Protein AF-0000000077257149 (afdb_homodimer)

InterPro domains:
  IPR003689 Zinc/iron permease [PF02535] (19-288)

Foldseek 3Di:
DVVVVVLCCLPVPLVVLVVLLVLLLVLLCVQVVPPPVVVCQACLLLLLLLLLLLLVLCLPPPLLVVLQDPPPPPVDPPPDDPVVVSVVLSVLLQVLLVVLLVVLVCLLPVLLPPPPPPPPPPPDDPPDPDDPPPPPVVVVVVSVQVNLVSNLVSVLVLLLQLLLLQLLQDASNDCALSVVSVSVSSSSVSNSNSSSLVPHNDDPVVSSVSSSSSSNNSSVSNVVNHVQQPQPDDDVNHRCSSSSSSSNSNSSCCCSPPNRLVVSCPRDYDNVSSVVSNNNSNVVSNCSSVPRPPPD/DVVVVVLCCLPPPLVVLVVLLVLLLVLLCVQVVPPPLPVCQACLLLLLLLLLLLLVLCLPPPLLVVLQDPPPPPVDPPPDDPVVVSVVLSVLLQVLLVVLLVVLVCLLPVLLPPPPPPPPPPPDDPPDPDDPPPPPVVCVVVVVQVNLVSNLVSVLVLLLQLLLLQLLQDASRDCALSVVSVSVSSSSVSNSNSSSLVPHNDDPVVSSVSSSSSSNNSSVSNVVNHVQQPQPDDDVNHRCSSSSSSSNSNSSCNCSPPNRLVVSCPRDYDNVSSVVSNNNSNVVSNCSSVPRPPPD

Sequence (592 aa):
MVKTYLNTFLQDYYGFEVGIFCLSFLFCLIPKAIKSVNRLTKIFPILTLSSAGFLLAVLLLDFIPHMFPHEHHNHSHEKHEHHSHGDINTTVGMICAGLSLLCLIAIDQCVIKHDHCEDNQEHDHHEHNHNEENIGCCNTEMLQKTESKTKALIYIASISIHSFFEGLAIKPRDLGSYELGIVLHKILESFAIGMTLFNSAFSFPVCLLMNAFYSILTPIGMVISRNAAGNIYKIFDVPINFIFNGLALGSLIFIVFLEMIPGAFHKKGNKAYKMLGLILGFVLSSILIVMTPHEHMVKTYLNTFLQDYYGFEVGIFCLSFLFCLIPKAIKSVNRLTKIFPILTLSSAGFLLAVLLLDFIPHMFPHEHHNHSHEKHEHHSHGDINTTVGMICAGLSLLCLIAIDQCVIKHDHCEDNQEHDHHEHNHNEENIGCCNTEMLQKTESKTKALIYIASISIHSFFEGLAIKPRDLGSYELGIVLHKILESFAIGMTLFNSAFSFPVCLLMNAFYSILTPIGMVISRNAAGNIYKIFDVPINFIFNGLALGSLIFIVFLEMIPGAFHKKGNKAYKMLGLILGFVLSSILIVMTPHEH

Solvent-accessible surface area (backbone atoms only — not comparable to full-atom values): 30599 Å² total; per-residue (Å²): 107,68,66,54,49,51,47,45,39,33,58,73,58,53,40,52,37,52,48,50,24,50,49,27,43,52,37,24,46,43,50,71,70,48,76,61,54,71,64,50,55,56,46,42,34,26,52,45,20,18,45,32,16,25,48,48,28,43,43,52,69,45,52,53,56,66,58,48,81,68,79,67,78,66,78,70,78,86,78,80,76,60,72,67,53,60,55,50,38,38,47,50,11,35,51,34,11,52,49,36,27,50,50,48,51,49,52,61,58,55,65,63,53,63,67,65,62,60,66,68,62,65,77,66,76,82,71,79,78,70,87,78,75,75,64,64,63,61,53,53,53,50,46,52,39,49,52,39,39,52,50,44,50,47,50,50,52,51,50,26,52,32,31,24,28,43,13,31,48,47,67,70,75,69,84,42,75,66,49,51,51,48,51,53,48,39,43,52,50,20,32,52,51,17,47,48,44,72,69,28,70,60,54,69,70,55,42,52,51,51,42,51,55,39,24,45,26,28,32,51,18,28,54,50,24,65,71,46,58,47,92,77,41,52,58,95,85,28,51,48,57,35,44,28,41,10,29,21,49,13,28,48,51,39,45,40,48,63,42,37,44,53,52,30,69,71,43,76,68,63,64,67,58,29,50,48,24,23,50,49,19,23,50,54,37,42,49,52,57,70,67,46,71,73,81,121,107,66,66,54,49,50,46,43,39,35,58,73,58,53,40,52,39,52,48,51,25,50,48,27,43,52,37,24,46,44,51,70,69,50,75,61,56,70,64,48,56,56,47,42,34,27,51,45,19,18,46,32,16,25,48,47,27,42,43,52,68,44,53,53,53,66,60,49,80,70,78,67,77,65,80,70,77,84,77,81,77,60,73,66,52,60,55,49,38,39,46,50,11,35,50,33,12,53,49,36,28,51,50,49,51,47,53,62,57,55,65,63,52,63,65,64,61,59,63,67,64,66,77,65,77,82,72,77,80,71,86,76,72,75,63,62,66,60,51,52,52,50,46,53,40,49,52,38,40,51,50,45,50,46,50,50,51,52,50,28,51,31,31,24,29,43,13,31,49,46,68,72,74,69,83,41,73,65,49,52,52,49,52,54,49,41,45,50,50,20,32,53,50,18,48,48,44,71,68,29,72,60,56,66,70,57,41,51,51,52,41,50,54,38,25,43,24,26,32,51,18,29,54,49,25,64,72,45,56,49,91,75,42,53,58,96,84,26,50,49,57,37,44,28,39,12,30,21,49,13,27,48,51,39,45,38,49,62,43,37,45,54,52,30,68,70,42,76,68,63,62,66,58,29,50,47,24,23,50,50,18,23,52,52,37,42,50,51,57,68,67,44,70,74,80,120

pLDDT: mean 76.3, std 20.89, range [28.62, 97.81]

Secondary structure (DSSP, 8-state):
-HHHHHHHHHHHS-HHHHHHHHHHHHHHHHHHH---HHHHHHHHHHHHHHHHHHHHHIIIIIIHHHTS-----------SSHHHHHHHHHHHHHHHHHHHHHHHHHHHHHTTHHHHHHHHHS----------STHHHHHHHHHHHHHHHHHHHHHHHHHHHHHHHHHHH---S---HHHHHHHHHHHHHHHHHHHHHHTSSS-HHHHHHHHHHHHHHHHHHHHHHHHHTTTT-EETTEEHHHHHHHHHHHHHHIIIIIIIHHHHHHSSS-HHHHHHHHHHHHHHHHHHHHHS----/-HHHHHHHHHHHS-HHHHHHHHHHHHHHHHHHH---HHHHHHHHHHHHHHHHHHHHHIIIIIIHHHTS-----------SSHHHHHHHHHHHHHHHHHHHHHHHHHHHHHTTHHHHHHHHHH----------STHHHHHHHHHHHHHHHHHHHHHHHHHHHHHHHHHHH---S---HHHHHHHHHHHHHHHHHHHHHHTSS--HHHHHHHHHHHHHHHHHHHHHHHHHTTTT-EETTEEHHHHHHHHHHHHHHIIIIIIIHHHHHHSSS-HHHHHHHHHHHHHHHHHHHHHS----

Radius of gyration: 26.26 Å; Cα contacts (8 Å, |Δi|>4): 713; chains: 2; bounding box: 67×88×66 Å

Nearest PDB structures (foldseek):
  6pgi-assembly1_A  TM=7.270E-01  e=1.264E-04  Bordetella bronchiseptica
  5tsa-assembly1_A  TM=7.301E-01  e=7.436E-04  Bordetella bronchiseptica RB50
  7z6m-assembly1_A-2  TM=6.613E-01  e=5.348E-04  Bordetella bronchiseptica
  5tsb-assembly1_A  TM=7.267E-01  e=2.780E-03  Bordetella bronchiseptica RB50
  6pgi-assembly1_A  TM=7.335E-01  e=8.606E-05  Bordetella bronchiseptica

Structure (mmCIF, N/CA/C/O backbone):
data_AF-0000000077257149-model_v1
#
loop_
_entity.id
_entity.type
_entity.pdbx_description
1 polymer 'ZIP zinc transporter'
#
loop_
_atom_site.group_PDB
_atom_site.id
_atom_site.type_symbol
_atom_site.label_atom_id
_atom_site.label_alt_id
_atom_site.label_comp_id
_atom_site.label_asym_id
_atom_site.label_entity_id
_atom_site.label_seq_id
_atom_site.pdbx_PDB_ins_code
_atom_site.Cartn_x
_atom_site.Cartn_y
_atom_site.Cartn_z
_atom_site.occupancy
_atom_site.B_iso_or_equiv
_atom_site.auth_seq_id
_atom_site.auth_comp_id
_atom_site.auth_asym_id
_atom_site.auth_atom_id
_atom_site.pdbx_PDB_model_num
ATOM 1 N N . MET A 1 1 ? -28.125 30.391 -3.578 1 43.34 1 MET A N 1
ATOM 2 C CA . MET A 1 1 ? -29.344 29.906 -2.924 1 43.34 1 MET A CA 1
ATOM 3 C C . MET A 1 1 ? -29.406 28.375 -2.965 1 43.34 1 MET A C 1
ATOM 5 O O . MET A 1 1 ? -29.688 27.734 -1.951 1 43.34 1 MET A O 1
ATOM 9 N N . VAL A 1 2 ? -29.234 27.844 -4.117 1 44.47 2 VAL A N 1
ATOM 10 C CA . VAL A 1 2 ? -29.266 26.406 -4.293 1 44.47 2 VAL A CA 1
ATOM 11 C C . VAL A 1 2 ? -28.109 25.766 -3.525 1 44.47 2 VAL A C 1
ATOM 13 O O . VAL A 1 2 ? -28.281 24.734 -2.879 1 44.47 2 VAL A O 1
ATOM 16 N N . LYS A 1 3 ? -27 26.375 -3.555 1 50.94 3 LYS A N 1
ATOM 17 C CA . LYS A 1 3 ? -25.859 25.875 -2.793 1 50.94 3 LYS A CA 1
ATOM 18 C C . LYS A 1 3 ? -26.141 25.906 -1.294 1 50.94 3 LYS A C 1
ATOM 20 O O . LYS A 1 3 ? -25.781 24.969 -0.568 1 50.94 3 LYS A O 1
ATOM 25 N N . THR A 1 4 ? -26.828 26.891 -0.934 1 53.38 4 THR A N 1
ATOM 26 C CA . THR A 1 4 ? -27.156 27 0.484 1 53.38 4 THR A CA 1
ATOM 27 C C . THR A 1 4 ? -28.156 25.922 0.891 1 53.38 4 THR A C 1
ATOM 29 O O . THR A 1 4 ? -28.016 25.312 1.947 1 53.38 4 THR A O 1
ATOM 32 N N . TYR A 1 5 ? -29.156 25.688 0.066 1 49.38 5 TYR A N 1
ATOM 33 C CA . TYR A 1 5 ? -30.156 24.688 0.408 1 49.38 5 TYR A CA 1
ATOM 34 C C . TYR A 1 5 ? -29.562 23.281 0.348 1 49.38 5 TYR A C 1
ATOM 36 O O . TYR A 1 5 ? -29.875 22.438 1.185 1 49.38 5 TYR A O 1
ATOM 44 N N . LEU A 1 6 ? -28.844 23.047 -0.575 1 53.34 6 LEU A N 1
ATOM 45 C CA . LEU A 1 6 ? -28.172 21.766 -0.694 1 53.34 6 LEU A CA 1
ATOM 46 C C . LEU A 1 6 ? -27.25 21.516 0.49 1 53.34 6 LEU A C 1
ATOM 48 O O . LEU A 1 6 ? -27.203 20.406 1.027 1 53.34 6 LEU A O 1
ATOM 52 N N . ASN A 1 7 ? -26.641 22.562 0.797 1 58 7 ASN A N 1
ATOM 53 C CA . ASN A 1 7 ? -25.781 22.469 1.97 1 58 7 ASN A CA 1
ATOM 54 C C . ASN A 1 7 ? -26.578 22.219 3.24 1 58 7 ASN A C 1
ATOM 56 O O . ASN A 1 7 ? -26.156 21.453 4.105 1 58 7 ASN A O 1
ATOM 60 N N . THR A 1 8 ? -27.688 22.984 3.32 1 55.53 8 THR A N 1
ATOM 61 C CA . THR A 1 8 ? -28.531 22.781 4.488 1 55.53 8 THR A CA 1
ATOM 62 C C . THR A 1 8 ? -29.109 21.375 4.5 1 55.53 8 THR A C 1
ATOM 64 O O . THR A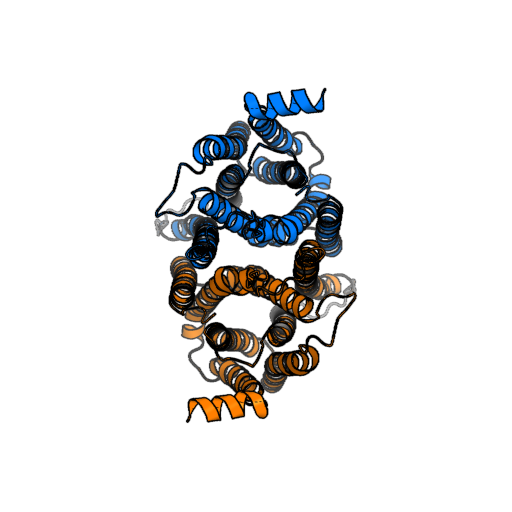 1 8 ? -29.172 20.734 5.547 1 55.53 8 THR A O 1
ATOM 67 N N . PHE A 1 9 ? -29.578 20.938 3.426 1 51.66 9 PHE A N 1
ATOM 68 C CA . PHE A 1 9 ? -30.125 19.594 3.322 1 51.66 9 PHE A CA 1
ATOM 69 C C . PHE A 1 9 ? -29.031 18.547 3.594 1 51.66 9 PHE A C 1
ATOM 71 O O . PHE A 1 9 ? -29.266 17.578 4.316 1 51.66 9 PHE A O 1
ATOM 78 N N . LEU A 1 10 ? -27.906 18.734 3.047 1 55.59 10 LEU A N 1
ATOM 79 C CA . LEU A 1 10 ? -26.797 17.812 3.238 1 55.59 10 LEU A CA 1
ATOM 80 C C . LEU A 1 10 ? -26.344 17.797 4.695 1 55.59 10 LEU A C 1
ATOM 82 O O . LEU A 1 10 ? -25.969 16.75 5.223 1 55.59 10 LEU A O 1
ATOM 86 N N . GLN A 1 11 ? -26.375 18.984 5.277 1 57.81 11 GLN A N 1
ATOM 87 C CA . GLN A 1 11 ? -25.922 19.125 6.656 1 57.81 11 GLN A CA 1
ATOM 88 C C . GLN A 1 11 ? -27.016 18.719 7.645 1 57.81 11 GLN A C 1
ATOM 90 O O . GLN A 1 11 ? -26.734 18.047 8.633 1 57.81 11 GLN A O 1
ATOM 95 N N . ASP A 1 12 ? -28.219 19.234 7.438 1 57.75 12 ASP A N 1
ATOM 96 C CA . ASP A 1 12 ? -29.25 19.109 8.469 1 57.75 12 ASP A CA 1
ATOM 97 C C . ASP A 1 12 ? -30.016 17.797 8.32 1 57.75 12 ASP A C 1
ATOM 99 O O . ASP A 1 12 ? -30.484 17.234 9.305 1 57.75 12 ASP A O 1
ATOM 103 N N . TYR A 1 13 ? -30.062 17.234 7.125 1 56.22 13 TYR A N 1
ATOM 104 C CA . TYR A 1 13 ? -31.047 16.172 6.984 1 56.22 13 TYR A CA 1
ATOM 105 C C . TYR A 1 13 ? -30.391 14.867 6.512 1 56.22 13 TYR A C 1
ATOM 107 O O . TYR A 1 13 ? -31.031 14.07 5.824 1 56.22 13 TYR A O 1
ATOM 115 N N . TYR A 1 14 ? -29.266 14.609 6.898 1 78.75 14 TYR A N 1
ATOM 116 C CA . TYR A 1 14 ? -28.594 13.352 6.559 1 78.75 14 TYR A CA 1
ATOM 117 C C . TYR A 1 14 ? -28.688 13.078 5.062 1 78.75 14 TYR A C 1
ATOM 119 O O . TYR A 1 14 ? -28.766 11.922 4.645 1 78.75 14 TYR A O 1
ATOM 127 N N . GLY A 1 15 ? -28.984 14.102 4.23 1 80.44 15 GLY A N 1
ATOM 128 C CA . GLY A 1 15 ? -29.094 13.969 2.787 1 80.44 15 GLY A CA 1
ATOM 129 C C . GLY A 1 15 ? -27.875 13.32 2.152 1 80.44 15 GLY A C 1
ATOM 130 O O . GLY A 1 15 ? -28.016 12.477 1.259 1 80.44 15 GLY A O 1
ATOM 131 N N . PHE A 1 16 ? -26.797 13.633 2.592 1 83.94 16 PHE A N 1
ATOM 132 C CA . PHE A 1 16 ? -25.578 13.086 2.014 1 83.94 16 PHE A CA 1
ATOM 133 C C . PHE A 1 16 ? -25.453 11.594 2.314 1 83.94 16 PHE A C 1
ATOM 135 O O . PHE A 1 16 ? -25.031 10.812 1.455 1 83.94 16 PHE A O 1
ATOM 142 N N . GLU A 1 17 ? -25.906 11.219 3.512 1 89.12 17 GLU A N 1
ATOM 143 C CA . GLU A 1 17 ? -25.859 9.812 3.9 1 89.12 17 GLU A CA 1
ATOM 144 C C . GLU A 1 17 ? -26.812 8.977 3.057 1 89.12 17 GLU A C 1
ATOM 146 O O . GLU A 1 17 ? -26.453 7.906 2.562 1 89.12 17 GLU A O 1
ATOM 151 N N . VAL A 1 18 ? -27.938 9.547 2.873 1 90.81 18 VAL A N 1
ATOM 152 C CA . VAL A 1 18 ? -28.938 8.852 2.078 1 90.81 18 VAL A CA 1
ATOM 153 C C . VAL A 1 18 ? -28.5 8.805 0.615 1 90.81 18 VAL A C 1
ATOM 155 O O . VAL A 1 18 ? -28.688 7.797 -0.065 1 90.81 18 VAL A O 1
ATOM 158 N N . GLY A 1 19 ? -28 9.852 0.165 1 90.19 19 GLY A N 1
ATOM 159 C CA . GLY A 1 19 ? -27.5 9.906 -1.2 1 90.19 19 GLY A CA 1
ATOM 160 C C . GLY A 1 19 ? -26.422 8.883 -1.481 1 90.19 19 GLY A C 1
ATOM 161 O O . GLY A 1 19 ? -26.453 8.211 -2.514 1 90.19 19 GLY A O 1
ATOM 162 N N . ILE A 1 20 ? -25.5 8.75 -0.555 1 90.81 20 ILE A N 1
ATOM 163 C CA . ILE A 1 20 ? -24.406 7.801 -0.721 1 90.81 20 ILE A CA 1
ATOM 164 C C . ILE A 1 20 ? -24.953 6.375 -0.707 1 90.81 20 ILE A C 1
ATOM 166 O O . ILE A 1 20 ? -24.484 5.516 -1.46 1 90.81 20 ILE A O 1
ATOM 170 N N . PHE A 1 21 ? -25.922 6.164 0.162 1 94.19 21 PHE A N 1
ATOM 171 C CA . PHE A 1 21 ? -26.547 4.848 0.189 1 94.19 21 PHE A CA 1
ATOM 172 C C . PHE A 1 21 ? -27.188 4.523 -1.158 1 94.19 21 PHE A C 1
ATOM 174 O O . PHE A 1 21 ? -26.938 3.455 -1.726 1 94.19 21 PHE A O 1
ATOM 181 N N . CYS A 1 22 ? -27.969 5.391 -1.66 1 95.12 22 CYS A N 1
ATOM 182 C CA . CYS A 1 22 ? -28.672 5.176 -2.918 1 95.12 22 CYS A CA 1
ATOM 183 C C . CYS A 1 22 ? -27.688 5.004 -4.074 1 95.12 22 CYS A C 1
ATOM 185 O O . CYS A 1 22 ? -27.844 4.109 -4.902 1 95.12 22 CYS A O 1
ATOM 187 N N . LEU A 1 23 ? -26.781 5.836 -4.051 1 93.94 23 LEU A N 1
ATOM 188 C CA . LEU A 1 23 ? -25.766 5.777 -5.102 1 93.94 23 LEU A CA 1
ATOM 189 C C . LEU A 1 23 ? -25.047 4.434 -5.094 1 93.94 23 LEU A C 1
ATOM 191 O O . LEU A 1 23 ? -24.938 3.779 -6.133 1 93.94 23 LEU A O 1
ATOM 195 N N . SER A 1 24 ? -24.562 4.016 -3.938 1 95 24 SER A N 1
ATOM 196 C CA . SER A 1 24 ? -23.844 2.75 -3.822 1 95 24 SER A CA 1
ATOM 197 C C . SER A 1 24 ? -24.734 1.569 -4.18 1 95 24 SER A C 1
ATOM 199 O O . SER A 1 24 ? -24.312 0.67 -4.918 1 95 24 SER A O 1
ATOM 201 N N . PHE A 1 25 ? -25.953 1.652 -3.691 1 95.94 25 PHE A N 1
ATOM 202 C CA . PHE A 1 25 ? -26.891 0.553 -3.92 1 95.94 25 PHE A CA 1
ATOM 203 C C . PHE A 1 25 ? -27.234 0.437 -5.398 1 95.94 25 PHE A C 1
ATOM 205 O O . PHE A 1 25 ? -27.219 -0.66 -5.961 1 95.94 25 PHE A O 1
ATOM 212 N N . LEU A 1 26 ? -27.469 1.445 -6.055 1 95.69 26 LEU A N 1
ATOM 213 C CA . LEU A 1 26 ? -27.906 1.461 -7.449 1 95.69 26 LEU A CA 1
ATOM 214 C C . LEU A 1 26 ? -26.75 1.094 -8.383 1 95.69 26 LEU A C 1
ATOM 216 O O . LEU A 1 26 ? -26.938 0.317 -9.32 1 95.69 26 LEU A O 1
ATOM 220 N N . PHE A 1 27 ? -25.641 1.643 -8.141 1 93.19 27 PHE A N 1
ATOM 221 C CA . PHE A 1 27 ? -24.516 1.387 -9.031 1 93.19 27 PHE A CA 1
ATOM 222 C C . PHE A 1 27 ? -24.031 -0.051 -8.891 1 93.19 27 PHE A C 1
ATOM 224 O O . PHE A 1 27 ? -23.438 -0.6 -9.812 1 93.19 27 PHE A O 1
ATOM 231 N N . CYS A 1 28 ? -24.203 -0.608 -7.723 1 93.31 28 CYS A N 1
ATOM 232 C CA . CYS A 1 28 ? -23.875 -2.014 -7.527 1 93.31 28 CYS A CA 1
ATOM 233 C C . CYS A 1 28 ? -24.766 -2.912 -8.375 1 93.31 28 CYS A C 1
ATOM 235 O O . CYS A 1 28 ? -24.391 -4.035 -8.703 1 93.31 28 CYS A O 1
ATOM 237 N N . LEU A 1 29 ? -25.906 -2.465 -8.812 1 92.94 29 LEU A N 1
ATOM 238 C CA . LEU A 1 29 ? -26.875 -3.258 -9.57 1 92.94 29 LEU A CA 1
ATOM 239 C C . LEU A 1 29 ? -26.609 -3.145 -11.07 1 92.94 29 LEU A C 1
ATOM 241 O O . LEU A 1 29 ? -27.125 -3.939 -11.859 1 92.94 29 LEU A O 1
ATOM 245 N N . ILE A 1 30 ? -25.812 -2.285 -11.461 1 89 30 ILE A N 1
ATOM 246 C CA . ILE A 1 30 ? -25.609 -1.964 -12.867 1 89 30 ILE A CA 1
ATOM 247 C C . ILE A 1 30 ? -25.047 -3.18 -13.602 1 89 30 ILE A C 1
ATOM 249 O O . ILE A 1 30 ? -25.484 -3.518 -14.695 1 89 30 ILE A O 1
ATOM 253 N N . PRO A 1 31 ? -24.062 -3.867 -13.055 1 85.75 31 PRO A N 1
ATOM 254 C CA . PRO A 1 31 ? -23.531 -5.027 -13.766 1 85.75 31 PRO A CA 1
ATOM 255 C C . PRO A 1 31 ? -24.578 -6.098 -14.039 1 85.75 31 PRO A C 1
ATOM 257 O O . PRO A 1 31 ? -24.484 -6.824 -15.031 1 85.75 31 PRO A O 1
ATOM 260 N N . LYS A 1 32 ? -25.469 -6.27 -13.164 1 84.81 32 LYS A N 1
ATOM 261 C CA . LYS A 1 32 ? -26.531 -7.234 -13.383 1 84.81 32 LYS A CA 1
ATOM 262 C C . LYS A 1 32 ? -27.438 -6.793 -14.531 1 84.81 32 LYS A C 1
ATOM 264 O O . LYS A 1 32 ? -27.922 -7.629 -15.312 1 84.81 32 LYS A O 1
ATOM 269 N N . ALA A 1 33 ? -27.641 -5.57 -14.625 1 83.25 33 ALA A N 1
ATOM 270 C CA . ALA A 1 33 ? -28.547 -5.016 -15.625 1 83.25 33 ALA A CA 1
ATOM 271 C C . ALA A 1 33 ? -27.922 -5.055 -17.016 1 83.25 33 ALA A C 1
ATOM 273 O O . ALA A 1 33 ? -28.625 -5.09 -18.031 1 83.25 33 ALA A O 1
ATOM 274 N N . ILE A 1 34 ? -26.641 -4.93 -17.031 1 77.38 34 ILE A N 1
ATOM 275 C CA . ILE A 1 34 ? -25.969 -4.879 -18.328 1 77.38 34 ILE A CA 1
ATOM 276 C C . ILE A 1 34 ? -25.672 -6.301 -18.812 1 77.38 34 ILE A C 1
ATOM 278 O O . ILE A 1 34 ? -25.016 -7.078 -18.109 1 77.38 34 ILE A O 1
ATOM 282 N N . LYS A 1 35 ? -26.484 -6.906 -19.641 1 62.09 35 LYS A N 1
ATOM 283 C CA . LYS A 1 35 ? -26.5 -8.242 -20.219 1 62.09 35 LYS A CA 1
ATOM 284 C C . LYS A 1 35 ? -25.188 -8.555 -20.938 1 62.09 35 LYS A C 1
ATOM 286 O O . LYS A 1 35 ? -24.797 -9.711 -21.062 1 62.09 35 LYS A O 1
ATOM 291 N N . SER A 1 36 ? -24.5 -7.57 -21.438 1 61.84 36 SER A N 1
ATOM 292 C CA . SER A 1 36 ? -23.328 -7.844 -22.25 1 61.84 36 SER A CA 1
ATOM 293 C C . SER A 1 36 ? -22.125 -8.203 -21.391 1 61.84 36 SER A C 1
ATOM 295 O O . SER A 1 36 ? -21.234 -7.371 -21.172 1 61.84 36 SER A O 1
ATOM 297 N N . VAL A 1 37 ? -22.125 -9.297 -20.844 1 60.72 37 VAL A N 1
ATOM 298 C CA . VAL A 1 37 ? -21.203 -9.828 -19.844 1 60.72 37 VAL A CA 1
ATOM 299 C C . VAL A 1 37 ? -19.781 -9.852 -20.391 1 60.72 37 VAL A C 1
ATOM 301 O O . VAL A 1 37 ? -18.844 -9.453 -19.703 1 60.72 37 VAL A O 1
ATOM 304 N N . ASN A 1 38 ? -19.719 -10.117 -21.688 1 64.56 38 ASN A N 1
ATOM 305 C CA . ASN A 1 38 ? -18.391 -10.328 -22.234 1 64.56 38 ASN A CA 1
ATOM 306 C C . ASN A 1 38 ? -17.594 -9.023 -22.297 1 64.56 38 ASN A C 1
ATOM 308 O O . ASN A 1 38 ? -16.406 -8.992 -21.938 1 64.56 38 ASN A O 1
ATOM 312 N N . ARG A 1 39 ? -18.281 -7.941 -22.828 1 71.12 39 ARG A N 1
ATOM 313 C CA . ARG A 1 39 ? -17.594 -6.66 -22.938 1 71.12 39 ARG A CA 1
ATOM 314 C C . ARG A 1 39 ? -17.297 -6.078 -21.562 1 71.12 39 ARG A C 1
ATOM 316 O O . ARG A 1 39 ? -16.25 -5.473 -21.359 1 71.12 39 ARG A O 1
ATOM 323 N N . LEU A 1 40 ? -18.109 -6.301 -20.641 1 73.81 40 LEU A N 1
ATOM 324 C CA . LEU A 1 40 ? -17.969 -5.766 -19.281 1 73.81 40 LEU A CA 1
ATOM 325 C C . LEU A 1 40 ? -16.781 -6.414 -18.562 1 73.81 40 LEU A C 1
ATOM 327 O O . LEU A 1 40 ? -16.047 -5.742 -17.828 1 73.81 40 LEU A O 1
ATOM 331 N N . THR A 1 41 ? -16.531 -7.602 -19 1 75.81 41 THR A N 1
ATOM 332 C CA . THR A 1 41 ? -15.477 -8.352 -18.312 1 75.81 41 THR A CA 1
ATOM 333 C C . THR A 1 41 ? -14.094 -7.859 -18.75 1 75.81 41 THR A C 1
ATOM 335 O O . THR A 1 41 ? -13.125 -7.957 -18 1 75.81 41 THR A O 1
ATOM 338 N N . LYS A 1 42 ? -14.094 -7.352 -20 1 79.88 42 LYS A N 1
ATOM 339 C CA . LYS A 1 42 ? -12.812 -6.855 -20.516 1 79.88 42 LYS A CA 1
ATOM 340 C C . LYS A 1 42 ? -12.539 -5.434 -20.031 1 79.88 42 LYS A C 1
ATOM 342 O O . LYS A 1 42 ? -11.383 -5.055 -19.828 1 79.88 42 LYS A O 1
ATOM 347 N N . ILE A 1 43 ? -13.547 -4.707 -19.797 1 84.81 43 ILE A N 1
ATOM 348 C CA . ILE A 1 43 ? -13.406 -3.291 -19.453 1 84.81 43 ILE A CA 1
ATOM 349 C C . ILE A 1 43 ? -13.336 -3.121 -17.938 1 84.81 43 ILE A C 1
ATOM 351 O O . ILE A 1 43 ? -12.766 -2.145 -17.453 1 84.81 43 ILE A O 1
ATOM 355 N N . PHE A 1 44 ? -13.734 -4.082 -17.234 1 84 44 PHE A N 1
ATOM 356 C CA . PHE A 1 44 ? -13.883 -3.977 -15.789 1 84 44 PHE A CA 1
ATOM 357 C C . PHE A 1 44 ? -12.523 -3.83 -15.117 1 84 44 PHE A C 1
ATOM 359 O O . PHE A 1 44 ? -12.328 -2.953 -14.266 1 84 44 PHE A O 1
ATOM 366 N N . PRO A 1 45 ? -11.602 -4.621 -15.555 1 88.56 45 PRO A N 1
ATOM 367 C CA . PRO A 1 45 ? -10.297 -4.473 -14.906 1 88.56 45 PRO A CA 1
ATOM 368 C C . PRO A 1 45 ? -9.672 -3.104 -15.164 1 88.56 45 PRO A C 1
ATOM 370 O O . PRO A 1 45 ? -8.984 -2.562 -14.289 1 88.56 45 PRO A O 1
ATOM 373 N N . ILE A 1 46 ? -9.938 -2.541 -16.281 1 90.81 46 ILE A N 1
ATOM 374 C CA . ILE A 1 46 ? -9.398 -1.229 -16.625 1 90.81 46 ILE A CA 1
ATOM 375 C C . ILE A 1 46 ? -10.07 -0.157 -15.766 1 90.81 46 ILE A C 1
ATOM 377 O O . ILE A 1 46 ? -9.414 0.751 -15.258 1 90.81 46 ILE A O 1
ATOM 381 N N . LEU A 1 47 ? -11.344 -0.332 -15.578 1 86.19 47 LEU A N 1
ATOM 382 C CA . LEU A 1 47 ? -12.086 0.616 -14.758 1 86.19 47 LEU A CA 1
ATOM 383 C C . LEU A 1 47 ? -11.664 0.525 -13.297 1 86.19 47 LEU A C 1
ATOM 385 O O . LEU A 1 47 ? -11.547 1.546 -12.617 1 86.19 47 LEU A O 1
ATOM 389 N N . THR A 1 48 ? -11.469 -0.667 -12.891 1 86.88 48 THR A N 1
ATOM 390 C CA . THR A 1 48 ? -11.031 -0.884 -11.516 1 86.88 48 THR A CA 1
ATOM 391 C C . THR A 1 48 ? -9.664 -0.252 -11.273 1 86.88 48 THR A C 1
ATOM 393 O O . THR A 1 48 ? -9.445 0.401 -10.258 1 86.88 48 THR A O 1
ATOM 396 N N . LEU A 1 49 ? -8.805 -0.402 -12.219 1 93.19 49 LEU A N 1
ATOM 397 C CA . LEU A 1 49 ? -7.465 0.159 -12.078 1 93.19 49 LEU A CA 1
ATOM 398 C C . LEU A 1 49 ? -7.496 1.678 -12.211 1 93.19 49 LEU A C 1
ATOM 400 O O . LEU A 1 49 ? -6.711 2.379 -11.562 1 93.19 49 LEU A O 1
ATOM 404 N N . SER A 1 50 ? -8.359 2.158 -13.047 1 90.56 50 SER A N 1
ATOM 405 C CA . SER A 1 50 ? -8.547 3.605 -13.109 1 90.56 50 SER A CA 1
ATOM 406 C C . SER A 1 50 ? -9.008 4.16 -11.766 1 90.56 50 SER A C 1
ATOM 408 O O . SER A 1 50 ? -8.516 5.195 -11.312 1 90.56 50 SER A O 1
ATOM 410 N N . SER A 1 51 ? -9.891 3.461 -11.188 1 86.62 51 SER A N 1
ATOM 411 C CA . SER A 1 51 ? -10.367 3.85 -9.867 1 86.62 51 SER A CA 1
ATOM 412 C C . SER A 1 51 ? -9.266 3.738 -8.82 1 86.62 51 SER A C 1
ATOM 414 O O . SER A 1 51 ? -9.141 4.602 -7.945 1 86.62 51 SER A O 1
ATOM 416 N N . ALA A 1 52 ? -8.523 2.682 -8.914 1 91.94 52 ALA A N 1
ATOM 417 C CA . ALA A 1 52 ? -7.406 2.496 -7.996 1 91.94 52 ALA A CA 1
ATOM 418 C C . ALA A 1 52 ? -6.398 3.633 -8.125 1 91.94 52 ALA A C 1
ATOM 420 O O . ALA A 1 52 ? -5.883 4.129 -7.117 1 91.94 52 ALA A O 1
ATOM 421 N N . GLY A 1 53 ? -6.113 4.004 -9.383 1 93.75 53 GLY A N 1
ATOM 422 C CA . GLY A 1 53 ? -5.242 5.145 -9.609 1 93.75 53 GLY A CA 1
ATOM 423 C C . GLY A 1 53 ? -5.785 6.434 -9.023 1 93.75 53 GLY A C 1
ATOM 424 O O . GLY A 1 53 ? -5.043 7.207 -8.414 1 93.75 53 GLY A O 1
ATOM 425 N N . PHE A 1 54 ? -7.02 6.652 -9.234 1 89.19 54 PHE A N 1
ATOM 426 C CA . PHE A 1 54 ? -7.691 7.824 -8.688 1 89.19 54 PHE A CA 1
ATOM 427 C C . PHE A 1 54 ? -7.566 7.859 -7.168 1 89.19 54 PHE A C 1
ATOM 429 O O . PHE A 1 54 ? -7.184 8.883 -6.594 1 89.19 54 PHE A O 1
ATOM 436 N N . LEU A 1 55 ? -7.812 6.77 -6.559 1 89.25 55 LEU A N 1
ATOM 437 C CA . LEU A 1 55 ? -7.77 6.668 -5.102 1 89.25 55 LEU A CA 1
ATOM 438 C C . LEU A 1 55 ? -6.336 6.789 -4.594 1 89.25 55 LEU A C 1
ATOM 440 O O . LEU A 1 55 ? -6.102 7.32 -3.506 1 89.25 55 LEU A O 1
ATOM 444 N N . LEU A 1 56 ? -5.457 6.297 -5.375 1 94.06 56 LEU A N 1
ATOM 445 C CA . LEU A 1 56 ? -4.051 6.414 -5.012 1 94.06 56 LEU A CA 1
ATOM 446 C C . LEU A 1 56 ? -3.648 7.879 -4.863 1 94.06 56 LEU A C 1
ATOM 448 O O . LEU A 1 56 ? -2.975 8.25 -3.9 1 94.06 56 LEU A O 1
ATOM 452 N N . ALA A 1 57 ? -4.086 8.664 -5.812 1 93 57 ALA A N 1
ATOM 453 C CA . ALA A 1 57 ? -3.793 10.094 -5.734 1 93 57 ALA A CA 1
ATOM 454 C C . ALA A 1 57 ? -4.484 10.727 -4.527 1 93 57 ALA A C 1
ATOM 456 O O . ALA A 1 57 ? -3.885 11.547 -3.82 1 93 57 ALA A O 1
ATOM 457 N N . VAL A 1 58 ? -5.695 10.406 -4.285 1 86.5 58 VAL A N 1
ATOM 458 C CA . VAL A 1 58 ? -6.434 10.914 -3.137 1 86.5 58 VAL A CA 1
ATOM 459 C C . VAL A 1 58 ? -5.727 10.516 -1.846 1 86.5 58 VAL A C 1
ATOM 461 O O . VAL A 1 58 ? -5.617 11.312 -0.914 1 86.5 58 VAL A O 1
ATOM 464 N N . LEU A 1 59 ? -5.254 9.328 -1.834 1 91.25 59 LEU A N 1
ATOM 465 C CA . LEU A 1 59 ? -4.555 8.789 -0.672 1 91.25 59 LEU A CA 1
ATOM 466 C C . LEU A 1 59 ? -3.283 9.578 -0.389 1 91.25 59 LEU A C 1
ATOM 468 O O . LEU A 1 59 ? -3.062 10.031 0.738 1 91.25 59 LEU A O 1
ATOM 472 N N . LEU A 1 60 ? -2.488 9.805 -1.405 1 93.5 60 LEU A N 1
ATOM 473 C CA . LEU A 1 60 ? -1.165 10.391 -1.244 1 93.5 60 LEU A CA 1
ATOM 474 C C . LEU A 1 60 ? -1.258 11.914 -1.118 1 93.5 60 LEU A C 1
ATOM 476 O O . LEU A 1 60 ? -0.531 12.516 -0.329 1 93.5 60 LEU A O 1
ATOM 480 N N . LEU A 1 61 ? -2.145 12.547 -1.864 1 90.88 61 LEU A N 1
ATOM 481 C CA . LEU A 1 61 ? -2.102 13.992 -2.01 1 90.88 61 LEU A CA 1
ATOM 482 C C . LEU A 1 61 ? -3.133 14.664 -1.108 1 90.88 61 LEU A C 1
ATOM 484 O O . LEU A 1 61 ? -3.047 15.867 -0.845 1 90.88 61 LEU A O 1
ATOM 488 N N . ASP A 1 62 ? -4.035 13.938 -0.674 1 86.62 62 ASP A N 1
ATOM 489 C CA . ASP A 1 62 ? -5.113 14.578 0.079 1 86.62 62 ASP A CA 1
ATOM 490 C C . ASP A 1 62 ? -5.281 13.93 1.45 1 86.62 62 ASP A C 1
ATOM 492 O O . ASP A 1 62 ? -5.062 14.57 2.479 1 86.62 62 ASP A O 1
ATOM 496 N N . PHE A 1 63 ? -5.453 12.68 1.507 1 87.06 63 PHE A N 1
ATOM 497 C CA . PHE A 1 63 ? -5.809 11.992 2.742 1 87.06 63 PHE A CA 1
ATOM 498 C C . PHE A 1 63 ? -4.637 11.992 3.717 1 87.06 63 PHE A C 1
ATOM 500 O O . PHE A 1 63 ? -4.793 12.352 4.887 1 87.06 63 PHE A O 1
ATOM 507 N N . ILE A 1 64 ? -3.479 11.602 3.266 1 91 64 ILE A N 1
ATOM 508 C CA . ILE A 1 64 ? -2.318 11.492 4.145 1 91 64 ILE A CA 1
ATOM 509 C C . ILE A 1 64 ? -1.957 12.867 4.699 1 91 64 ILE A C 1
ATOM 511 O O . ILE A 1 64 ? -1.799 13.031 5.91 1 91 64 ILE A O 1
ATOM 515 N N . PRO A 1 65 ? -1.866 13.938 3.854 1 87.69 65 PRO A N 1
ATOM 516 C CA . PRO A 1 65 ? -1.565 15.258 4.406 1 87.69 65 PRO A CA 1
ATOM 517 C C . PRO A 1 65 ? -2.611 15.727 5.414 1 87.69 65 PRO A C 1
ATOM 519 O O . PRO A 1 65 ? -2.281 16.453 6.363 1 87.69 65 PRO A O 1
ATOM 522 N N . HIS A 1 66 ? -3.777 15.336 5.238 1 81.94 66 HIS A N 1
ATOM 523 C CA . HIS A 1 66 ? -4.863 15.75 6.121 1 81.94 66 HIS A CA 1
ATOM 524 C C . HIS A 1 66 ? -4.707 15.148 7.512 1 81.94 66 HIS A C 1
ATOM 526 O O . HIS A 1 66 ? -5.293 15.633 8.477 1 81.94 66 HIS A O 1
ATOM 532 N N . MET A 1 67 ? -3.949 14.109 7.613 1 86 67 MET A N 1
ATOM 533 C CA . MET A 1 67 ? -3.693 13.461 8.898 1 86 67 MET A CA 1
ATOM 534 C C . MET A 1 67 ? -2.773 14.32 9.766 1 86 67 MET A C 1
ATOM 536 O O . MET A 1 67 ? -2.66 14.094 10.969 1 86 67 MET A O 1
ATOM 540 N N . PHE A 1 68 ? -2.129 15.258 9.109 1 80.81 68 PHE A N 1
ATOM 541 C CA . PHE A 1 68 ? -1.138 16.062 9.828 1 80.81 68 PHE A CA 1
ATOM 542 C C . PHE A 1 68 ? -1.593 17.5 9.953 1 80.81 68 PHE A C 1
ATOM 544 O O . PHE A 1 68 ? -1.935 18.141 8.953 1 80.81 68 PHE A O 1
ATOM 551 N N . PRO A 1 69 ? -2 17.922 11.344 1 63.22 69 PRO A N 1
ATOM 552 C CA . PRO A 1 69 ? -2.504 19.281 11.562 1 63.22 69 PRO A CA 1
ATOM 553 C C . PRO A 1 69 ? -1.595 20.359 10.969 1 63.22 69 PRO A C 1
ATOM 555 O O . PRO A 1 69 ? -0.369 20.219 11.016 1 63.22 69 PRO A O 1
ATOM 558 N N . HIS A 1 70 ? -2.029 20.969 9.945 1 54 70 HIS A N 1
ATOM 559 C CA . HIS A 1 70 ? -1.341 22.188 9.547 1 54 70 HIS A CA 1
ATOM 560 C C . HIS A 1 70 ? -1.416 23.25 10.648 1 54 70 HIS A C 1
ATOM 562 O O . HIS A 1 70 ? -2.426 23.344 11.344 1 54 70 HIS A O 1
ATOM 568 N N . GLU A 1 71 ? -0.382 23.406 11.469 1 45.34 71 GLU A N 1
ATOM 569 C CA . GLU A 1 71 ? -0.436 24.5 12.43 1 45.34 71 GLU A CA 1
ATOM 570 C C . GLU A 1 71 ? -1.141 25.719 11.836 1 45.34 71 GLU A C 1
ATOM 572 O O . GLU A 1 71 ? -0.63 26.359 10.906 1 45.34 71 GLU A O 1
ATOM 577 N N . HIS A 1 72 ? -2.324 25.672 11.484 1 38.69 72 HIS A N 1
ATOM 578 C CA . HIS A 1 72 ? -2.891 27.016 11.367 1 38.69 72 HIS A CA 1
ATOM 579 C C . HIS A 1 72 ? -2.459 27.891 12.531 1 38.69 72 HIS A C 1
ATOM 581 O O . HIS A 1 72 ? -2.436 27.453 13.68 1 38.69 72 HIS A O 1
ATOM 587 N N . HIS A 1 73 ? -1.56 28.828 12.18 1 35.81 73 HIS A N 1
ATOM 588 C CA . HIS A 1 73 ? -1.204 29.922 13.062 1 35.81 73 HIS A CA 1
ATOM 589 C C . HIS A 1 73 ? -2.426 30.438 13.82 1 35.81 73 HIS A C 1
ATOM 591 O O . HIS A 1 73 ? -3.154 31.297 13.32 1 35.81 73 HIS A O 1
ATOM 597 N N . ASN A 1 74 ? -3.336 29.781 14.258 1 33.44 74 ASN A N 1
ATOM 598 C CA . ASN A 1 74 ? -4.074 30.641 15.172 1 33.44 74 ASN A CA 1
ATOM 599 C C . ASN A 1 74 ? -3.152 31.281 16.203 1 33.44 74 ASN A C 1
ATOM 601 O O . ASN A 1 74 ? -2.381 30.578 16.875 1 33.44 74 ASN A O 1
ATOM 605 N N . HIS A 1 75 ? -2.809 32.594 16.047 1 32.97 75 HIS A N 1
ATOM 606 C CA . HIS A 1 75 ? -2.1 33.531 16.875 1 32.97 75 HIS A CA 1
ATOM 607 C C . HIS A 1 75 ? -2.404 33.312 18.359 1 32.97 75 HIS A C 1
ATOM 609 O O . HIS A 1 75 ? -2.201 34.219 19.188 1 32.97 75 HIS A O 1
ATOM 615 N N . SER A 1 76 ? -3.365 32.5 18.734 1 34.81 76 SER A N 1
ATOM 616 C CA . SER A 1 76 ? -3.531 32.75 20.156 1 34.81 76 SER A CA 1
ATOM 617 C C . SER A 1 76 ? -2.289 32.344 20.938 1 34.81 76 SER A C 1
ATOM 619 O O . SER A 1 76 ? -1.613 31.375 20.578 1 34.81 76 SER A O 1
ATOM 621 N N . HIS A 1 77 ? -1.708 33.156 21.891 1 33.25 77 HIS A N 1
ATOM 622 C CA . HIS A 1 77 ? -0.605 33.312 22.828 1 33.25 77 HIS A CA 1
ATOM 623 C C . HIS A 1 77 ? -0.313 32.031 23.578 1 33.25 77 HIS A C 1
ATOM 625 O O . HIS A 1 77 ? 0.417 32.031 24.578 1 33.25 77 HIS A O 1
ATOM 631 N N . GLU A 1 78 ? -1.224 31.094 23.672 1 38.19 78 GLU A N 1
ATOM 632 C CA . GLU A 1 78 ? -0.823 30.188 24.734 1 38.19 78 GLU A CA 1
ATOM 633 C C . GLU A 1 78 ? 0.338 29.297 24.312 1 38.19 78 GLU A C 1
ATOM 635 O O . GLU A 1 78 ? 0.196 28.484 23.391 1 38.19 78 GLU A O 1
ATOM 640 N N . LYS A 1 79 ? 1.614 29.625 24.484 1 39.91 79 LYS A N 1
ATOM 641 C CA . LYS A 1 79 ? 3.025 29.344 24.234 1 39.91 79 LYS A CA 1
ATOM 642 C C . LYS A 1 79 ? 3.307 27.844 24.266 1 39.91 79 LYS A C 1
ATOM 644 O O . LYS A 1 79 ? 4.051 27.328 23.438 1 39.91 79 LYS A O 1
ATOM 649 N N . HIS A 1 80 ? 3.443 27.172 25.453 1 39.31 80 HIS A N 1
ATOM 650 C CA . HIS A 1 80 ? 4.465 26.203 25.828 1 39.31 80 HIS A CA 1
ATOM 651 C C . HIS A 1 80 ? 4.113 24.812 25.312 1 39.31 80 HIS A C 1
ATOM 653 O O . HIS A 1 80 ? 5 24.047 24.922 1 39.31 80 HIS A O 1
ATOM 659 N N . GLU A 1 81 ? 3.008 24.156 25.75 1 39.69 81 GLU A N 1
ATOM 660 C CA . GLU A 1 81 ? 2.801 22.719 25.922 1 39.69 81 GLU A CA 1
ATOM 661 C C . GLU A 1 81 ? 2.373 22.062 24.625 1 39.69 81 GLU A C 1
ATOM 663 O O . GLU A 1 81 ? 2.145 20.859 24.578 1 39.69 81 GLU A O 1
ATOM 668 N N . HIS A 1 82 ? 2.123 22.656 23.516 1 39.69 82 HIS A N 1
ATOM 669 C CA . HIS A 1 82 ? 1.261 22.156 22.453 1 39.69 82 HIS A CA 1
ATOM 670 C C . HIS A 1 82 ? 2.07 21.406 21.406 1 39.69 82 HIS A C 1
ATOM 672 O O . HIS A 1 82 ? 1.503 20.828 20.469 1 39.69 82 HIS A O 1
ATOM 678 N N . HIS A 1 83 ? 3.348 21.641 21.344 1 44.06 83 HIS A N 1
ATOM 679 C CA . HIS A 1 83 ? 4.09 20.984 20.281 1 44.06 83 HIS A CA 1
ATOM 680 C C . HIS A 1 83 ? 4.07 19.469 20.438 1 44.06 83 HIS A C 1
ATOM 682 O O . HIS A 1 83 ? 4.055 18.734 19.438 1 44.06 83 HIS A O 1
ATOM 688 N N . SER A 1 84 ? 4.094 19.062 21.781 1 46.69 84 SER A N 1
ATOM 689 C CA . SER A 1 84 ? 4.156 17.656 22.141 1 46.69 84 SER A CA 1
ATOM 690 C C . SER A 1 84 ? 2.859 16.938 21.797 1 46.69 84 SER A C 1
ATOM 692 O O . SER A 1 84 ? 2.881 15.781 21.375 1 46.69 84 SER A O 1
ATOM 694 N N . HIS A 1 85 ? 1.75 17.641 21.844 1 47.94 85 HIS A N 1
ATOM 695 C CA . HIS A 1 85 ? 0.438 17.016 21.766 1 47.94 85 HIS A CA 1
ATOM 696 C C . HIS A 1 85 ? 0.08 16.672 20.312 1 47.94 85 HIS A C 1
ATOM 698 O O . HIS A 1 85 ? -0.562 15.656 20.047 1 47.94 85 HIS A O 1
ATOM 704 N N . GLY A 1 86 ? 0.481 17.547 19.312 1 51.62 86 GLY A N 1
ATOM 705 C CA . GLY A 1 86 ? 0.166 17.344 17.906 1 51.62 86 GLY A CA 1
ATOM 706 C C . GLY A 1 86 ? 0.828 16.109 17.312 1 51.62 86 GLY A C 1
ATOM 707 O O . GLY A 1 86 ? 0.208 15.367 16.547 1 51.62 86 GLY A O 1
ATOM 708 N N . ASP A 1 87 ? 1.978 15.773 17.969 1 73.94 87 ASP A N 1
ATOM 709 C CA . ASP A 1 87 ? 2.766 14.648 17.484 1 73.94 87 ASP A CA 1
ATOM 710 C C . ASP A 1 87 ? 2.188 13.32 17.984 1 73.94 87 ASP A C 1
ATOM 712 O O . ASP A 1 87 ? 2.104 12.352 17.219 1 73.94 87 ASP A O 1
ATOM 716 N N . ILE A 1 88 ? 1.456 13.484 19.172 1 82.62 88 ILE A N 1
ATOM 717 C CA . ILE A 1 88 ? 0.927 12.242 19.734 1 82.62 88 ILE A CA 1
ATOM 718 C C . ILE A 1 88 ? -0.36 11.859 19 1 82.62 88 ILE A C 1
ATOM 720 O O . ILE A 1 88 ? -0.614 10.68 18.766 1 82.62 88 ILE A O 1
ATOM 724 N N . ASN A 1 89 ? -1.164 12.867 18.719 1 86.62 89 ASN A N 1
ATOM 725 C CA . ASN A 1 89 ? -2.424 12.602 18.031 1 86.62 89 ASN A CA 1
ATOM 726 C C . ASN A 1 89 ? -2.195 11.945 16.672 1 86.62 89 ASN A C 1
ATOM 728 O O . ASN A 1 89 ? -2.867 10.977 16.328 1 86.62 89 ASN A O 1
ATOM 732 N N . THR A 1 90 ? -1.238 12.5 15.984 1 88.56 90 THR A N 1
ATOM 733 C CA . THR A 1 90 ? -0.926 11.953 14.672 1 88.56 90 THR A CA 1
ATOM 734 C C . THR A 1 90 ? -0.349 10.547 14.797 1 88.56 90 THR A C 1
ATOM 736 O O . THR A 1 90 ? -0.665 9.664 13.992 1 88.56 90 THR A O 1
ATOM 739 N N . THR A 1 91 ? 0.436 10.367 15.797 1 90.81 91 THR A N 1
ATOM 740 C CA . THR A 1 91 ? 1.035 9.055 16.031 1 90.81 91 THR A CA 1
ATOM 741 C C . THR A 1 91 ? -0.039 8.016 16.312 1 90.81 91 THR A C 1
ATOM 743 O O . THR A 1 91 ? -0.008 6.91 15.766 1 90.81 91 THR A O 1
ATOM 746 N N . VAL A 1 92 ? -0.987 8.352 17.141 1 92.75 92 VAL A N 1
ATOM 747 C CA . VAL A 1 92 ? -2.08 7.441 17.469 1 92.75 92 VAL A CA 1
ATOM 748 C C . VAL A 1 92 ? -2.889 7.133 16.219 1 92.75 92 VAL A C 1
ATOM 750 O O . VAL A 1 92 ? -3.268 5.98 15.977 1 92.75 92 VAL A O 1
ATOM 753 N N . GLY A 1 93 ? -3.168 8.125 15.461 1 94.19 93 GLY A N 1
ATOM 754 C CA . GLY A 1 93 ? -3.863 7.918 14.195 1 94.19 93 GLY A CA 1
ATOM 755 C C . GLY A 1 93 ? -3.141 6.957 13.273 1 94.19 93 GLY A C 1
ATOM 756 O O . GLY A 1 93 ? -3.764 6.078 12.672 1 94.19 93 GLY A O 1
ATOM 757 N N . MET A 1 94 ? -1.854 7.094 13.227 1 95.38 94 MET A N 1
ATOM 758 C CA . MET A 1 94 ? -1.07 6.262 12.32 1 95.38 94 MET A CA 1
ATOM 759 C C . MET A 1 94 ? -0.982 4.828 12.828 1 95.38 94 MET A C 1
ATOM 761 O O . MET A 1 94 ? -0.943 3.885 12.039 1 95.38 94 MET A O 1
ATOM 765 N N . ILE A 1 95 ? -0.939 4.684 14.10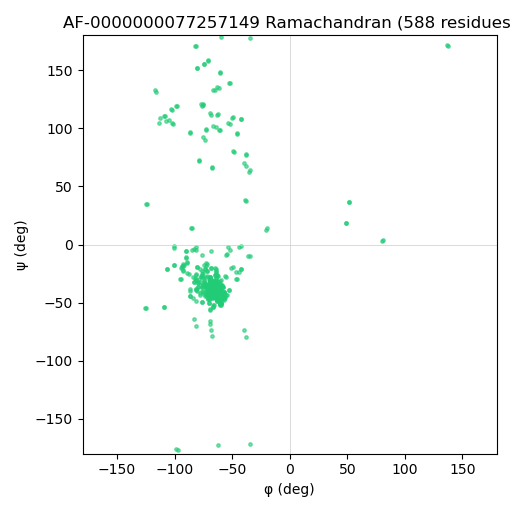9 1 95.56 95 ILE A N 1
ATOM 766 C CA . ILE A 1 95 ? -0.978 3.344 14.68 1 95.56 95 ILE A CA 1
ATOM 767 C C . ILE A 1 95 ? -2.311 2.678 14.352 1 95.56 95 ILE A C 1
ATOM 769 O O . ILE A 1 95 ? -2.348 1.504 13.969 1 95.56 95 ILE A O 1
ATOM 773 N N . CYS A 1 96 ? -3.393 3.412 14.438 1 96.19 96 CYS A N 1
ATOM 774 C CA . CYS A 1 96 ? -4.711 2.889 14.094 1 96.19 96 CYS A CA 1
ATOM 775 C C . CYS A 1 96 ? -4.773 2.514 12.617 1 96.19 96 CYS A C 1
ATOM 777 O O . CYS A 1 96 ? -5.441 1.546 12.242 1 96.19 96 CYS A O 1
ATOM 779 N N . ALA A 1 97 ? -4.105 3.271 11.812 1 97.62 97 ALA A N 1
ATOM 780 C CA . ALA A 1 97 ? -4.031 2.934 10.398 1 97.62 97 ALA A CA 1
ATOM 781 C C . ALA A 1 97 ? -3.369 1.574 10.188 1 97.62 97 ALA A C 1
ATOM 783 O O . ALA A 1 97 ? -3.871 0.741 9.43 1 97.62 97 ALA A O 1
ATOM 784 N N . GLY A 1 98 ? -2.232 1.38 10.883 1 97.75 98 GLY A N 1
ATOM 785 C CA . GLY A 1 98 ? -1.562 0.092 10.805 1 97.75 98 GLY A CA 1
ATOM 786 C C . GLY A 1 98 ? -2.418 -1.058 11.305 1 97.75 98 GLY A C 1
ATOM 787 O O . GLY A 1 98 ? -2.463 -2.121 10.68 1 97.75 98 GLY A O 1
ATOM 788 N N . LEU A 1 99 ? -3.117 -0.825 12.359 1 96.81 99 LEU A N 1
ATOM 789 C CA . LEU A 1 99 ? -3.951 -1.865 12.953 1 96.81 99 LEU A CA 1
ATOM 790 C C . LEU A 1 99 ? -5.117 -2.217 12.039 1 96.81 99 LEU A C 1
ATOM 792 O O . LEU A 1 99 ? -5.453 -3.393 11.875 1 96.81 99 LEU A O 1
ATOM 796 N N . SER A 1 100 ? -5.762 -1.204 11.523 1 97.38 100 SER A N 1
ATOM 797 C CA . SER A 1 100 ? -6.863 -1.471 10.609 1 97.38 100 SER A CA 1
ATOM 798 C C . SER A 1 100 ? -6.379 -2.23 9.375 1 97.38 100 SER A C 1
ATOM 800 O O . SER A 1 100 ? -7.055 -3.146 8.898 1 97.38 100 SER A O 1
ATOM 802 N N . LEU A 1 101 ? -5.234 -1.859 8.859 1 97.62 101 LEU A N 1
ATOM 803 C CA . LEU A 1 101 ? -4.637 -2.553 7.719 1 97.62 101 LEU A CA 1
ATOM 804 C C . LEU A 1 101 ? -4.355 -4.012 8.062 1 97.62 101 LEU A C 1
ATOM 806 O O . LEU A 1 101 ? -4.711 -4.914 7.297 1 97.62 101 LEU A O 1
ATOM 810 N N . LEU A 1 102 ? -3.762 -4.23 9.203 1 97.5 102 LEU A N 1
ATOM 811 C CA . LEU A 1 102 ? -3.432 -5.582 9.641 1 97.5 102 LEU A CA 1
ATOM 812 C C . LEU A 1 102 ? -4.695 -6.406 9.852 1 97.5 102 LEU A C 1
ATOM 814 O O . LEU A 1 102 ? -4.727 -7.602 9.539 1 97.5 102 LEU A O 1
ATOM 818 N N . CYS A 1 103 ? -5.684 -5.785 10.383 1 95.88 103 CYS A N 1
ATOM 819 C CA . CYS A 1 103 ? -6.961 -6.465 10.586 1 95.88 103 CYS A CA 1
ATOM 820 C C . CYS A 1 103 ? -7.551 -6.926 9.258 1 95.88 103 CYS A C 1
ATOM 822 O O . CYS A 1 103 ? -7.992 -8.07 9.141 1 95.88 103 CYS A O 1
ATOM 824 N N . LEU A 1 104 ? -7.535 -6.121 8.312 1 96.25 104 LEU A N 1
ATOM 825 C CA . LEU A 1 104 ? -8.117 -6.461 7.012 1 96.25 104 LEU A CA 1
ATOM 826 C C . LEU A 1 104 ? -7.27 -7.508 6.297 1 96.25 104 LEU A C 1
ATOM 828 O O . LEU A 1 104 ? -7.805 -8.383 5.617 1 96.25 104 LEU A O 1
ATOM 832 N N . ILE A 1 105 ? -5.938 -7.41 6.457 1 96.19 105 ILE A N 1
ATOM 833 C CA . ILE A 1 105 ? -5.078 -8.445 5.898 1 96.19 105 ILE A CA 1
ATOM 834 C C . ILE A 1 105 ? -5.383 -9.781 6.57 1 96.19 105 ILE A C 1
ATOM 836 O O . ILE A 1 105 ? -5.445 -10.82 5.902 1 96.19 105 ILE A O 1
ATOM 840 N N . ALA A 1 106 ? -5.586 -9.742 7.875 1 94.12 106 ALA A N 1
ATOM 841 C CA . ALA A 1 106 ? -5.898 -10.953 8.625 1 94.12 106 ALA A CA 1
ATOM 842 C C . ALA A 1 106 ? -7.199 -11.578 8.141 1 94.12 106 ALA A C 1
ATOM 844 O O . ALA A 1 106 ? -7.277 -12.797 7.945 1 94.12 106 ALA A O 1
ATOM 845 N N . ILE A 1 107 ? -8.164 -10.82 7.906 1 91.12 107 ILE A N 1
ATOM 846 C CA . ILE A 1 107 ? -9.453 -11.297 7.418 1 91.12 107 ILE A CA 1
ATOM 847 C C . ILE A 1 107 ? -9.281 -11.906 6.027 1 91.12 107 ILE A C 1
ATOM 849 O O . ILE A 1 107 ? -9.805 -12.984 5.75 1 91.12 107 ILE A O 1
ATOM 853 N N . ASP A 1 108 ? -8.562 -11.25 5.223 1 89.38 108 ASP A N 1
ATOM 854 C CA . ASP A 1 108 ? -8.344 -11.688 3.846 1 89.38 108 ASP A CA 1
ATOM 855 C C . ASP A 1 108 ? -7.59 -13.016 3.807 1 89.38 108 ASP A C 1
ATOM 857 O O . ASP A 1 108 ? -7.887 -13.883 2.977 1 89.38 108 ASP A O 1
ATOM 861 N N . GLN A 1 109 ? -6.598 -13.258 4.73 1 84.94 109 GLN A N 1
ATOM 862 C CA . GLN A 1 109 ? -5.766 -14.461 4.734 1 84.94 109 GLN A CA 1
ATOM 863 C C . GLN A 1 109 ? -6.438 -15.594 5.508 1 84.94 109 GLN A C 1
ATOM 865 O O . GLN A 1 109 ? -6.156 -16.766 5.266 1 84.94 109 GLN A O 1
ATOM 870 N N . CYS A 1 110 ? -7.074 -15.438 6.59 1 71.25 110 CYS A N 1
ATOM 871 C CA . CYS A 1 110 ? -7.695 -16.453 7.43 1 71.25 110 CYS A CA 1
ATOM 872 C C . CYS A 1 110 ? -8.844 -17.141 6.703 1 71.25 110 CYS A C 1
ATOM 874 O O . CYS A 1 110 ? -9.055 -18.344 6.855 1 71.25 110 CYS A O 1
ATOM 876 N N . VAL A 1 111 ? -9.609 -16.391 6.016 1 60.12 111 VAL A N 1
ATOM 877 C CA . VAL A 1 111 ? -10.867 -16.984 5.559 1 60.12 111 VAL A CA 1
ATOM 878 C C . VAL A 1 111 ? -10.594 -17.953 4.422 1 60.12 111 VAL A C 1
ATOM 880 O O . VAL A 1 111 ? -11.344 -18.922 4.219 1 60.12 111 VAL A O 1
ATOM 883 N N . ILE A 1 112 ? -9.352 -17.922 3.686 1 53.59 112 ILE A N 1
ATOM 884 C CA . ILE A 1 112 ? -9.102 -18.891 2.619 1 53.59 112 ILE A CA 1
ATOM 885 C C . ILE A 1 112 ? -8.758 -20.25 3.223 1 53.59 112 ILE A C 1
ATOM 887 O O . ILE A 1 112 ? -8.852 -21.281 2.545 1 53.59 112 ILE A O 1
ATOM 891 N N . LYS A 1 113 ? -8.195 -20.375 4.434 1 49.78 113 LYS A N 1
ATOM 892 C CA . LYS A 1 113 ? -7.809 -21.641 5.055 1 49.78 113 LYS A CA 1
ATOM 893 C C . LYS A 1 113 ? -8.984 -22.609 5.094 1 49.78 113 LYS A C 1
ATOM 895 O O . LYS A 1 113 ? -8.789 -23.828 4.977 1 49.78 113 LYS A O 1
ATOM 900 N N . HIS A 1 114 ? -10.188 -22.109 5.453 1 42.81 114 HIS A N 1
ATOM 901 C CA . HIS A 1 114 ? -11.102 -23.172 5.863 1 42.81 114 HIS A CA 1
ATOM 902 C C . HIS A 1 114 ? -11.406 -24.125 4.707 1 42.81 114 HIS A C 1
ATOM 904 O O . HIS A 1 114 ? -11.977 -25.188 4.914 1 42.81 114 HIS A O 1
ATOM 910 N N . ASP A 1 115 ? -11.32 -23.688 3.52 1 40.31 115 ASP A N 1
ATOM 911 C CA . ASP A 1 115 ? -11.953 -24.594 2.568 1 40.31 115 ASP A CA 1
ATOM 912 C C . ASP A 1 115 ? -11 -25.719 2.182 1 40.31 115 ASP A C 1
ATOM 914 O O . ASP A 1 115 ? -11.445 -26.781 1.706 1 40.31 115 ASP A O 1
ATOM 918 N N . HIS A 1 116 ? -9.641 -25.469 2.133 1 38.66 116 HIS A N 1
ATOM 919 C CA . HIS A 1 116 ? -8.906 -26.594 1.558 1 38.66 116 HIS A CA 1
ATOM 920 C C . HIS A 1 116 ? -8.742 -27.719 2.572 1 38.66 116 HIS A C 1
ATOM 922 O O . HIS A 1 116 ? -8.445 -28.859 2.197 1 38.66 116 HIS A O 1
ATOM 928 N N . CYS A 1 117 ? -8.406 -27.391 3.811 1 37.72 117 CYS A N 1
ATOM 929 C CA . CYS A 1 117 ? -7.98 -28.469 4.691 1 37.72 117 CYS A CA 1
ATOM 930 C C . CYS A 1 117 ? -9.148 -29.391 5.043 1 37.72 117 CYS A C 1
ATOM 932 O O . CYS A 1 117 ? -8.953 -30.516 5.5 1 37.72 117 CYS A O 1
ATOM 934 N N . GLU A 1 118 ? -10.359 -28.828 5.113 1 35.47 118 GLU A N 1
ATOM 935 C CA . GLU A 1 118 ? -11.273 -29.781 5.734 1 35.47 118 GLU A CA 1
ATOM 936 C C . GLU A 1 118 ? -11.523 -30.984 4.828 1 35.47 118 GLU A C 1
ATOM 938 O O . GLU A 1 118 ? -12.039 -32 5.277 1 35.47 118 GLU A O 1
ATOM 943 N N . ASP A 1 119 ? -11.445 -30.734 3.514 1 34.62 119 ASP A N 1
ATOM 944 C CA . ASP A 1 119 ? -12.031 -31.875 2.826 1 34.62 119 ASP A CA 1
ATOM 945 C C . ASP A 1 119 ? -11.062 -33.062 2.818 1 34.62 119 ASP A C 1
ATOM 947 O O . ASP A 1 119 ? -11.391 -34.125 2.297 1 34.62 119 ASP A O 1
ATOM 951 N N . ASN A 1 120 ? -9.766 -32.719 2.98 1 34.44 120 ASN A N 1
ATOM 952 C CA . ASN A 1 120 ? -9.023 -33.969 2.74 1 34.44 120 ASN A CA 1
ATOM 953 C C . ASN A 1 120 ? -9.203 -34.938 3.885 1 34.44 120 ASN A C 1
ATOM 955 O O . ASN A 1 120 ? -8.602 -36.031 3.879 1 34.44 120 ASN A O 1
ATOM 959 N N . GLN A 1 121 ? -9.469 -34.344 5.117 1 32.75 121 GLN A N 1
ATOM 960 C CA . GLN A 1 121 ? -9.227 -35.375 6.105 1 32.75 121 GLN A CA 1
ATOM 961 C C . GLN A 1 121 ? -10.25 -36.5 5.98 1 32.75 121 GLN A C 1
ATOM 963 O O . GLN A 1 121 ? -9.961 -37.656 6.336 1 32.75 121 GLN A O 1
ATOM 968 N N . GLU A 1 122 ? -11.57 -36.062 6.012 1 32.19 122 GLU A N 1
ATOM 969 C CA . GLU A 1 122 ? -12.398 -37.094 6.602 1 32.19 122 GLU A CA 1
ATOM 970 C C . GLU A 1 122 ? -12.602 -38.25 5.629 1 32.19 122 GLU A C 1
ATOM 972 O O . GLU A 1 122 ? -13.211 -39.281 5.984 1 32.19 122 GLU A O 1
ATOM 977 N N . HIS A 1 123 ? -12.734 -37.938 4.344 1 32.16 123 HIS A N 1
ATOM 978 C CA . HIS A 1 123 ? -13.344 -39.125 3.754 1 32.16 123 HIS A CA 1
ATOM 979 C C . HIS A 1 123 ? -12.383 -40.312 3.766 1 32.16 123 HIS A C 1
ATOM 981 O O . HIS A 1 123 ? -11.453 -40.344 2.959 1 32.16 123 HIS A O 1
ATOM 987 N N . ASP A 1 124 ? -12.039 -40.781 4.883 1 28.62 124 ASP A N 1
ATOM 988 C CA . ASP A 1 124 ? -11.492 -42.125 5.035 1 28.62 124 ASP A CA 1
ATOM 989 C C . ASP A 1 124 ? -12.141 -43.094 4.043 1 28.62 124 ASP A C 1
ATOM 991 O O . ASP A 1 124 ? -13.211 -42.812 3.506 1 28.62 124 ASP A O 1
ATOM 995 N N . HIS A 1 125 ? -11.836 -44.469 4.203 1 29.8 125 HIS A N 1
ATOM 996 C CA . HIS A 1 125 ? -11.625 -45.781 3.555 1 29.8 125 HIS A CA 1
ATOM 997 C C . HIS A 1 125 ? -12.953 -46.406 3.154 1 29.8 125 HIS A C 1
ATOM 999 O O . HIS A 1 125 ? -13.008 -47.594 2.863 1 29.8 125 HIS A O 1
ATOM 1005 N N . HIS A 1 126 ? -14.18 -45.875 3.547 1 29.23 126 HIS A N 1
ATOM 1006 C CA . HIS A 1 126 ? -15.07 -47 3.309 1 29.23 126 HIS A CA 1
ATOM 1007 C C . HIS A 1 126 ? -15.109 -47.375 1.827 1 29.23 126 HIS A C 1
ATOM 1009 O O . HIS A 1 126 ? -15.203 -46.5 0.969 1 29.23 126 HIS A O 1
ATOM 1015 N N . GLU A 1 127 ? -14.555 -48.562 1.439 1 29.53 127 GLU A N 1
ATOM 1016 C CA . GLU A 1 127 ? -14.406 -49.469 0.281 1 29.53 127 GLU A CA 1
ATOM 1017 C C . GLU A 1 127 ? -15.719 -49.594 -0.487 1 29.53 127 GLU A C 1
ATOM 1019 O O . GLU A 1 127 ? -15.883 -50.5 -1.292 1 29.53 127 GLU A O 1
ATOM 1024 N N . HIS A 1 128 ? -16.906 -48.938 -0.083 1 29.56 128 HIS A N 1
ATOM 1025 C CA . HIS A 1 128 ? -17.953 -49.625 -0.847 1 29.56 128 HIS A CA 1
ATOM 1026 C C . HIS A 1 128 ? -17.75 -49.406 -2.346 1 29.56 128 HIS A C 1
ATOM 1028 O O . HIS A 1 128 ? -17.203 -48.406 -2.777 1 29.56 128 HIS A O 1
ATOM 1034 N N . ASN A 1 129 ? -17.891 -50.5 -3.195 1 29.27 129 ASN A N 1
ATOM 1035 C CA . ASN A 1 129 ? -17.766 -50.938 -4.578 1 29.27 129 ASN A CA 1
ATOM 1036 C C . ASN A 1 129 ? -18.516 -50 -5.535 1 29.27 129 ASN A C 1
ATOM 1038 O O . ASN A 1 129 ? -18.734 -50.344 -6.691 1 29.27 129 ASN A O 1
ATOM 1042 N N . HIS A 1 130 ? -19.531 -49.156 -5.039 1 32.59 130 HIS A N 1
ATOM 1043 C CA . HIS A 1 130 ? -20.391 -48.844 -6.172 1 32.59 130 HIS A CA 1
ATOM 1044 C C . HIS A 1 130 ? -19.625 -48.094 -7.25 1 32.59 130 HIS A C 1
ATOM 1046 O O . HIS A 1 130 ? -18.547 -47.531 -6.988 1 32.59 130 HIS A O 1
ATOM 1052 N N . ASN A 1 131 ? -20.406 -47.594 -8.344 1 31.16 131 ASN A N 1
ATOM 1053 C CA . ASN A 1 131 ? -20.156 -47.125 -9.711 1 31.16 131 ASN A CA 1
ATOM 1054 C C . ASN A 1 131 ? -19.359 -45.812 -9.719 1 31.16 131 ASN A C 1
ATOM 1056 O O . ASN A 1 131 ? -19.75 -44.844 -9.086 1 31.16 131 ASN A O 1
ATOM 1060 N N . GLU A 1 132 ? -18.062 -45.812 -9.977 1 35.16 132 GLU A N 1
ATOM 1061 C CA . GLU A 1 132 ? -16.906 -44.906 -10.125 1 35.16 132 GLU A CA 1
ATOM 1062 C C . GLU A 1 132 ? -17.234 -43.719 -10.992 1 35.16 132 GLU A C 1
ATOM 1064 O O . GLU A 1 132 ? -16.406 -42.812 -11.164 1 35.16 132 GLU A O 1
ATOM 1069 N N . GLU A 1 133 ? -18.281 -43.812 -11.914 1 34.81 133 GLU A N 1
ATOM 1070 C CA . GLU A 1 133 ? -18.219 -42.938 -13.062 1 34.81 133 GLU A CA 1
ATOM 1071 C C . GLU A 1 133 ? -18.438 -41.469 -12.641 1 34.81 133 GLU A C 1
ATOM 1073 O O . GLU A 1 133 ? -17.781 -40.562 -13.156 1 34.81 133 GLU A O 1
ATOM 1078 N N . ASN A 1 134 ? -19.656 -41.094 -12.203 1 35.44 134 ASN A N 1
ATOM 1079 C CA . ASN A 1 134 ? -20.172 -39.719 -12.266 1 35.44 134 ASN A CA 1
ATOM 1080 C C . ASN A 1 134 ? -19.656 -38.875 -11.109 1 35.44 134 ASN A C 1
ATOM 1082 O O . ASN A 1 134 ? -20.219 -37.812 -10.805 1 35.44 134 ASN A O 1
ATOM 1086 N N . ILE A 1 135 ? -18.922 -39.375 -10.242 1 37.19 135 ILE A N 1
ATOM 1087 C CA . ILE A 1 135 ? -18.594 -38.656 -9.008 1 37.19 135 ILE A CA 1
ATOM 1088 C C . ILE A 1 135 ? -17.578 -37.562 -9.289 1 37.19 135 ILE A C 1
ATOM 1090 O O . ILE A 1 135 ? -17.391 -36.656 -8.461 1 37.19 135 ILE A O 1
ATOM 1094 N N . GLY A 1 136 ? -16.766 -37.656 -10.336 1 40.56 136 GLY A N 1
ATOM 1095 C CA . GLY A 1 136 ? -15.641 -36.75 -10.508 1 40.56 136 GLY A CA 1
ATOM 1096 C C . GLY A 1 136 ? -16.047 -35.344 -10.906 1 40.56 136 GLY A C 1
ATOM 1097 O O . GLY A 1 136 ? -15.344 -34.375 -10.617 1 40.56 136 GLY A O 1
ATOM 1098 N N . CYS A 1 137 ? -17.031 -35.094 -11.852 1 40.34 137 CYS A N 1
ATOM 1099 C CA . CYS A 1 137 ? -17.391 -33.812 -12.445 1 40.34 137 CYS A CA 1
ATOM 1100 C C . CYS A 1 137 ? -18.156 -32.969 -11.453 1 40.34 137 CYS A C 1
ATOM 1102 O O . CYS A 1 137 ? -18.094 -31.734 -11.508 1 40.34 137 CYS A O 1
ATOM 1104 N N . CYS A 1 138 ? -19.094 -33.5 -10.703 1 43.44 138 CYS A N 1
ATOM 1105 C CA . CYS A 1 138 ? -19.938 -32.75 -9.789 1 43.44 138 CYS A CA 1
ATOM 1106 C C . CYS A 1 138 ? -19.125 -32.125 -8.68 1 43.44 138 CYS A C 1
ATOM 1108 O O . CYS A 1 138 ? -19.438 -31.016 -8.234 1 43.44 138 CYS A O 1
ATOM 1110 N N . ASN A 1 139 ? -17.953 -32.75 -8.281 1 48.5 139 ASN A N 1
ATOM 1111 C CA . ASN A 1 139 ? -17.141 -32.281 -7.156 1 48.5 139 ASN A CA 1
ATOM 1112 C C . ASN A 1 139 ? -16.281 -31.078 -7.531 1 48.5 139 ASN A C 1
ATOM 1114 O O . ASN A 1 139 ? -16.109 -30.172 -6.723 1 48.5 139 ASN A O 1
ATOM 1118 N N . THR A 1 140 ? -15.898 -31.078 -8.93 1 53 140 THR A N 1
ATOM 1119 C CA . THR A 1 140 ? -15.055 -29.953 -9.336 1 53 140 THR A CA 1
ATOM 1120 C C . THR A 1 140 ? -15.883 -28.672 -9.477 1 53 140 THR A C 1
ATOM 1122 O O . THR A 1 140 ? -15.445 -27.609 -9.07 1 53 140 THR A O 1
ATOM 1125 N N . GLU A 1 141 ? -17.172 -28.812 -10.062 1 56.38 141 GLU A N 1
ATOM 1126 C CA . GLU A 1 141 ? -18.031 -27.641 -10.219 1 56.38 141 GLU A CA 1
ATOM 1127 C C . GLU A 1 141 ? -18.484 -27.094 -8.867 1 56.38 141 GLU A C 1
ATOM 1129 O O . GLU A 1 141 ? -18.516 -25.891 -8.664 1 56.38 141 GLU A O 1
ATOM 1134 N N . MET A 1 142 ? -18.844 -28.062 -7.996 1 56.34 142 MET A N 1
ATOM 1135 C CA . MET A 1 142 ? -19.266 -27.656 -6.656 1 56.34 142 MET A CA 1
ATOM 1136 C C . MET A 1 142 ? -18.109 -26.984 -5.91 1 56.34 142 MET A C 1
ATOM 1138 O O . MET A 1 142 ? -18.312 -25.984 -5.219 1 56.34 142 MET A O 1
ATOM 1142 N N . LEU A 1 143 ? -16.938 -27.484 -6.156 1 53.59 143 LEU A N 1
ATOM 1143 C CA . LEU A 1 143 ? -15.75 -26.922 -5.539 1 53.59 143 LEU A CA 1
ATOM 1144 C C . LEU A 1 143 ? -15.445 -25.531 -6.098 1 53.59 143 LEU A C 1
ATOM 1146 O O . LEU A 1 143 ? -15.109 -24.625 -5.348 1 53.59 143 LEU A O 1
ATOM 1150 N N . GLN A 1 144 ? -15.578 -25.422 -7.367 1 61.12 144 GLN A N 1
ATOM 1151 C CA . GLN A 1 144 ? -15.359 -24.125 -8.008 1 61.12 144 GLN A CA 1
ATOM 1152 C C . GLN A 1 144 ? -16.406 -23.109 -7.562 1 61.12 144 GLN A C 1
ATOM 1154 O O . GLN A 1 144 ? -16.078 -21.938 -7.344 1 61.12 144 GLN A O 1
ATOM 1159 N N . LYS A 1 145 ? -17.625 -23.703 -7.379 1 67.62 145 LYS A N 1
ATOM 1160 C CA . LYS A 1 145 ? -18.703 -22.844 -6.938 1 67.62 145 LYS A CA 1
ATOM 1161 C C . LYS A 1 145 ? -18.5 -22.391 -5.492 1 67.62 145 LYS A C 1
ATOM 1163 O O . LYS A 1 145 ? -18.719 -21.219 -5.164 1 67.62 145 LYS A O 1
ATOM 1168 N N . THR A 1 146 ? -18.062 -23.281 -4.652 1 66.25 146 THR A N 1
ATOM 1169 C CA . THR A 1 146 ? -17.828 -22.969 -3.244 1 66.25 146 THR A CA 1
ATOM 1170 C C . THR A 1 146 ? -16.641 -22.016 -3.08 1 66.25 146 THR A C 1
ATOM 1172 O O . THR A 1 146 ? -16.703 -21.094 -2.273 1 66.25 146 THR A O 1
ATOM 1175 N N . GLU A 1 147 ? -15.672 -22.25 -3.92 1 69.12 147 GLU A N 1
ATOM 1176 C CA . GLU A 1 147 ? -14.492 -21.391 -3.885 1 69.12 147 GLU A CA 1
ATOM 1177 C C . GLU A 1 147 ? -14.836 -19.969 -4.316 1 69.12 147 GLU A C 1
ATOM 1179 O O . GLU A 1 147 ? -14.352 -19 -3.723 1 69.12 147 GLU A O 1
ATOM 1184 N N . SER A 1 148 ? -15.773 -19.984 -5.16 1 77.62 148 SER A N 1
ATOM 1185 C CA . SER A 1 148 ? -16.172 -18.672 -5.668 1 77.62 148 SER A CA 1
ATOM 1186 C C . SER A 1 148 ? -17.016 -17.922 -4.641 1 77.62 148 SER A C 1
ATOM 1188 O O . SER A 1 148 ? -16.859 -16.719 -4.473 1 77.62 148 SER A O 1
ATOM 1190 N N . LYS A 1 149 ? -17.891 -18.703 -3.873 1 85 149 LYS A N 1
ATOM 1191 C CA . LYS A 1 149 ? -18.719 -18.078 -2.855 1 85 149 LYS A CA 1
ATOM 1192 C C . LYS A 1 149 ? -17.875 -17.562 -1.687 1 85 149 LYS A C 1
ATOM 1194 O O . LYS A 1 149 ? -18.109 -16.469 -1.186 1 85 149 LYS A O 1
ATOM 1199 N N . THR A 1 150 ? -16.969 -18.359 -1.322 1 83.75 150 THR A N 1
ATOM 1200 C CA . THR A 1 150 ? -16.109 -17.984 -0.201 1 83.75 150 THR A CA 1
ATOM 1201 C C . THR A 1 150 ? -15.273 -16.75 -0.542 1 83.75 150 THR A C 1
ATOM 1203 O O . THR A 1 150 ? -15.164 -15.828 0.265 1 83.75 150 THR A O 1
ATOM 1206 N N . LYS A 1 151 ? -14.719 -16.734 -1.694 1 82.25 151 LYS A N 1
ATOM 1207 C CA . LYS A 1 151 ? -13.922 -15.602 -2.139 1 82.25 151 LYS A CA 1
ATOM 1208 C C . LYS A 1 151 ? -14.766 -14.328 -2.199 1 82.25 151 LYS A C 1
ATOM 1210 O O . LYS A 1 151 ? -14.305 -13.258 -1.802 1 82.25 151 LYS A O 1
ATOM 1215 N N . ALA A 1 152 ? -15.938 -14.555 -2.648 1 85.62 152 ALA A N 1
ATOM 1216 C CA . ALA A 1 152 ? -16.844 -13.414 -2.742 1 85.62 152 ALA A CA 1
ATOM 1217 C C . ALA A 1 152 ? -17.203 -12.891 -1.356 1 85.62 152 ALA A C 1
ATOM 1219 O O . ALA A 1 152 ? -17.25 -11.672 -1.14 1 85.62 152 ALA A O 1
ATOM 1220 N N . LEU A 1 153 ? -17.422 -13.766 -0.482 1 87.31 153 LEU A N 1
ATOM 1221 C CA . LEU A 1 153 ? -17.812 -13.375 0.873 1 87.31 153 LEU A CA 1
ATOM 1222 C C . LEU A 1 153 ? -16.672 -12.633 1.563 1 87.31 153 LEU A C 1
ATOM 1224 O O . LEU A 1 153 ? -16.891 -11.633 2.238 1 87.31 153 LEU A O 1
ATOM 1228 N N . ILE A 1 154 ? -15.492 -13.133 1.353 1 86 154 ILE A N 1
ATOM 1229 C CA . ILE A 1 154 ? -14.32 -12.5 1.951 1 86 154 ILE A CA 1
ATOM 1230 C C . ILE A 1 154 ? -14.133 -11.102 1.362 1 86 154 ILE A C 1
ATOM 1232 O O . ILE A 1 154 ? -13.875 -10.141 2.094 1 86 154 ILE A O 1
ATOM 1236 N N . TYR A 1 155 ? -14.266 -11.062 0.152 1 86.12 155 TYR A N 1
ATOM 1237 C CA . TYR A 1 155 ? -14.125 -9.789 -0.536 1 86.12 155 TYR A CA 1
ATOM 1238 C C . TYR A 1 155 ? -15.156 -8.781 -0.045 1 86.12 155 TYR A C 1
ATOM 1240 O O . TYR A 1 155 ? -14.812 -7.648 0.302 1 86.12 155 TYR A O 1
ATOM 1248 N N . ILE A 1 156 ? -16.406 -9.195 0.08 1 89.12 156 ILE A N 1
ATOM 1249 C CA . ILE A 1 156 ? -17.5 -8.312 0.488 1 89.12 156 ILE A CA 1
ATOM 1250 C C . ILE A 1 156 ? -17.297 -7.898 1.944 1 89.12 156 ILE A C 1
ATOM 1252 O O . ILE A 1 156 ? -17.562 -6.75 2.309 1 89.12 156 ILE A O 1
ATOM 1256 N N . ALA A 1 157 ? -16.875 -8.781 2.721 1 90.31 157 ALA A N 1
ATOM 1257 C CA . ALA A 1 157 ? -16.609 -8.469 4.125 1 90.31 157 ALA A CA 1
ATOM 1258 C C . ALA A 1 157 ? -15.523 -7.402 4.254 1 90.31 157 ALA A C 1
ATOM 1260 O O . ALA A 1 157 ? -15.688 -6.422 4.984 1 90.31 157 ALA A O 1
ATOM 1261 N N . SER A 1 158 ? -14.43 -7.645 3.521 1 90.56 158 SER A N 1
ATOM 1262 C CA . SER A 1 158 ? -13.305 -6.719 3.584 1 90.56 158 SER A CA 1
ATOM 1263 C C . SER A 1 158 ? -13.703 -5.328 3.102 1 90.56 158 SER A C 1
ATOM 1265 O O . SER A 1 158 ? -13.406 -4.328 3.76 1 90.56 158 SER A O 1
ATOM 1267 N N . ILE A 1 159 ? -14.438 -5.293 2.039 1 91.38 159 ILE A N 1
ATOM 1268 C CA . ILE A 1 159 ? -14.812 -4.008 1.458 1 91.38 159 ILE A CA 1
ATOM 1269 C C . ILE A 1 159 ? -15.883 -3.34 2.324 1 91.38 159 ILE A C 1
ATOM 1271 O O . ILE A 1 159 ? -15.93 -2.111 2.422 1 91.38 159 ILE A O 1
ATOM 1275 N N . SER A 1 160 ? -16.734 -4.16 2.932 1 94.56 160 SER A N 1
ATOM 1276 C CA . SER A 1 160 ? -17.75 -3.625 3.848 1 94.56 160 SER A CA 1
ATOM 1277 C C . SER A 1 160 ? -17.094 -2.953 5.051 1 94.56 160 SER A C 1
ATOM 1279 O O . SER A 1 160 ? -17.484 -1.852 5.441 1 94.56 160 SER A O 1
ATOM 1281 N N . ILE A 1 161 ? -16.156 -3.562 5.602 1 95.06 161 ILE A N 1
ATOM 1282 C CA . ILE A 1 161 ? -15.438 -2.986 6.734 1 95.06 161 ILE A CA 1
ATOM 1283 C C . ILE A 1 161 ? -14.742 -1.698 6.301 1 95.06 161 ILE A C 1
ATOM 1285 O O . ILE A 1 161 ? -14.805 -0.686 7 1 95.06 161 ILE A O 1
ATOM 1289 N N . HIS A 1 162 ? -14.125 -1.742 5.203 1 93.44 162 HIS A N 1
ATOM 1290 C CA . HIS A 1 162 ? -13.492 -0.555 4.648 1 93.44 162 HIS A CA 1
ATOM 1291 C C . HIS A 1 162 ? -14.492 0.58 4.473 1 93.44 162 HIS A C 1
ATOM 1293 O O . HIS A 1 162 ? -14.211 1.724 4.836 1 93.44 162 HIS A O 1
ATOM 1299 N N . SER A 1 163 ? -15.688 0.18 3.908 1 94.81 163 SER A N 1
ATOM 1300 C CA . SER A 1 163 ? -16.719 1.178 3.682 1 94.81 163 SER A CA 1
ATOM 1301 C C . SER A 1 163 ? -17.172 1.824 4.988 1 94.81 163 SER A C 1
ATOM 1303 O O . SER A 1 163 ? -17.422 3.029 5.035 1 94.81 163 SER A O 1
ATOM 1305 N N . PHE A 1 164 ? -17.266 1.053 5.992 1 96.12 164 PHE A N 1
ATOM 1306 C CA . PHE A 1 164 ? -17.609 1.56 7.312 1 96.12 164 PHE A CA 1
ATOM 1307 C C . PHE A 1 164 ? -16.562 2.535 7.816 1 96.12 164 PHE A C 1
ATOM 1309 O O . PHE A 1 164 ? -16.891 3.637 8.266 1 96.12 164 PHE A O 1
ATOM 1316 N N . PHE A 1 165 ? -15.289 2.158 7.711 1 95.62 165 PHE A N 1
ATOM 1317 C CA . PHE A 1 165 ? -14.18 2.996 8.164 1 95.62 165 PHE A CA 1
ATOM 1318 C C . PHE A 1 165 ? -14.102 4.277 7.34 1 95.62 165 PHE A C 1
ATOM 1320 O O . PHE A 1 165 ? -13.812 5.348 7.875 1 95.62 165 PHE A O 1
ATOM 1327 N N . GLU A 1 166 ? -14.328 4.105 6.074 1 91.62 166 GLU A N 1
ATOM 1328 C CA . GLU A 1 166 ? -14.367 5.273 5.199 1 91.62 166 GLU A CA 1
ATOM 1329 C C . GLU A 1 166 ? -15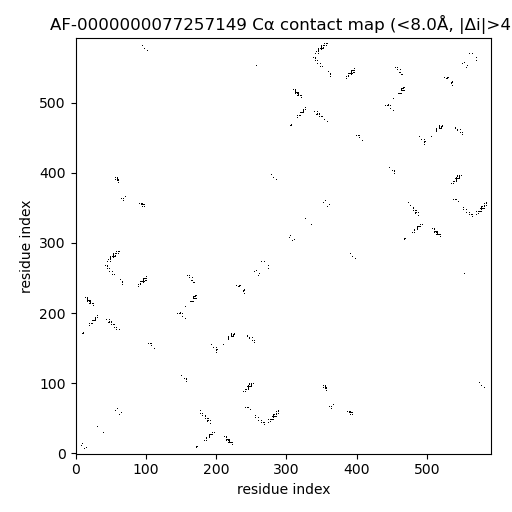.422 6.273 5.66 1 91.62 166 GLU A C 1
ATOM 1331 O O . GLU A 1 166 ? -15.172 7.48 5.695 1 91.62 166 GLU A O 1
ATOM 1336 N N . GLY A 1 167 ? -16.609 5.816 6 1 91.94 167 GLY A N 1
ATOM 1337 C CA . GLY A 1 167 ? -17.672 6.672 6.504 1 91.94 167 GLY A CA 1
ATOM 1338 C C . GLY A 1 167 ? -17.281 7.422 7.766 1 91.94 167 GLY A C 1
ATOM 1339 O O . GLY A 1 167 ? -17.688 8.57 7.957 1 91.94 167 GLY A O 1
ATOM 1340 N N . LEU A 1 168 ? -16.516 6.797 8.625 1 91.62 168 LEU A N 1
ATOM 1341 C CA . LEU A 1 168 ? -16.078 7.41 9.875 1 91.62 168 LEU A CA 1
ATOM 1342 C C . LEU A 1 168 ? -15.219 8.641 9.602 1 91.62 168 LEU A C 1
ATOM 1344 O O . LEU A 1 168 ? -15.156 9.555 10.43 1 91.62 168 LEU A O 1
ATOM 1348 N N . ALA A 1 169 ? -14.578 8.648 8.484 1 89.06 169 ALA A N 1
ATOM 1349 C CA . ALA A 1 169 ? -13.617 9.711 8.188 1 89.06 169 ALA A CA 1
ATOM 1350 C C . ALA A 1 169 ? -14.281 10.844 7.41 1 89.06 169 ALA A C 1
ATOM 1352 O O . ALA A 1 169 ? -13.703 11.922 7.258 1 89.06 169 ALA A O 1
ATOM 1353 N N . ILE A 1 170 ? -15.422 10.609 6.797 1 84.38 170 ILE A N 1
ATOM 1354 C CA . ILE A 1 170 ? -16.109 11.617 6 1 84.38 170 ILE A CA 1
ATOM 1355 C C . ILE A 1 170 ? -16.797 12.617 6.922 1 84.38 170 ILE A C 1
ATOM 1357 O O . ILE A 1 170 ? -17.562 12.227 7.82 1 84.38 170 ILE A O 1
ATOM 1361 N N . LYS A 1 171 ? -16.359 13.898 6.766 1 71.94 171 LYS A N 1
ATOM 1362 C CA . LYS A 1 171 ? -16.984 14.977 7.52 1 71.94 171 LYS A CA 1
ATOM 1363 C C . LYS A 1 171 ? -17.969 15.758 6.645 1 71.94 171 LYS A C 1
ATOM 1365 O O . LYS A 1 171 ? -17.609 16.219 5.559 1 71.94 171 LYS A O 1
ATOM 1370 N N . PRO A 1 172 ? -19.297 15.516 6.844 1 59.81 172 PRO A N 1
ATOM 1371 C CA . PRO A 1 172 ? -20.344 16.062 5.973 1 59.81 172 PRO A CA 1
ATOM 1372 C C . PRO A 1 172 ? -20.219 17.578 5.785 1 59.81 172 PRO A C 1
ATOM 1374 O O . PRO A 1 172 ? -20.938 18.156 4.961 1 59.81 172 PRO A O 1
ATOM 1377 N N . ARG A 1 173 ? -19.359 18.188 6.41 1 58.19 173 ARG A N 1
ATOM 1378 C CA . ARG A 1 173 ? -19.641 19.625 6.398 1 58.19 173 ARG A CA 1
ATOM 1379 C C . ARG A 1 173 ? -19.469 20.203 4.996 1 58.19 173 ARG A C 1
ATOM 1381 O O . ARG A 1 173 ? -20.344 20.906 4.504 1 58.19 173 ARG A O 1
ATOM 1388 N N . ASP A 1 174 ? -18.266 20.406 4.414 1 52.69 174 ASP A N 1
ATOM 1389 C CA . ASP A 1 174 ? -18.125 21.109 3.15 1 52.69 174 ASP A CA 1
ATOM 1390 C C . ASP A 1 174 ? -17.766 20.156 2.016 1 52.69 174 ASP A C 1
ATOM 1392 O O . ASP A 1 174 ? -16.844 19.344 2.141 1 52.69 174 ASP A O 1
ATOM 1396 N N . LEU A 1 175 ? -18.891 19.953 1.176 1 55.72 175 LEU A N 1
ATOM 1397 C CA . LEU A 1 175 ? -18.625 19.219 -0.056 1 55.72 175 LEU A CA 1
ATOM 1398 C C . LEU A 1 175 ? -17.422 19.812 -0.785 1 55.72 175 LEU A C 1
ATOM 1400 O O . LEU A 1 175 ? -17.547 20.828 -1.471 1 55.72 175 LEU A O 1
ATOM 1404 N N . GLY A 1 176 ? -16.266 19.516 -0.43 1 58.75 176 GLY A N 1
ATOM 1405 C CA . GLY A 1 176 ? -15.086 19.953 -1.15 1 58.75 176 GLY A CA 1
ATOM 1406 C C . GLY A 1 176 ? -14.531 18.891 -2.082 1 58.75 176 GLY A C 1
ATOM 1407 O O . GLY A 1 176 ? -15.266 18 -2.514 1 58.75 176 GLY A O 1
ATOM 1408 N N . SER A 1 177 ? -13.469 19.109 -2.705 1 59.5 177 SER A N 1
ATOM 1409 C CA . SER A 1 177 ? -12.781 18.203 -3.633 1 59.5 177 SER A CA 1
ATOM 1410 C C . SER A 1 177 ? -12.672 16.797 -3.061 1 59.5 177 SER A C 1
ATOM 1412 O O . SER A 1 177 ? -12.805 15.82 -3.789 1 59.5 177 SER A O 1
ATOM 1414 N N . TYR A 1 178 ? -12.602 16.703 -1.819 1 63.31 178 TYR A N 1
ATOM 1415 C CA . TYR A 1 178 ? -12.461 15.406 -1.169 1 63.31 178 TYR A CA 1
ATOM 1416 C C . TYR A 1 178 ? -13.75 14.602 -1.264 1 63.31 178 TYR A C 1
ATOM 1418 O O . TYR A 1 178 ? -13.727 13.414 -1.583 1 63.31 178 TYR A O 1
ATOM 1426 N N . GLU A 1 179 ? -14.844 15.367 -1.12 1 68.81 179 GLU A N 1
ATOM 1427 C CA . GLU A 1 179 ? -16.141 14.695 -1.141 1 68.81 179 GLU A CA 1
ATOM 1428 C C . GLU A 1 179 ? -16.484 14.203 -2.543 1 68.81 179 GLU A C 1
ATOM 1430 O O . GLU A 1 179 ? -17.078 13.133 -2.703 1 68.81 179 GLU A O 1
ATOM 1435 N N . LEU A 1 180 ? -16.047 15 -3.449 1 70.31 180 LEU A N 1
ATOM 1436 C CA . LEU A 1 180 ? -16.281 14.586 -4.828 1 70.31 180 LEU A CA 1
ATOM 1437 C C . LEU A 1 180 ? -15.461 13.344 -5.164 1 70.31 180 LEU A C 1
ATOM 1439 O O . LEU A 1 180 ? -15.938 12.453 -5.871 1 70.31 180 LEU A O 1
ATOM 1443 N N . GLY A 1 181 ? -14.289 13.391 -4.734 1 71.06 181 GLY A N 1
ATOM 1444 C CA . GLY A 1 181 ? -13.453 12.211 -4.934 1 71.06 181 GLY A CA 1
ATOM 1445 C C . GLY A 1 181 ? -14.039 10.961 -4.316 1 71.06 181 GLY A C 1
ATOM 1446 O O . GLY A 1 181 ? -14.008 9.883 -4.926 1 71.06 181 GLY A O 1
ATOM 1447 N N . ILE A 1 182 ? -14.641 11.141 -3.217 1 73.38 182 ILE A N 1
ATOM 1448 C CA . ILE A 1 182 ? -15.234 10.016 -2.512 1 73.38 182 ILE A CA 1
ATOM 1449 C C . ILE A 1 182 ? -16.453 9.508 -3.287 1 73.38 182 ILE A C 1
ATOM 1451 O O . ILE A 1 182 ? -16.672 8.297 -3.395 1 73.38 182 ILE A O 1
ATOM 1455 N N . VAL A 1 183 ? -17.203 10.477 -3.777 1 80.12 183 VAL A N 1
ATOM 1456 C CA . VAL A 1 183 ? -18.391 10.094 -4.539 1 80.12 183 VAL A CA 1
ATOM 1457 C C . VAL A 1 183 ? -17.984 9.281 -5.762 1 80.12 183 VAL A C 1
ATOM 1459 O O . VAL A 1 183 ? -18.547 8.219 -6.031 1 80.12 183 VAL A O 1
ATOM 1462 N N . LEU A 1 184 ? -17.016 9.742 -6.477 1 76.94 184 LEU A N 1
ATOM 1463 C CA . LEU A 1 184 ? -16.547 9.023 -7.652 1 76.94 184 LEU A CA 1
ATOM 1464 C C . LEU A 1 184 ? -15.984 7.66 -7.27 1 76.94 184 LEU A C 1
ATOM 1466 O O . LEU A 1 184 ? -16.25 6.664 -7.941 1 76.94 184 LEU A O 1
ATOM 1470 N N . HIS A 1 185 ? -15.266 7.656 -6.285 1 79.69 185 HIS A N 1
ATOM 1471 C CA . HIS A 1 185 ? -14.695 6.406 -5.797 1 79.69 185 HIS A CA 1
ATOM 1472 C C . HIS A 1 185 ? -15.789 5.418 -5.398 1 79.69 185 HIS A C 1
ATOM 1474 O O . HIS A 1 185 ? -15.68 4.223 -5.672 1 79.69 185 HIS A O 1
ATOM 1480 N N . LYS A 1 186 ? -16.859 5.934 -4.82 1 87.81 186 LYS A N 1
ATOM 1481 C CA . LYS A 1 186 ? -17.953 5.07 -4.391 1 87.81 186 LYS A CA 1
ATOM 1482 C C . LYS A 1 186 ? -18.688 4.48 -5.586 1 87.81 186 LYS A C 1
ATOM 1484 O O . LYS A 1 186 ? -19.156 3.336 -5.535 1 87.81 186 LYS A O 1
ATOM 1489 N N . ILE A 1 187 ? -18.688 5.234 -6.598 1 87.69 187 ILE A N 1
ATOM 1490 C CA . ILE A 1 187 ? -19.328 4.762 -7.82 1 87.69 187 ILE A CA 1
ATOM 1491 C C . ILE A 1 187 ? -18.531 3.578 -8.383 1 87.69 187 ILE A C 1
ATOM 1493 O O . ILE A 1 187 ? -19.109 2.521 -8.664 1 87.69 187 ILE A O 1
ATOM 1497 N N . LEU A 1 188 ? -17.359 3.773 -8.523 1 82.12 188 LEU A N 1
ATOM 1498 C CA . LEU A 1 188 ? -16.5 2.748 -9.109 1 82.12 188 LEU A CA 1
ATOM 1499 C C . LEU A 1 188 ? -16.422 1.528 -8.195 1 82.12 188 LEU A C 1
ATOM 1501 O O . LEU A 1 188 ? -16.469 0.391 -8.672 1 82.12 188 LEU A O 1
ATOM 1505 N N . GLU A 1 189 ? -16.281 1.755 -6.949 1 85.12 189 GLU A N 1
ATOM 1506 C CA . GLU A 1 189 ? -16.234 0.68 -5.961 1 85.12 189 GLU A CA 1
ATOM 1507 C C . GLU A 1 189 ? -17.516 -0.154 -5.988 1 85.12 189 GLU A C 1
ATOM 1509 O O . GLU A 1 189 ? -17.453 -1.386 -5.977 1 85.12 189 GLU A O 1
ATOM 1514 N N . SER A 1 190 ? -18.625 0.532 -6.055 1 91.81 190 SER A N 1
ATOM 1515 C CA . SER A 1 190 ? -19.906 -0.15 -6.074 1 91.81 190 SER A CA 1
ATOM 1516 C C . SER A 1 190 ? -20.078 -0.979 -7.344 1 91.81 190 SER A C 1
ATOM 1518 O O . SER A 1 190 ? -20.609 -2.096 -7.301 1 91.81 190 SER A O 1
ATOM 1520 N N . PHE A 1 191 ? -19.641 -0.446 -8.367 1 86.06 191 PHE A N 1
ATOM 1521 C CA . PHE A 1 191 ? -19.688 -1.187 -9.625 1 86.06 191 PHE A CA 1
ATOM 1522 C C . PHE A 1 191 ? -18.844 -2.457 -9.539 1 86.06 191 PHE A C 1
ATOM 1524 O O . PHE A 1 191 ? -19.281 -3.525 -9.969 1 86.06 191 PHE A O 1
ATOM 1531 N N . ALA A 1 192 ? -17.688 -2.338 -9 1 82.5 192 ALA A N 1
ATOM 1532 C CA . ALA A 1 192 ? -16.781 -3.473 -8.875 1 82.5 192 ALA A CA 1
ATOM 1533 C C . ALA A 1 192 ? -17.375 -4.555 -7.977 1 82.5 192 ALA A C 1
ATOM 1535 O O . ALA A 1 192 ? -17.266 -5.746 -8.273 1 82.5 192 ALA A O 1
ATOM 1536 N N . ILE A 1 193 ? -17.969 -4.152 -6.922 1 87.38 193 ILE A N 1
ATOM 1537 C CA . ILE A 1 193 ? -18.594 -5.105 -6.008 1 87.38 193 ILE A CA 1
ATOM 1538 C C . ILE A 1 193 ? -19.75 -5.812 -6.715 1 87.38 193 ILE A C 1
ATOM 1540 O O . ILE A 1 193 ? -19.938 -7.02 -6.543 1 87.38 193 ILE A O 1
ATOM 1544 N N . GLY A 1 194 ? -20.453 -5.066 -7.461 1 88.94 194 GLY A N 1
ATOM 1545 C CA . GLY A 1 194 ? -21.531 -5.656 -8.227 1 88.94 194 GLY A CA 1
ATOM 1546 C C . GLY A 1 194 ? -21.062 -6.73 -9.195 1 88.94 194 GLY A C 1
ATOM 1547 O O . GLY A 1 194 ? -21.688 -7.789 -9.305 1 88.94 194 GLY A O 1
ATOM 1548 N N . MET A 1 195 ? -20 -6.438 -9.805 1 83.81 195 MET A N 1
ATOM 1549 C CA . MET A 1 195 ? -19.422 -7.406 -10.734 1 83.81 195 MET A CA 1
ATOM 1550 C C . MET A 1 195 ? -19.062 -8.703 -10.023 1 83.81 195 MET A C 1
ATOM 1552 O O . MET A 1 195 ? -19.266 -9.789 -10.562 1 83.81 195 MET A O 1
ATOM 1556 N N . THR A 1 196 ? -18.531 -8.594 -8.867 1 81.88 196 THR A N 1
ATOM 1557 C CA . THR A 1 196 ? -18.125 -9.766 -8.094 1 81.88 196 THR A CA 1
ATOM 1558 C C . THR A 1 196 ? -19.344 -10.5 -7.539 1 81.88 196 THR A C 1
ATOM 1560 O O . THR A 1 196 ? -19.422 -11.727 -7.609 1 81.88 196 THR A O 1
ATOM 1563 N N . LEU A 1 197 ? -20.297 -9.797 -7.105 1 86.25 197 LEU A N 1
ATOM 1564 C CA . LEU A 1 197 ? -21.484 -10.375 -6.484 1 86.25 197 LEU A CA 1
ATOM 1565 C C . LEU A 1 197 ? -22.312 -11.133 -7.512 1 86.25 197 LEU A C 1
ATOM 1567 O O . LEU A 1 197 ? -22.703 -12.281 -7.281 1 86.25 197 LEU A O 1
ATOM 1571 N N . PHE A 1 198 ? -22.469 -10.586 -8.641 1 86.12 198 PHE A N 1
ATOM 1572 C CA . PHE A 1 198 ? -23.406 -11.156 -9.609 1 86.12 198 PHE A CA 1
ATOM 1573 C C . PHE A 1 198 ? -22.719 -12.172 -10.5 1 86.12 198 PHE A C 1
ATOM 1575 O O . PHE A 1 198 ? -23.359 -12.859 -11.297 1 86.12 198 PHE A O 1
ATOM 1582 N N . ASN A 1 199 ? -21.391 -12.258 -10.32 1 80.19 199 ASN A N 1
ATOM 1583 C CA . ASN A 1 199 ? -20.672 -13.344 -10.969 1 80.19 199 ASN A CA 1
ATOM 1584 C C . ASN A 1 199 ? -20.375 -14.477 -9.992 1 80.19 199 ASN A C 1
ATOM 1586 O O . ASN A 1 199 ? -19.766 -15.484 -10.367 1 80.19 199 ASN A O 1
ATOM 1590 N N . SER A 1 200 ? -20.781 -14.219 -8.844 1 82.5 200 SER A N 1
ATOM 1591 C CA . SER A 1 200 ? -20.641 -15.281 -7.848 1 82.5 200 SER A CA 1
ATOM 1592 C C . SER A 1 200 ? -21.781 -16.281 -7.941 1 82.5 200 SER A C 1
ATOM 1594 O O . SER A 1 200 ? -22.719 -16.094 -8.719 1 82.5 200 SER A O 1
ATOM 1596 N N . ALA A 1 201 ? -21.672 -17.375 -7.238 1 83.06 201 ALA A N 1
ATOM 1597 C CA . ALA A 1 201 ? -22.641 -18.453 -7.316 1 83.06 201 ALA A CA 1
ATOM 1598 C C . ALA A 1 201 ? -23.812 -18.203 -6.371 1 83.06 201 ALA A C 1
ATOM 1600 O O . ALA A 1 201 ? -24.641 -19.094 -6.152 1 83.06 201 ALA A O 1
ATOM 1601 N N . PHE A 1 202 ? -23.953 -17 -5.863 1 89.56 202 PHE A N 1
ATOM 1602 C CA . PHE A 1 202 ? -25.031 -16.688 -4.949 1 89.56 202 PHE A CA 1
ATOM 1603 C C . PHE A 1 202 ? -26.328 -16.422 -5.715 1 89.56 202 PHE A C 1
ATOM 1605 O O . PHE A 1 202 ? -26.297 -16.047 -6.887 1 89.56 202 PHE A O 1
ATOM 1612 N N . SER A 1 203 ? -27.438 -16.703 -5.031 1 92.56 203 SER A N 1
ATOM 1613 C CA . SER A 1 203 ? -28.734 -16.359 -5.59 1 92.56 203 SER A CA 1
ATOM 1614 C C . SER A 1 203 ? -28.953 -14.852 -5.59 1 92.56 203 SER A C 1
ATOM 1616 O O . SER A 1 203 ? -28.312 -14.125 -4.836 1 92.56 203 SER A O 1
ATOM 1618 N N . PHE A 1 204 ? -29.844 -14.383 -6.41 1 92.38 204 PHE A N 1
ATOM 1619 C CA . PHE A 1 204 ? -30.078 -12.953 -6.609 1 92.38 204 PHE A CA 1
ATOM 1620 C C . PHE A 1 204 ? -30.5 -12.289 -5.305 1 92.38 204 PHE A C 1
ATOM 1622 O O . PHE A 1 204 ? -29.953 -11.258 -4.922 1 92.38 204 PHE A O 1
ATOM 1629 N N . PRO A 1 205 ? -31.422 -12.859 -4.523 1 95.12 205 PRO A N 1
ATOM 1630 C CA . PRO A 1 205 ? -31.812 -12.211 -3.271 1 95.12 205 PRO A CA 1
ATOM 1631 C C . PRO A 1 205 ? -30.656 -12.086 -2.285 1 95.12 205 PRO A C 1
ATOM 1633 O O . PRO A 1 205 ? -30.578 -11.109 -1.536 1 95.12 205 PRO A O 1
ATOM 1636 N N . VAL A 1 206 ? -29.781 -13.039 -2.307 1 94.44 206 VAL A N 1
ATOM 1637 C CA . VAL A 1 206 ? -28.625 -13 -1.431 1 94.44 206 VAL A CA 1
ATOM 1638 C C . VAL A 1 206 ? -27.688 -11.867 -1.868 1 94.44 206 VAL A C 1
ATOM 1640 O O . VAL A 1 206 ? -27.141 -11.141 -1.031 1 94.44 206 VAL A O 1
ATOM 1643 N N . CYS A 1 207 ? -27.547 -11.719 -3.145 1 94.62 207 CYS A N 1
ATOM 1644 C CA . CYS A 1 207 ? -26.734 -10.641 -3.682 1 94.62 207 CYS A CA 1
ATOM 1645 C C . CYS A 1 207 ? -27.297 -9.273 -3.301 1 94.62 207 CYS A C 1
ATOM 1647 O O . CYS A 1 207 ? -26.547 -8.367 -2.953 1 94.62 207 CYS A O 1
ATOM 1649 N N . LEU A 1 208 ? -28.625 -9.18 -3.328 1 95.06 208 LEU A N 1
ATOM 1650 C CA . LEU A 1 208 ? -29.266 -7.926 -2.977 1 95.06 208 LEU A CA 1
ATOM 1651 C C . LEU A 1 208 ? -29.078 -7.605 -1.499 1 95.06 208 LEU A C 1
ATOM 1653 O O . LEU A 1 208 ? -28.844 -6.449 -1.135 1 95.06 208 LEU A O 1
ATOM 1657 N N . LEU A 1 209 ? -29.141 -8.586 -0.706 1 95.81 209 LEU A N 1
ATOM 1658 C CA . LEU A 1 209 ? -28.938 -8.398 0.728 1 95.81 209 LEU A CA 1
ATOM 1659 C C . LEU A 1 209 ? -27.516 -7.984 1.031 1 95.81 209 LEU A C 1
ATOM 1661 O O . LEU A 1 209 ? -27.281 -7.086 1.844 1 95.81 209 LEU A O 1
ATOM 1665 N N . MET A 1 210 ? -26.578 -8.633 0.39 1 95.19 210 MET A N 1
ATOM 1666 C CA . MET A 1 210 ? -25.172 -8.297 0.581 1 95.19 210 MET A CA 1
ATOM 1667 C C . MET A 1 210 ? -24.891 -6.883 0.086 1 95.19 210 MET A C 1
ATOM 1669 O O . MET A 1 210 ? -24.109 -6.152 0.704 1 95.19 210 MET A O 1
ATOM 1673 N N . ASN A 1 211 ? -25.5 -6.535 -0.996 1 95.62 211 ASN A N 1
ATOM 1674 C CA . ASN A 1 211 ? -25.391 -5.18 -1.516 1 95.62 211 ASN A CA 1
ATOM 1675 C C . ASN A 1 211 ? -25.938 -4.152 -0.53 1 95.62 211 ASN A C 1
ATOM 1677 O O . ASN A 1 211 ? -25.297 -3.127 -0.276 1 95.62 211 ASN A O 1
ATOM 1681 N N . ALA A 1 212 ? -27.094 -4.469 0.011 1 96.44 212 ALA A N 1
ATOM 1682 C CA . ALA A 1 212 ? -27.688 -3.572 0.992 1 96.44 212 ALA A CA 1
ATOM 1683 C C . ALA A 1 212 ? -26.797 -3.414 2.215 1 96.44 212 ALA A C 1
ATOM 1685 O O . ALA A 1 212 ? -26.609 -2.303 2.723 1 96.44 212 ALA A O 1
ATOM 1686 N N . PHE A 1 213 ? -26.297 -4.473 2.643 1 96.12 213 PHE A N 1
ATOM 1687 C CA . PHE A 1 213 ? -25.406 -4.461 3.797 1 96.12 213 PHE A CA 1
ATOM 1688 C C . PHE A 1 213 ? -24.172 -3.607 3.52 1 96.12 213 PHE A C 1
ATOM 1690 O O . PHE A 1 213 ? -23.828 -2.73 4.312 1 96.12 213 PHE A O 1
ATOM 1697 N N . TYR A 1 214 ? -23.5 -3.852 2.432 1 95.69 214 TYR A N 1
ATOM 1698 C CA . TYR A 1 214 ? -22.328 -3.082 2.02 1 95.69 214 TYR A CA 1
ATOM 1699 C C . TYR A 1 214 ? -22.672 -1.601 1.9 1 95.69 214 TYR A C 1
ATOM 1701 O O . TYR A 1 214 ? -21.938 -0.75 2.416 1 95.69 214 TYR A O 1
ATOM 1709 N N . SER A 1 215 ? -23.812 -1.271 1.264 1 96.62 215 SER A N 1
ATOM 1710 C CA . SER A 1 215 ? -24.156 0.1 0.895 1 96.62 215 SER A CA 1
ATOM 1711 C C . SER A 1 215 ? -24.516 0.928 2.123 1 96.62 215 SER A C 1
ATOM 1713 O O . SER A 1 215 ? -24.391 2.154 2.113 1 96.62 215 SER A O 1
ATOM 1715 N N . ILE A 1 216 ? -24.922 0.31 3.193 1 96.56 216 ILE A N 1
ATOM 1716 C CA . ILE A 1 216 ? -25.391 1.067 4.348 1 96.56 216 ILE A CA 1
ATOM 1717 C C . ILE A 1 216 ? -24.219 1.381 5.27 1 96.56 216 ILE A C 1
ATOM 1719 O O . ILE A 1 216 ? -24.297 2.264 6.125 1 96.56 216 ILE A O 1
ATOM 1723 N N . LEU A 1 217 ? -23.156 0.76 5.129 1 96.44 217 LEU A N 1
ATOM 1724 C CA . LEU A 1 217 ? -22.062 0.847 6.086 1 96.44 217 LEU A CA 1
ATOM 1725 C C . LEU A 1 217 ? -21.406 2.221 6.031 1 96.44 217 LEU A C 1
ATOM 1727 O O . LEU A 1 217 ? -21.047 2.783 7.07 1 96.44 217 LEU A O 1
ATOM 1731 N N . THR A 1 218 ? -21.219 2.783 4.797 1 94.31 218 THR A N 1
ATOM 1732 C CA . THR A 1 218 ? -20.641 4.121 4.715 1 94.31 218 THR A CA 1
ATOM 1733 C C . THR A 1 218 ? -21.562 5.145 5.391 1 94.31 218 THR A C 1
ATOM 1735 O O . THR A 1 218 ? -21.109 5.918 6.238 1 94.31 218 THR A O 1
ATOM 1738 N N . PRO A 1 219 ? -22.859 5.105 5.121 1 93.06 219 PRO A N 1
ATOM 1739 C CA . PRO A 1 219 ? -23.766 6.023 5.809 1 93.06 219 PRO A CA 1
ATOM 1740 C C . PRO A 1 219 ? -23.766 5.84 7.324 1 93.06 219 PRO A C 1
ATOM 1742 O O . PRO A 1 219 ? -23.812 6.824 8.07 1 93.06 219 PRO A O 1
ATOM 1745 N N . ILE A 1 220 ? -23.703 4.664 7.797 1 94.62 220 ILE A N 1
ATOM 1746 C CA . ILE A 1 220 ? -23.641 4.406 9.234 1 94.62 220 ILE A CA 1
ATOM 1747 C C . ILE A 1 220 ? -22.375 5.039 9.812 1 94.62 220 ILE A C 1
ATOM 1749 O O . ILE A 1 220 ? -22.422 5.695 10.859 1 94.62 220 ILE A O 1
ATOM 1753 N N . GLY A 1 221 ? -21.281 4.809 9.172 1 93.75 221 GLY A N 1
ATOM 1754 C CA . GLY A 1 221 ? -20.047 5.438 9.602 1 93.75 221 GLY A CA 1
ATOM 1755 C C . GLY A 1 221 ? -20.125 6.949 9.641 1 93.75 221 GLY A C 1
ATOM 1756 O O . GLY A 1 221 ? -19.641 7.578 10.586 1 93.75 221 GLY A O 1
ATOM 1757 N N . MET A 1 222 ? -20.75 7.492 8.664 1 90.38 222 MET A N 1
ATOM 1758 C CA . MET A 1 222 ? -20.906 8.945 8.586 1 90.38 222 MET A CA 1
ATOM 1759 C C . MET A 1 222 ? -21.734 9.469 9.758 1 90.38 222 MET A C 1
ATOM 1761 O O . MET A 1 222 ? -21.406 10.523 10.32 1 90.38 222 MET A O 1
ATOM 1765 N N . VAL A 1 223 ? -22.766 8.812 10.078 1 89.38 223 VAL A N 1
ATOM 1766 C CA . VAL A 1 223 ? -23.641 9.211 11.172 1 89.38 223 VAL A CA 1
ATOM 1767 C C . VAL A 1 223 ? -22.875 9.141 12.492 1 89.38 223 VAL A C 1
ATOM 1769 O O . VAL A 1 223 ? -22.984 10.039 13.336 1 89.38 223 VAL A O 1
ATOM 1772 N N . ILE A 1 224 ? -22.125 8.117 12.656 1 90.12 224 ILE A N 1
ATOM 1773 C CA . ILE A 1 224 ? -21.312 7.969 13.867 1 90.12 224 ILE A CA 1
ATOM 1774 C C . ILE A 1 224 ? -20.297 9.109 13.953 1 90.12 224 ILE A C 1
ATOM 1776 O O . ILE A 1 224 ? -20.109 9.703 15.016 1 90.12 224 ILE A O 1
ATOM 1780 N N . SER A 1 225 ? -19.641 9.32 12.859 1 88.25 225 SER A N 1
ATOM 1781 C CA . SER A 1 225 ? -18.641 10.391 12.812 1 88.25 225 SER A CA 1
ATOM 1782 C C . SER A 1 225 ? -19.266 11.742 13.141 1 88.25 225 SER A C 1
ATOM 1784 O O . SER A 1 225 ? -18.688 12.547 13.859 1 88.25 225 SER A O 1
ATOM 1786 N N . ARG A 1 226 ? -20.406 12.055 12.648 1 82.94 226 ARG A N 1
ATOM 1787 C CA . ARG A 1 226 ? -21.109 13.305 12.883 1 82.94 226 ARG A CA 1
ATOM 1788 C C . ARG A 1 226 ? -21.469 13.469 14.352 1 82.94 226 ARG A C 1
ATOM 1790 O O . ARG A 1 226 ? -21.359 14.57 14.906 1 82.94 226 ARG A O 1
ATOM 1797 N N . ASN A 1 227 ? -21.828 12.469 14.914 1 83.44 227 ASN A N 1
ATOM 1798 C CA . ASN A 1 227 ? -22.25 12.531 16.312 1 83.44 227 ASN A CA 1
ATOM 1799 C C . ASN A 1 227 ? -21.047 12.508 17.25 1 83.44 227 ASN A C 1
ATOM 1801 O O . ASN A 1 227 ? -21.125 13.031 18.375 1 83.44 227 ASN A O 1
ATOM 1805 N N . ALA A 1 228 ? -20.016 11.875 16.859 1 77.44 228 ALA A N 1
ATOM 1806 C CA . ALA A 1 228 ? -18.828 11.758 17.703 1 77.44 228 ALA A CA 1
ATOM 1807 C C . ALA A 1 228 ? -17.906 12.961 17.516 1 77.44 228 ALA A C 1
ATOM 1809 O O . ALA A 1 228 ? -17.109 13.273 18.406 1 77.44 228 ALA A O 1
ATOM 1810 N N . ALA A 1 229 ? -17.625 13.438 16.266 1 62.72 229 ALA A N 1
ATOM 1811 C CA . ALA A 1 229 ? -16.594 14.375 15.836 1 62.72 229 ALA A CA 1
ATOM 1812 C C . ALA A 1 229 ? -16.672 15.68 16.625 1 62.72 229 ALA A C 1
ATOM 1814 O O . ALA A 1 229 ? -15.719 16.469 16.641 1 62.72 229 ALA A O 1
ATOM 1815 N N . GLY A 1 230 ? -17.672 15.836 17.391 1 54.69 230 GLY A N 1
ATOM 1816 C CA . GLY A 1 230 ? -17.484 17 18.219 1 54.69 230 GLY A CA 1
ATOM 1817 C C . GLY A 1 230 ? -16.391 16.828 19.25 1 54.69 230 GLY A C 1
ATOM 1818 O O . GLY A 1 230 ? -16.047 15.711 19.625 1 54.69 230 GLY A O 1
ATOM 1819 N N . ASN A 1 231 ? -15.164 17.688 19.078 1 55.41 231 ASN A N 1
ATOM 1820 C CA . ASN A 1 231 ? -14.039 17.766 20.016 1 55.41 231 ASN A CA 1
ATOM 1821 C C . ASN A 1 231 ? -14.43 17.281 21.406 1 55.41 231 ASN A C 1
ATOM 1823 O O . ASN A 1 231 ? -13.68 17.469 22.359 1 55.41 231 ASN A O 1
ATOM 1827 N N . ILE A 1 232 ? -15.586 16.641 21.484 1 58.69 232 ILE A N 1
ATOM 1828 C CA . ILE A 1 232 ? -16.078 16.344 22.828 1 58.69 232 ILE A CA 1
ATOM 1829 C C . ILE A 1 232 ? -15.609 14.938 23.234 1 58.69 232 ILE A C 1
ATOM 1831 O O . ILE A 1 232 ? -15.281 14.703 24.406 1 58.69 232 ILE A O 1
ATOM 1835 N N . TYR A 1 233 ? -15.312 14.172 22.172 1 68.81 233 TYR A N 1
ATOM 1836 C CA . TYR A 1 233 ? -14.969 12.805 22.547 1 68.81 233 TYR A CA 1
ATOM 1837 C C . TYR A 1 233 ? -13.484 12.539 22.359 1 68.81 233 TYR A C 1
ATOM 1839 O O . TYR A 1 233 ? -12.93 12.789 21.297 1 68.81 233 TYR A O 1
ATOM 1847 N N . LYS A 1 234 ? -12.828 12.398 23.438 1 73.38 234 LYS A N 1
ATOM 1848 C CA . LYS A 1 234 ? -11.406 12.094 23.469 1 73.38 234 LYS A CA 1
ATOM 1849 C C . LYS A 1 234 ? -11.141 10.734 24.109 1 73.38 234 LYS A C 1
ATOM 1851 O O . LYS A 1 234 ? -11.844 10.344 25.047 1 73.38 234 LYS A O 1
ATOM 1856 N N . ILE A 1 235 ? -10.398 10.016 23.469 1 68.12 235 ILE A N 1
ATOM 1857 C CA . ILE A 1 235 ? -9.883 8.797 24.078 1 68.12 235 ILE A CA 1
ATOM 1858 C C . ILE A 1 235 ? -8.438 9.016 24.531 1 68.12 235 ILE A C 1
ATOM 1860 O O . ILE A 1 235 ? -7.559 9.273 23.703 1 68.12 235 ILE A O 1
ATOM 1864 N N . PHE A 1 236 ? -8.148 8.961 25.719 1 71.69 236 PHE A N 1
ATOM 1865 C CA . PHE A 1 236 ? -6.832 9.211 26.281 1 71.69 236 PHE A CA 1
ATOM 1866 C C . PHE A 1 236 ? -6.273 10.539 25.781 1 71.69 236 PHE A C 1
ATOM 1868 O O . PHE A 1 236 ? -5.129 10.609 25.328 1 71.69 236 PHE A O 1
ATOM 1875 N N . ASP A 1 237 ? -7.156 11.602 25.609 1 79.12 237 ASP A N 1
ATOM 1876 C CA . ASP A 1 237 ? -6.824 12.984 25.25 1 79.12 237 ASP A CA 1
ATOM 1877 C C . ASP A 1 237 ? -6.578 13.117 23.75 1 79.12 237 ASP A C 1
ATOM 1879 O O . ASP A 1 237 ? -6.09 14.148 23.297 1 79.12 237 ASP A O 1
ATOM 1883 N N . VAL A 1 238 ? -6.777 12 23.078 1 83.31 238 VAL A N 1
ATOM 1884 C CA . VAL A 1 238 ? -6.676 12.047 21.625 1 83.31 238 VAL A CA 1
ATOM 1885 C C . VAL A 1 238 ? -8.07 12.18 21.016 1 83.31 238 VAL A C 1
ATOM 1887 O O . VAL A 1 238 ? -8.953 11.367 21.281 1 83.31 238 VAL A O 1
ATOM 1890 N N . PRO A 1 239 ? -8.258 13.227 20.328 1 84.69 239 PRO A N 1
ATOM 1891 C CA . PRO A 1 239 ? -9.547 13.352 19.656 1 84.69 239 PRO A CA 1
ATOM 1892 C C . PRO A 1 239 ? -9.898 12.133 18.812 1 84.69 239 PRO A C 1
ATOM 1894 O O . PRO A 1 239 ? -9.031 11.586 18.125 1 84.69 239 PRO A O 1
ATOM 1897 N N . ILE A 1 240 ? -11.102 11.719 18.844 1 89.25 240 ILE A N 1
ATOM 1898 C CA . ILE A 1 240 ? -11.57 10.492 18.203 1 89.25 240 ILE A CA 1
ATOM 1899 C C . ILE A 1 240 ? -11.414 10.602 16.703 1 89.25 240 ILE A C 1
ATOM 1901 O O . ILE A 1 240 ? -11.281 9.594 16 1 89.25 240 ILE A O 1
ATOM 1905 N N . ASN A 1 241 ? -11.375 11.805 16.188 1 87.56 241 ASN A N 1
ATOM 1906 C CA . ASN A 1 241 ? -11.242 12.023 14.75 1 87.56 241 ASN A CA 1
ATOM 1907 C C . ASN A 1 241 ? -9.93 11.461 14.219 1 87.56 241 ASN A C 1
ATOM 1909 O O . ASN A 1 241 ? -9.867 10.992 13.086 1 87.56 241 ASN A O 1
ATOM 1913 N N . PHE A 1 242 ? -8.938 11.492 15.016 1 89.81 242 PHE A N 1
ATOM 1914 C CA . PHE A 1 242 ? -7.645 10.953 14.594 1 89.81 242 PHE A CA 1
ATOM 1915 C C . PHE A 1 242 ? -7.703 9.438 14.477 1 89.81 242 PHE A C 1
ATOM 1917 O O . PHE A 1 242 ? -7.098 8.859 13.57 1 89.81 242 PHE A O 1
ATOM 1924 N N . ILE A 1 243 ? -8.469 8.883 15.344 1 92.88 243 ILE A N 1
ATOM 1925 C CA . ILE A 1 243 ? -8.641 7.434 15.312 1 92.88 243 ILE A CA 1
ATOM 1926 C C . ILE A 1 243 ? -9.469 7.039 14.086 1 92.88 243 ILE A C 1
ATOM 1928 O O . ILE A 1 243 ? -9.102 6.113 13.359 1 92.88 243 ILE A O 1
ATOM 1932 N N . PHE A 1 244 ? -10.523 7.809 13.859 1 92.88 244 PHE A N 1
ATOM 1933 C CA . PHE A 1 244 ? -11.375 7.539 12.711 1 92.88 244 PHE A CA 1
ATOM 1934 C C . PHE A 1 244 ? -10.602 7.691 11.414 1 92.88 244 PHE A C 1
ATOM 1936 O O . PHE A 1 244 ? -10.68 6.836 10.531 1 92.88 244 PHE A O 1
ATOM 1943 N N . ASN A 1 245 ? -9.844 8.703 11.328 1 92.44 245 ASN A N 1
ATOM 1944 C CA . ASN A 1 245 ? -9.039 8.938 10.133 1 92.44 245 ASN A CA 1
ATOM 1945 C C . ASN A 1 245 ? -7.98 7.859 9.953 1 92.44 245 ASN A C 1
ATOM 1947 O O . ASN A 1 245 ? -7.691 7.449 8.828 1 92.44 245 ASN A O 1
ATOM 1951 N N . GLY A 1 246 ? -7.398 7.445 11.047 1 96 246 GLY A N 1
ATOM 1952 C CA . GLY A 1 246 ? -6.426 6.367 10.977 1 96 246 GLY A CA 1
ATOM 1953 C C . GLY A 1 246 ? -7.016 5.062 10.469 1 96 246 GLY A C 1
ATOM 1954 O O . GLY A 1 246 ? -6.441 4.414 9.594 1 96 246 GLY A O 1
ATOM 1955 N N . LEU A 1 247 ? -8.18 4.754 10.992 1 96.5 247 LEU A N 1
ATOM 1956 C CA . LEU A 1 247 ? -8.852 3.539 10.547 1 96.5 247 LEU A CA 1
ATOM 1957 C C . LEU A 1 247 ? -9.18 3.609 9.062 1 96.5 247 LEU A C 1
ATOM 1959 O O . LEU A 1 247 ? -9.008 2.625 8.336 1 96.5 247 LEU A O 1
ATOM 1963 N N . ALA A 1 248 ? -9.602 4.707 8.648 1 94.19 248 ALA A N 1
ATOM 1964 C CA . ALA A 1 248 ? -9.93 4.91 7.242 1 94.19 248 ALA A CA 1
ATOM 1965 C C . ALA A 1 248 ? -8.68 4.816 6.367 1 94.19 248 ALA A C 1
ATOM 1967 O O . ALA A 1 248 ? -8.703 4.199 5.301 1 94.19 248 ALA A O 1
ATOM 1968 N N . LEU A 1 249 ? -7.605 5.414 6.82 1 95.88 249 LEU A N 1
ATOM 1969 C CA . LEU A 1 249 ? -6.355 5.391 6.066 1 95.88 249 LEU A CA 1
ATOM 1970 C C . LEU A 1 249 ? -5.871 3.961 5.859 1 95.88 249 LEU A C 1
ATOM 1972 O O . LEU A 1 249 ? -5.559 3.564 4.734 1 95.88 249 LEU A O 1
ATOM 1976 N N . GLY A 1 250 ? -5.801 3.189 6.914 1 97 250 GLY A N 1
ATOM 1977 C CA . GLY A 1 250 ? -5.371 1.804 6.816 1 97 250 GLY A CA 1
ATOM 1978 C C . GLY A 1 250 ? -6.23 0.976 5.879 1 97 250 GLY A C 1
ATOM 1979 O O . GLY A 1 250 ? -5.715 0.17 5.105 1 97 250 GLY A O 1
ATOM 1980 N N . SER A 1 251 ? -7.496 1.142 6.004 1 95.5 251 SER A N 1
ATOM 1981 C CA . SER A 1 251 ? -8.398 0.382 5.145 1 95.5 251 SER A CA 1
ATOM 1982 C C . SER A 1 251 ? -8.258 0.793 3.684 1 95.5 251 SER A C 1
ATOM 1984 O O . SER A 1 251 ? -8.367 -0.041 2.785 1 95.5 251 SER A O 1
ATOM 1986 N N . LEU A 1 252 ? -8.031 2.076 3.484 1 92.69 252 LEU A N 1
ATOM 1987 C CA . LEU A 1 252 ? -7.824 2.568 2.127 1 92.69 252 LEU A CA 1
ATOM 1988 C C . LEU A 1 252 ? -6.551 1.986 1.523 1 92.69 252 LEU A C 1
ATOM 1990 O O . LEU A 1 252 ? -6.535 1.596 0.354 1 92.69 252 LEU A O 1
ATOM 1994 N N . ILE A 1 253 ? -5.527 1.925 2.307 1 96.31 253 ILE A N 1
ATOM 1995 C CA . ILE A 1 253 ? -4.273 1.321 1.867 1 96.31 253 ILE A CA 1
ATOM 1996 C C . ILE A 1 253 ? -4.512 -0.135 1.476 1 96.31 253 ILE A C 1
ATOM 1998 O O . ILE A 1 253 ? -4.055 -0.583 0.421 1 96.31 253 ILE A O 1
ATOM 2002 N N . PHE A 1 254 ? -5.215 -0.809 2.273 1 96 254 PHE A N 1
ATOM 2003 C CA . PHE A 1 254 ? -5.5 -2.215 2.018 1 96 254 PHE A CA 1
ATOM 2004 C C . PHE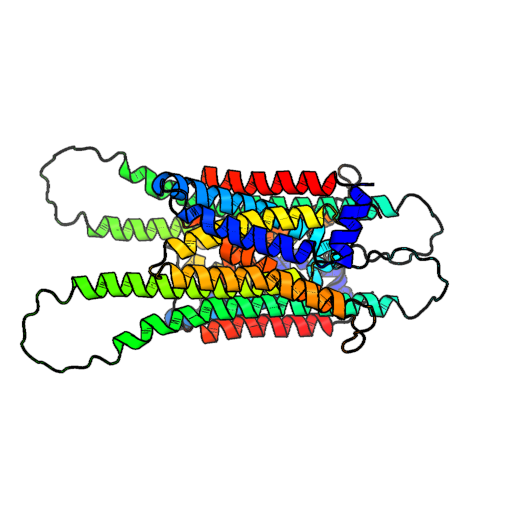 A 1 254 ? -6.254 -2.385 0.703 1 96 254 PHE A C 1
ATOM 2006 O O . PHE A 1 254 ? -5.867 -3.201 -0.138 1 96 254 PHE A O 1
ATOM 2013 N N . ILE A 1 255 ? -7.277 -1.694 0.513 1 90.44 255 ILE A N 1
ATOM 2014 C CA . ILE A 1 255 ? -8.148 -1.887 -0.641 1 90.44 255 ILE A CA 1
ATOM 2015 C C . ILE A 1 255 ? -7.406 -1.501 -1.918 1 90.44 255 ILE A C 1
ATOM 2017 O O . ILE A 1 255 ? -7.508 -2.189 -2.936 1 90.44 255 ILE A O 1
ATOM 2021 N N . VAL A 1 256 ? -6.668 -0.432 -1.914 1 93.06 256 VAL A N 1
ATOM 2022 C CA . VAL A 1 256 ? -5.992 0.053 -3.113 1 93.06 256 VAL A CA 1
ATOM 2023 C C . VAL A 1 256 ? -4.863 -0.902 -3.492 1 93.06 256 VAL A C 1
ATOM 2025 O O . VAL A 1 256 ? -4.801 -1.382 -4.625 1 93.06 256 VAL A O 1
ATOM 2028 N N . PHE A 1 257 ? -4.062 -1.293 -2.518 1 95.19 257 PHE A N 1
ATOM 2029 C CA . PHE A 1 257 ? -2.807 -1.956 -2.848 1 95.19 257 PHE A CA 1
ATOM 2030 C C . PHE A 1 257 ? -2.969 -3.471 -2.814 1 95.19 257 PHE A C 1
ATOM 2032 O O . PHE A 1 257 ? -2.297 -4.191 -3.557 1 95.19 257 PHE A O 1
ATOM 2039 N N . LEU A 1 258 ? -3.852 -3.975 -1.989 1 93.19 258 LEU A N 1
ATOM 2040 C CA . LEU A 1 258 ? -3.887 -5.426 -1.838 1 93.19 258 LEU A CA 1
ATOM 2041 C C . LEU A 1 258 ? -5.105 -6.016 -2.539 1 93.19 258 LEU A C 1
ATOM 2043 O O . LEU A 1 258 ? -5.109 -7.191 -2.906 1 93.19 258 LEU A O 1
ATOM 2047 N N . GLU A 1 259 ? -6.078 -5.172 -2.75 1 88.81 259 GLU A N 1
ATOM 2048 C CA . GLU A 1 259 ? -7.289 -5.727 -3.348 1 88.81 259 GLU A CA 1
ATOM 2049 C C . GLU A 1 259 ? -7.461 -5.254 -4.789 1 88.81 259 GLU A C 1
ATOM 2051 O O . GLU A 1 259 ? -7.527 -6.07 -5.711 1 88.81 259 GLU A O 1
ATOM 2056 N N . MET A 1 260 ? -7.438 -3.957 -5.016 1 89.25 260 MET A N 1
ATOM 2057 C CA . MET A 1 260 ? -7.82 -3.418 -6.316 1 89.25 260 MET A CA 1
ATOM 2058 C C . MET A 1 260 ? -6.707 -3.627 -7.34 1 89.25 260 MET A C 1
ATOM 2060 O O . MET A 1 260 ? -6.949 -4.16 -8.422 1 89.25 260 MET A O 1
ATOM 2064 N N . ILE A 1 261 ? -5.504 -3.27 -6.992 1 93.62 261 ILE A N 1
ATOM 2065 C CA . ILE A 1 261 ? -4.422 -3.279 -7.969 1 93.62 261 ILE A CA 1
ATOM 2066 C C . ILE A 1 261 ? -4.074 -4.719 -8.336 1 93.62 261 ILE A C 1
ATOM 2068 O O . ILE A 1 261 ? -4.207 -5.117 -9.5 1 93.62 261 ILE A O 1
ATOM 2072 N N . PRO A 1 262 ? -3.744 -5.605 -7.414 1 91.19 262 PRO A N 1
ATOM 2073 C CA . PRO A 1 262 ? -3.432 -6.98 -7.809 1 91.19 262 PRO A CA 1
ATOM 2074 C C . PRO A 1 262 ? -4.641 -7.723 -8.375 1 91.19 262 PRO A C 1
ATOM 2076 O O . PRO A 1 262 ? -4.504 -8.492 -9.328 1 91.19 262 PRO A O 1
ATOM 2079 N N . GLY A 1 263 ? -5.785 -7.516 -7.828 1 86.44 263 GLY A N 1
ATOM 2080 C CA . GLY A 1 263 ? -6.98 -8.188 -8.305 1 86.44 263 GLY A CA 1
ATOM 2081 C C . GLY A 1 263 ? -7.305 -7.879 -9.75 1 86.44 263 GLY A C 1
ATOM 2082 O O . GLY A 1 263 ? -7.684 -8.766 -10.516 1 86.44 263 GLY A O 1
ATOM 2083 N N . ALA A 1 264 ? -7.129 -6.68 -10.109 1 88.25 264 ALA A N 1
ATOM 2084 C CA . ALA A 1 264 ? -7.461 -6.266 -11.469 1 88.25 264 ALA A CA 1
ATOM 2085 C C . ALA A 1 264 ? -6.398 -6.742 -12.461 1 88.25 264 ALA A C 1
ATOM 2087 O O . ALA A 1 264 ? -6.719 -7.098 -13.594 1 88.25 264 ALA A O 1
ATOM 2088 N N . PHE A 1 265 ? -5.152 -6.766 -12.023 1 91 265 PHE A N 1
ATOM 2089 C CA . PHE A 1 265 ? -4.086 -7.191 -12.93 1 91 265 PHE A CA 1
ATOM 2090 C C . PHE A 1 265 ? -4.129 -8.695 -13.141 1 91 265 PHE A C 1
ATOM 2092 O O . PHE A 1 265 ? -3.646 -9.195 -14.164 1 91 265 PHE A O 1
ATOM 2099 N N . HIS A 1 266 ? -4.77 -9.445 -12.219 1 86.38 266 HIS A N 1
ATOM 2100 C CA . HIS A 1 266 ? -4.867 -10.898 -12.344 1 86.38 266 HIS A CA 1
ATOM 2101 C C . HIS A 1 266 ? -5.988 -11.289 -13.305 1 86.38 266 HIS A C 1
ATOM 2103 O O . HIS A 1 266 ? -6.035 -12.43 -13.773 1 86.38 266 HIS A O 1
ATOM 2109 N N . LYS A 1 267 ? -6.855 -10.414 -13.531 1 82.25 267 LYS A N 1
ATOM 2110 C CA . LYS A 1 267 ? -7.949 -10.703 -14.461 1 82.25 267 LYS A CA 1
ATOM 2111 C C . LYS A 1 267 ? -7.469 -10.68 -15.906 1 82.25 267 LYS A C 1
ATOM 2113 O O . LYS A 1 267 ? -6.418 -10.109 -16.203 1 82.25 267 LYS A O 1
ATOM 2118 N N . LYS A 1 268 ? -8.188 -11.383 -16.703 1 81.62 268 LYS A N 1
ATOM 2119 C CA . LYS A 1 268 ? -7.836 -11.445 -18.125 1 81.62 268 LYS A CA 1
ATOM 2120 C C . LYS A 1 268 ? -7.867 -10.062 -18.766 1 81.62 268 LYS A C 1
ATOM 2122 O O . LYS A 1 268 ? -8.617 -9.188 -18.312 1 81.62 268 LYS A O 1
ATOM 2127 N N . GLY A 1 269 ? -6.973 -9.859 -19.766 1 85.19 269 GLY A N 1
ATOM 2128 C CA . GLY A 1 269 ? -6.93 -8.586 -20.469 1 85.19 269 GLY A CA 1
ATOM 2129 C C . GLY A 1 269 ? -5.52 -8.086 -20.719 1 85.19 269 GLY A C 1
ATOM 2130 O O . GLY A 1 269 ? -4.555 -8.656 -20.188 1 85.19 269 GLY A O 1
ATOM 2131 N N . ASN A 1 270 ? -5.555 -7.059 -21.5 1 89.38 270 ASN A N 1
ATOM 2132 C CA . ASN A 1 270 ? -4.27 -6.477 -21.859 1 89.38 270 ASN A CA 1
ATOM 2133 C C . ASN A 1 270 ? -3.668 -5.668 -20.719 1 89.38 270 ASN A C 1
ATOM 2135 O O . ASN A 1 270 ? -4.254 -4.676 -20.281 1 89.38 270 ASN A O 1
ATOM 2139 N N . LYS A 1 271 ? -2.504 -6.016 -20.266 1 92 271 LYS A N 1
ATOM 2140 C CA . LYS A 1 271 ? -1.842 -5.402 -19.109 1 92 271 LYS A CA 1
ATOM 2141 C C . LYS A 1 271 ? -1.506 -3.939 -19.391 1 92 271 LYS A C 1
ATOM 2143 O O . LYS A 1 271 ? -1.554 -3.104 -18.484 1 92 271 LYS A O 1
ATOM 2148 N N . ALA A 1 272 ? -1.206 -3.646 -20.672 1 92.88 272 ALA A N 1
ATOM 2149 C CA . ALA A 1 272 ? -0.849 -2.275 -21.031 1 92.88 272 ALA A CA 1
ATOM 2150 C C . ALA A 1 272 ? -2.037 -1.336 -20.844 1 92.88 272 ALA A C 1
ATOM 2152 O O . ALA A 1 272 ? -1.889 -0.226 -20.328 1 92.88 272 ALA A O 1
ATOM 2153 N N . TYR A 1 273 ? -3.145 -1.783 -21.266 1 93.81 273 TYR A N 1
ATOM 2154 C CA . TYR A 1 273 ? -4.344 -0.968 -21.125 1 93.81 273 TYR A CA 1
ATOM 2155 C C . TYR A 1 273 ? -4.711 -0.815 -19.641 1 93.81 273 TYR A C 1
ATOM 2157 O O . TYR A 1 273 ? -5.18 0.245 -19.219 1 93.81 273 TYR A O 1
ATOM 2165 N N . LYS A 1 274 ? -4.516 -1.849 -18.906 1 94.31 274 LYS A N 1
ATOM 2166 C CA . LYS A 1 274 ? -4.758 -1.8 -17.469 1 94.31 274 LYS A CA 1
ATOM 2167 C C . LYS A 1 274 ? -3.842 -0.786 -16.797 1 94.31 274 LYS A C 1
ATOM 2169 O O . LYS A 1 274 ? -4.297 0.027 -15.992 1 94.31 274 LYS A O 1
ATOM 2174 N N . MET A 1 275 ? -2.578 -0.829 -17.203 1 95.75 275 MET A N 1
ATOM 2175 C CA . MET A 1 275 ? -1.604 0.11 -16.656 1 95.75 275 MET A CA 1
AT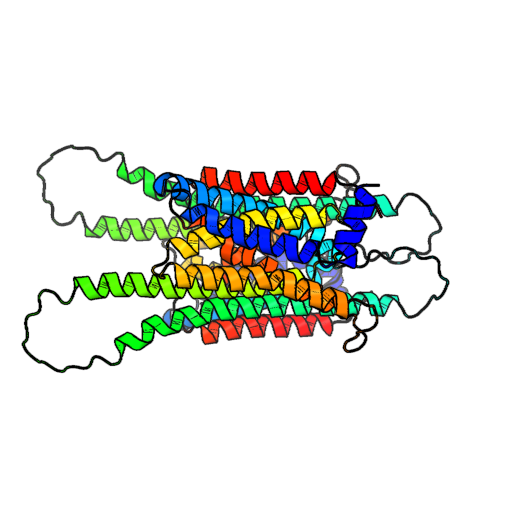OM 2176 C C . MET A 1 275 ? -1.962 1.546 -17.016 1 95.75 275 MET A C 1
ATOM 2178 O O . MET A 1 275 ? -1.847 2.451 -16.188 1 95.75 275 MET A O 1
ATOM 2182 N N . LEU A 1 276 ? -2.379 1.708 -18.203 1 95.94 276 LEU A N 1
ATOM 2183 C CA . LEU A 1 276 ? -2.789 3.033 -18.656 1 95.94 276 LEU A CA 1
ATOM 2184 C C . LEU A 1 276 ? -3.971 3.545 -17.844 1 95.94 276 LEU A C 1
ATOM 2186 O O . LEU A 1 276 ? -4.031 4.727 -17.5 1 95.94 276 LEU A O 1
ATOM 2190 N N . GLY A 1 277 ? -4.902 2.648 -17.609 1 94.5 277 GLY A N 1
ATOM 2191 C CA . GLY A 1 277 ? -6.008 3.025 -16.75 1 94.5 277 GLY A CA 1
ATOM 2192 C C . GLY A 1 277 ? -5.559 3.486 -15.367 1 94.5 277 GLY A C 1
ATOM 2193 O O . GLY A 1 277 ? -6.027 4.508 -14.867 1 94.5 277 GLY A O 1
ATOM 2194 N N . LEU A 1 278 ? -4.668 2.744 -14.812 1 96.31 278 LEU A N 1
ATOM 2195 C CA . LEU A 1 278 ? -4.125 3.072 -13.5 1 96.31 278 LEU A CA 1
ATOM 2196 C C . LEU A 1 278 ? -3.445 4.438 -13.516 1 96.31 278 LEU A C 1
ATOM 2198 O O . LEU A 1 278 ? -3.689 5.27 -12.641 1 96.31 278 LEU A O 1
ATOM 2202 N N . ILE A 1 279 ? -2.67 4.715 -14.531 1 97.38 279 ILE A N 1
ATOM 2203 C CA . ILE A 1 279 ? -1.919 5.957 -14.664 1 97.38 279 ILE A CA 1
ATOM 2204 C C . ILE A 1 279 ? -2.881 7.117 -14.906 1 97.38 279 ILE A C 1
ATOM 2206 O O . ILE A 1 279 ? -2.75 8.18 -14.289 1 97.38 279 ILE A O 1
ATOM 2210 N N . LEU A 1 280 ? -3.826 6.922 -15.719 1 96.12 280 LEU A N 1
ATOM 2211 C CA . LEU A 1 280 ? -4.785 7.973 -16.047 1 96.12 280 LEU A CA 1
ATOM 2212 C C . LEU A 1 280 ? -5.602 8.367 -14.82 1 96.12 280 LEU A C 1
ATOM 2214 O O . LEU A 1 280 ? -5.867 9.547 -14.594 1 96.12 280 LEU A O 1
ATOM 2218 N N . GLY A 1 281 ? -6.035 7.375 -14.102 1 93.06 281 GLY A N 1
ATOM 2219 C CA . GLY A 1 281 ? -6.738 7.676 -12.859 1 93.06 281 GLY A CA 1
ATOM 2220 C C . GLY A 1 281 ? -5.918 8.516 -11.906 1 93.06 281 GLY A C 1
ATOM 2221 O O . GLY A 1 281 ? -6.422 9.5 -11.344 1 93.06 281 GLY A O 1
ATOM 2222 N N . PHE A 1 282 ? -4.68 8.164 -11.797 1 96.12 282 PHE A N 1
ATOM 2223 C CA . PHE A 1 282 ? -3.789 8.883 -10.898 1 96.12 282 PHE A CA 1
ATOM 2224 C C . PHE A 1 282 ? -3.592 10.32 -11.375 1 96.12 282 PHE A C 1
ATOM 2226 O O . PHE A 1 282 ? -3.668 11.258 -10.578 1 96.12 282 PHE A O 1
ATOM 2233 N N . VAL A 1 283 ? -3.363 10.469 -12.602 1 95.75 283 VAL A N 1
ATOM 2234 C CA . VAL A 1 283 ? -3.09 11.781 -13.172 1 95.75 283 VAL A CA 1
ATOM 2235 C C . VAL A 1 283 ? -4.332 12.664 -13.062 1 95.75 283 VAL A C 1
ATOM 2237 O O . VAL A 1 283 ? -4.242 13.82 -12.641 1 95.75 283 VAL A O 1
ATOM 2240 N N . LEU A 1 284 ? -5.418 12.156 -13.375 1 89.62 284 LEU A N 1
ATOM 2241 C CA . LEU A 1 284 ? -6.66 12.922 -13.328 1 89.62 284 LEU A CA 1
ATOM 2242 C C . LEU A 1 284 ? -6.945 13.406 -11.914 1 89.62 284 LEU A C 1
ATOM 2244 O O . LEU A 1 284 ? -7.238 14.586 -11.703 1 89.62 284 LEU A O 1
ATOM 2248 N N . SER A 1 285 ? -6.879 12.523 -11.023 1 89.62 285 SER A N 1
ATOM 2249 C CA . SER A 1 285 ? -7.152 12.883 -9.633 1 89.62 285 SER A CA 1
ATOM 2250 C C . SER A 1 285 ? -6.105 13.859 -9.102 1 89.62 285 SER A C 1
ATOM 2252 O O . SER A 1 285 ? -6.434 14.781 -8.352 1 89.62 285 SER A O 1
ATOM 2254 N N . SER A 1 286 ? -4.867 13.664 -9.469 1 92.12 286 SER A N 1
ATOM 2255 C CA . SER A 1 286 ? -3.807 14.578 -9.047 1 92.12 286 SER A CA 1
ATOM 2256 C C . SER A 1 286 ? -4.062 15.992 -9.555 1 92.12 286 SER A C 1
ATOM 2258 O O . SER A 1 286 ? -3.879 16.969 -8.82 1 92.12 286 SER A O 1
ATOM 2260 N N . ILE A 1 287 ? -4.492 16.109 -10.742 1 89.75 287 ILE A N 1
ATOM 2261 C CA . ILE A 1 287 ? -4.793 17.406 -11.336 1 89.75 287 ILE A CA 1
ATOM 2262 C C . ILE A 1 287 ? -5.965 18.047 -10.602 1 89.75 287 ILE A C 1
ATOM 2264 O O . ILE A 1 287 ? -5.918 19.234 -10.258 1 89.75 287 ILE A O 1
ATOM 2268 N N . LEU A 1 288 ? -6.969 17.328 -10.32 1 82.81 288 LEU A N 1
ATOM 2269 C CA . LEU A 1 288 ? -8.156 17.828 -9.633 1 82.81 288 LEU A CA 1
ATOM 2270 C C . LEU A 1 288 ? -7.801 18.328 -8.242 1 82.81 288 LEU A C 1
ATOM 2272 O O . LEU A 1 288 ? -8.273 19.391 -7.816 1 82.81 288 LEU A O 1
ATOM 2276 N N . ILE A 1 289 ? -6.961 17.594 -7.57 1 83.5 289 ILE A N 1
ATOM 2277 C CA . ILE A 1 289 ? -6.598 17.922 -6.195 1 83.5 289 ILE A CA 1
ATOM 2278 C C . ILE A 1 289 ? -5.699 19.156 -6.188 1 83.5 289 ILE A C 1
ATOM 2280 O O . ILE A 1 289 ? -5.871 20.062 -5.355 1 83.5 289 ILE A O 1
ATOM 2284 N N . VAL A 1 290 ? -4.762 19.219 -7.086 1 83.5 290 VAL A N 1
ATOM 2285 C CA . VAL A 1 290 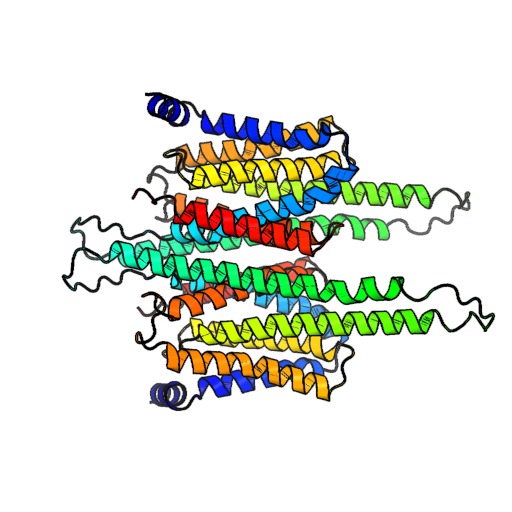? -3.816 20.328 -7.121 1 83.5 290 VAL A CA 1
ATOM 2286 C C . VAL A 1 290 ? -4.523 21.594 -7.594 1 83.5 290 VAL A C 1
ATOM 2288 O O . VAL A 1 290 ? -4.211 22.703 -7.133 1 83.5 290 VAL A O 1
ATOM 2291 N N . MET A 1 291 ? -5.461 21.5 -8.5 1 79.44 291 MET A N 1
ATOM 2292 C CA . MET A 1 291 ? -6.152 22.656 -9.055 1 79.44 291 MET A CA 1
ATOM 2293 C C . MET A 1 291 ? -7.238 23.156 -8.102 1 79.44 291 MET A C 1
ATOM 2295 O O . MET A 1 291 ? -7.695 24.297 -8.219 1 79.44 291 MET A O 1
ATOM 2299 N N . THR A 1 292 ? -7.879 22.234 -7.348 1 66.62 292 THR A N 1
ATOM 2300 C CA . THR A 1 292 ? -8.906 22.688 -6.414 1 66.62 292 THR A CA 1
ATOM 2301 C C . THR A 1 292 ? -8.281 23.391 -5.219 1 66.62 292 THR A C 1
ATOM 2303 O O . THR A 1 292 ? -7.406 22.844 -4.547 1 66.62 292 THR A O 1
ATOM 2306 N N . PRO A 1 293 ? -8.258 24.75 -5.203 1 51.69 293 PRO A N 1
ATOM 2307 C CA . PRO A 1 293 ? -7.746 25.547 -4.082 1 51.69 293 PRO A CA 1
ATOM 2308 C C . PRO A 1 293 ? -8.25 25.047 -2.73 1 51.69 293 PRO A C 1
ATOM 2310 O O . PRO A 1 293 ? -9.398 24.609 -2.621 1 51.69 293 PRO A O 1
ATOM 2313 N N . HIS A 1 294 ? -7.457 24.172 -2.012 1 48.41 294 HIS A N 1
ATOM 2314 C CA . HIS A 1 294 ? -7.898 23.953 -0.639 1 48.41 294 HIS A CA 1
ATOM 2315 C C . HIS A 1 294 ? -8.43 25.234 -0.015 1 48.41 294 HIS A C 1
ATOM 2317 O O . HIS A 1 294 ? -7.73 26.25 0.014 1 48.41 294 HIS A O 1
ATOM 2323 N N . GLU A 1 295 ? -9.57 25.656 -0.31 1 38.16 295 GLU A N 1
ATOM 2324 C CA . GLU A 1 295 ? -10.102 26.797 0.427 1 38.16 295 GLU A CA 1
ATOM 2325 C C . GLU A 1 295 ? -9.719 26.734 1.902 1 38.16 295 GLU A C 1
ATOM 2327 O O . GLU A 1 295 ? -10.086 25.781 2.604 1 38.16 295 GLU A O 1
ATOM 2332 N N . HIS A 1 296 ? -8.422 26.875 2.314 1 32.5 296 HIS A N 1
ATOM 2333 C CA . HIS A 1 296 ? -8.258 27.328 3.693 1 32.5 296 HIS A CA 1
ATOM 2334 C C . HIS A 1 296 ? -9.078 28.578 3.969 1 32.5 296 HIS A C 1
ATOM 2336 O O . HIS A 1 296 ? -9.133 29.484 3.135 1 32.5 296 HIS A O 1
ATOM 2342 N N . MET B 1 1 ? 33.688 9.961 23.109 1 42.34 1 MET B N 1
ATOM 2343 C CA . MET B 1 1 ? 34.844 9.914 22.203 1 42.34 1 MET B CA 1
ATOM 2344 C C . MET B 1 1 ? 34.594 8.938 21.062 1 42.34 1 MET B C 1
ATOM 2346 O O . MET B 1 1 ? 34.812 9.266 19.906 1 42.34 1 MET B O 1
ATOM 2350 N N . VAL B 1 2 ? 34.188 7.766 21.359 1 43.56 2 VAL B N 1
ATOM 2351 C CA . VAL B 1 2 ? 33.906 6.754 20.344 1 43.56 2 VAL B CA 1
ATOM 2352 C C . VAL B 1 2 ? 32.688 7.191 19.5 1 43.56 2 VAL B C 1
ATOM 2354 O O . VAL B 1 2 ? 32.719 7.031 18.281 1 43.56 2 VAL B O 1
ATOM 2357 N N . LYS B 1 3 ? 31.781 7.742 20.109 1 47.94 3 LYS B N 1
ATOM 2358 C CA . LYS B 1 3 ? 30.625 8.242 19.359 1 47.94 3 LYS B CA 1
ATOM 2359 C C . LYS B 1 3 ? 31.031 9.375 18.422 1 47.94 3 LYS B C 1
ATOM 2361 O O . LYS B 1 3 ? 30.562 9.453 17.297 1 47.94 3 LYS B O 1
ATOM 2366 N N . THR B 1 4 ? 31.922 10.094 18.906 1 53.56 4 THR B N 1
ATOM 2367 C CA . THR B 1 4 ? 32.406 11.195 18.062 1 53.56 4 THR B CA 1
ATOM 2368 C C . THR B 1 4 ? 33.188 10.656 16.875 1 53.56 4 THR B C 1
ATOM 2370 O O . THR B 1 4 ? 33.031 11.133 15.758 1 53.56 4 THR B O 1
ATOM 2373 N N . TYR B 1 5 ? 34.062 9.68 17.141 1 49.31 5 TYR B N 1
ATOM 2374 C CA . TYR B 1 5 ? 34.875 9.141 16.031 1 49.31 5 TYR B CA 1
ATOM 2375 C C . TYR B 1 5 ? 34 8.375 15.055 1 49.31 5 TYR B C 1
ATOM 2377 O O . TYR B 1 5 ? 34.188 8.453 13.836 1 49.31 5 TYR B O 1
ATOM 2385 N N . LEU B 1 6 ? 33.156 7.664 15.531 1 53.66 6 LEU B N 1
ATOM 2386 C CA . LEU B 1 6 ? 32.219 6.93 14.68 1 53.66 6 LEU B CA 1
ATOM 2387 C C . LEU B 1 6 ? 31.375 7.891 13.852 1 53.66 6 LEU B C 1
ATOM 2389 O O . LEU B 1 6 ? 31.141 7.652 12.664 1 53.66 6 LEU B O 1
ATOM 2393 N N . ASN B 1 7 ? 31.031 8.883 14.508 1 58.19 7 ASN B N 1
ATOM 2394 C CA . ASN B 1 7 ? 30.281 9.914 13.797 1 58.19 7 ASN B CA 1
ATOM 2395 C C . ASN B 1 7 ? 31.125 10.586 12.719 1 58.19 7 ASN B C 1
ATOM 2397 O O . ASN B 1 7 ? 30.641 10.875 11.625 1 58.19 7 ASN B O 1
ATOM 2401 N N . THR B 1 8 ? 32.375 10.852 13.164 1 56.06 8 THR B N 1
ATOM 2402 C CA . THR B 1 8 ? 33.25 11.469 12.18 1 56.06 8 THR B CA 1
ATOM 2403 C C . THR B 1 8 ? 33.531 10.516 11.023 1 56.06 8 THR B C 1
ATOM 2405 O O . THR B 1 8 ? 33.531 10.93 9.859 1 56.06 8 THR B O 1
ATOM 2408 N N . PHE B 1 9 ? 33.812 9.312 11.32 1 51.53 9 PHE B N 1
ATOM 2409 C CA . PHE B 1 9 ? 34.031 8.312 10.273 1 51.53 9 PHE B CA 1
ATOM 2410 C C . PHE B 1 9 ? 32.781 8.133 9.43 1 51.53 9 PHE B C 1
ATOM 2412 O O . PHE B 1 9 ? 32.875 8.055 8.195 1 51.53 9 PHE B O 1
ATOM 2419 N N . LEU B 1 10 ? 31.656 8.055 10.031 1 55.94 10 LEU B N 1
ATOM 2420 C CA . LEU B 1 10 ? 30.406 7.887 9.32 1 55.94 10 LEU B CA 1
ATOM 2421 C C . LEU B 1 10 ? 30.094 9.102 8.445 1 55.94 10 LEU B C 1
ATOM 2423 O O . LEU B 1 10 ? 29.578 8.961 7.336 1 55.94 10 LEU B O 1
ATOM 2427 N N . GLN B 1 11 ? 30.453 10.25 9 1 58.03 11 GLN B N 1
ATOM 2428 C CA . GLN B 1 11 ? 30.156 11.492 8.289 1 58.03 11 GLN B CA 1
ATOM 2429 C C . GLN B 1 11 ? 31.234 11.805 7.254 1 58.03 11 GLN B C 1
ATOM 2431 O O . GLN B 1 11 ? 30.922 12.227 6.141 1 58.03 11 GLN B O 1
ATOM 2436 N N . ASP B 1 12 ? 32.5 11.68 7.641 1 58.28 12 ASP B N 1
ATOM 2437 C CA . ASP B 1 12 ? 33.562 12.203 6.801 1 58.28 12 ASP B CA 1
ATOM 2438 C C . ASP B 1 12 ? 34.031 11.156 5.801 1 58.28 12 ASP B C 1
ATOM 2440 O O . ASP B 1 12 ? 34.469 11.492 4.691 1 58.28 12 ASP B O 1
ATOM 2444 N N . TYR B 1 13 ? 33.844 9.891 6.105 1 56.66 13 TYR B N 1
ATOM 2445 C CA . TYR B 1 13 ? 34.594 8.953 5.262 1 56.66 13 TYR B CA 1
ATOM 2446 C C . TYR B 1 13 ? 33.656 7.945 4.617 1 56.66 13 TYR B C 1
ATOM 2448 O O . TYR B 1 13 ? 34.031 6.805 4.352 1 56.66 13 TYR B O 1
ATOM 2456 N N . TYR B 1 14 ? 32.531 8.312 4.289 1 78.88 14 TYR B N 1
ATOM 2457 C CA . TYR B 1 14 ? 31.578 7.441 3.596 1 78.88 14 TYR B CA 1
ATOM 2458 C C . TYR B 1 14 ? 31.469 6.094 4.301 1 78.88 14 TYR B C 1
ATOM 2460 O O . TYR B 1 14 ? 31.281 5.062 3.654 1 78.88 14 TYR B O 1
ATOM 2468 N N . GLY B 1 15 ? 31.891 5.992 5.586 1 80.5 15 GLY B N 1
ATOM 2469 C CA . GLY B 1 15 ? 31.844 4.766 6.371 1 80.5 15 GLY B CA 1
ATOM 2470 C C . GLY B 1 15 ? 30.469 4.129 6.379 1 80.5 15 GLY B C 1
ATOM 2471 O O . GLY B 1 15 ? 30.344 2.906 6.27 1 80.5 15 GLY B O 1
ATOM 2472 N N . PHE B 1 16 ? 29.5 4.875 6.441 1 84 16 PHE B N 1
ATOM 2473 C CA . PHE B 1 16 ? 28.156 4.344 6.496 1 84 16 PHE B CA 1
ATOM 2474 C C . PHE B 1 16 ? 27.766 3.713 5.164 1 84 16 PHE B C 1
ATOM 2476 O O . PHE B 1 16 ? 27.125 2.658 5.133 1 84 16 PHE B O 1
ATOM 2483 N N . GLU B 1 17 ? 28.234 4.32 4.078 1 89.06 17 GLU B N 1
ATOM 2484 C CA . GLU B 1 17 ? 27.938 3.793 2.748 1 89.06 17 GLU B CA 1
ATOM 2485 C C . GLU B 1 17 ? 28.625 2.447 2.527 1 89.06 17 GLU B C 1
ATOM 2487 O O . GLU B 1 17 ? 28 1.5 2.043 1 89.06 17 GLU B O 1
ATOM 2492 N N . VAL B 1 18 ? 29.828 2.43 2.982 1 90.88 18 VAL B N 1
ATOM 2493 C CA . VAL B 1 18 ? 30.594 1.193 2.834 1 90.88 18 VAL B CA 1
ATOM 2494 C C . VAL B 1 18 ? 30 0.118 3.75 1 90.88 18 VAL B C 1
ATOM 2496 O O . VAL B 1 18 ? 29.922 -1.05 3.367 1 90.88 18 VAL B O 1
ATOM 2499 N N . GLY B 1 19 ? 29.688 0.493 4.891 1 90.06 19 GLY B N 1
ATOM 2500 C CA . GLY B 1 19 ? 29.078 -0.437 5.828 1 90.06 19 GLY B CA 1
ATOM 2501 C C . GLY B 1 19 ? 27.781 -1.049 5.312 1 90.06 19 GLY B C 1
ATOM 2502 O O . GLY B 1 19 ? 27.578 -2.258 5.426 1 90.06 19 GLY B O 1
ATOM 2503 N N . ILE B 1 20 ? 26.953 -0.223 4.723 1 90.69 20 ILE B N 1
ATOM 2504 C CA . ILE B 1 20 ? 25.688 -0.699 4.195 1 90.69 20 ILE B CA 1
ATOM 2505 C C . ILE B 1 20 ? 25.938 -1.646 3.021 1 90.69 20 ILE B C 1
ATOM 2507 O O . ILE B 1 20 ? 25.234 -2.648 2.867 1 90.69 20 ILE B O 1
ATOM 2511 N N . PHE B 1 21 ? 26.922 -1.292 2.219 1 94.06 21 PHE B N 1
ATOM 2512 C CA . PHE B 1 21 ? 27.266 -2.18 1.117 1 94.06 21 PHE B CA 1
ATOM 2513 C C . PHE B 1 21 ? 27.688 -3.549 1.638 1 94.06 21 PHE B C 1
ATOM 2515 O O . PHE B 1 21 ? 27.188 -4.574 1.184 1 94.06 21 PHE B O 1
ATOM 2522 N N . CYS B 1 22 ? 28.578 -3.574 2.557 1 95.12 22 CYS B N 1
ATOM 2523 C CA . CYS B 1 22 ? 29.094 -4.824 3.1 1 95.12 22 CYS B CA 1
ATOM 2524 C C . CYS B 1 22 ? 28 -5.625 3.779 1 95.12 22 CYS B C 1
ATOM 2526 O O . CYS B 1 22 ? 27.891 -6.84 3.582 1 95.12 22 CYS B O 1
ATOM 2528 N N . LEU B 1 23 ? 27.266 -4.945 4.504 1 93.75 23 LEU B N 1
ATOM 2529 C CA . LEU B 1 23 ? 26.172 -5.594 5.211 1 93.75 23 LEU B CA 1
ATOM 2530 C C . LEU B 1 23 ? 25.203 -6.242 4.227 1 93.75 23 LEU B C 1
ATOM 2532 O O . LEU B 1 23 ? 24.844 -7.418 4.375 1 93.75 23 LEU B O 1
ATOM 2536 N N . SER B 1 24 ? 24.75 -5.488 3.223 1 94.88 24 SER B N 1
ATOM 2537 C CA . SER B 1 24 ? 23.812 -6.004 2.236 1 94.88 24 SER B CA 1
ATOM 2538 C C . SER B 1 24 ? 24.406 -7.168 1.455 1 94.88 24 SER B C 1
ATOM 2540 O O . SER B 1 24 ? 23.75 -8.188 1.253 1 94.88 24 SER B O 1
ATOM 2542 N N . PHE B 1 25 ? 25.656 -6.984 1.096 1 95.81 25 PHE B N 1
ATOM 2543 C CA . PHE B 1 25 ? 26.328 -8.008 0.292 1 95.81 25 PHE B CA 1
ATOM 2544 C C . PHE B 1 25 ? 26.484 -9.297 1.084 1 95.81 25 PHE B C 1
ATOM 2546 O O . PHE B 1 25 ? 26.188 -10.383 0.582 1 95.81 25 PHE B O 1
ATOM 2553 N N . LEU B 1 26 ? 26.875 -9.25 2.26 1 95.62 26 LEU B N 1
ATOM 2554 C CA . LEU B 1 26 ? 27.156 -10.414 3.092 1 95.62 26 LEU B CA 1
ATOM 2555 C C . LEU B 1 26 ? 25.859 -11.125 3.496 1 95.62 26 LEU B C 1
ATOM 2557 O O . LEU B 1 26 ? 25.797 -12.352 3.459 1 95.62 26 LEU B O 1
ATOM 2561 N N . PHE B 1 27 ? 24.922 -10.391 3.883 1 92.88 27 PHE B N 1
ATOM 2562 C CA . PHE B 1 27 ? 23.688 -11.008 4.348 1 92.88 27 PHE B CA 1
ATOM 2563 C C . PHE B 1 27 ? 22.938 -11.656 3.188 1 92.88 27 PHE B C 1
ATOM 2565 O O . PHE B 1 27 ? 22.156 -12.578 3.391 1 92.88 27 PHE B O 1
ATOM 2572 N N . CYS B 1 28 ? 23.109 -11.109 2.01 1 93 28 CYS B N 1
ATOM 2573 C CA . CYS B 1 28 ? 22.516 -11.727 0.827 1 93 28 CYS B CA 1
ATOM 2574 C C . CYS B 1 28 ? 23.125 -13.094 0.562 1 93 28 CYS B C 1
ATOM 2576 O O . CYS B 1 28 ? 22.5 -13.945 -0.072 1 93 28 CYS B O 1
ATOM 2578 N N . LEU B 1 29 ? 24.297 -13.414 1.066 1 92.75 29 LEU B N 1
ATOM 2579 C CA . LEU B 1 29 ? 25 -14.664 0.822 1 92.75 29 LEU B CA 1
ATOM 2580 C C . LEU B 1 29 ? 24.625 -15.711 1.861 1 92.75 29 LEU B C 1
ATOM 2582 O O . LEU B 1 29 ? 24.891 -16.906 1.677 1 92.75 29 LEU B O 1
ATOM 2586 N N . ILE B 1 30 ? 23.969 -15.344 2.85 1 88.56 30 ILE B N 1
ATOM 2587 C CA . ILE B 1 30 ? 23.703 -16.219 3.99 1 88.56 30 ILE B CA 1
ATOM 2588 C C . ILE B 1 30 ? 22.828 -17.391 3.549 1 88.56 30 ILE B C 1
ATOM 2590 O O . ILE B 1 30 ? 23.094 -18.547 3.916 1 88.56 30 ILE B O 1
ATOM 2594 N N . PRO B 1 31 ? 21.812 -17.172 2.777 1 85.06 31 PRO B N 1
ATOM 2595 C CA . PRO B 1 31 ? 20.969 -18.312 2.363 1 85.06 31 PRO B CA 1
ATOM 2596 C C . PRO B 1 31 ? 21.75 -19.375 1.595 1 85.06 31 PRO B C 1
ATOM 2598 O O . PRO B 1 31 ? 21.406 -20.562 1.649 1 85.06 31 PRO B O 1
ATOM 2601 N N . LYS B 1 32 ? 22.672 -18.953 0.816 1 84.25 32 LYS B N 1
ATOM 2602 C CA . LYS B 1 32 ? 23.5 -19.922 0.096 1 84.25 32 LYS B CA 1
ATOM 2603 C C . LYS B 1 32 ? 24.344 -20.75 1.06 1 84.25 32 LYS B C 1
ATOM 2605 O O . LYS B 1 32 ? 24.562 -21.938 0.839 1 84.25 32 LYS B O 1
ATOM 2610 N N . ALA B 1 33 ? 24.766 -20.125 2.062 1 83 33 ALA B N 1
ATOM 2611 C CA . ALA B 1 33 ? 25.656 -20.781 3.025 1 83 33 ALA B CA 1
ATOM 2612 C C . ALA B 1 33 ? 24.891 -21.766 3.902 1 83 33 ALA B C 1
ATOM 2614 O O . ALA B 1 33 ? 25.469 -22.719 4.426 1 83 33 ALA B O 1
ATOM 2615 N N . ILE B 1 34 ? 23.656 -21.453 4.113 1 77 34 ILE B N 1
ATOM 2616 C CA . ILE B 1 34 ? 22.875 -22.297 5 1 77 34 ILE B CA 1
ATOM 2617 C C . ILE B 1 34 ? 22.281 -23.453 4.207 1 77 34 ILE B C 1
ATOM 2619 O O . ILE B 1 34 ? 21.547 -23.234 3.238 1 77 34 ILE B O 1
ATOM 2623 N N . LYS B 1 35 ? 22.875 -24.625 4.188 1 61.88 35 LYS B N 1
ATOM 2624 C CA . LYS B 1 35 ? 22.594 -25.875 3.486 1 61.88 35 LYS B CA 1
ATOM 2625 C C . LYS B 1 35 ? 21.172 -26.375 3.783 1 61.88 35 LYS B C 1
ATOM 2627 O O . LYS B 1 35 ? 20.594 -27.109 2.986 1 61.88 35 LYS B O 1
ATOM 2632 N N . SER B 1 36 ? 20.609 -26.047 4.898 1 61.84 36 SER B N 1
ATOM 2633 C CA . SER B 1 36 ? 19.328 -26.641 5.273 1 61.84 36 SER B CA 1
ATOM 2634 C C . SER B 1 36 ? 18.172 -25.969 4.547 1 61.84 36 SER B C 1
ATOM 2636 O O . SER B 1 36 ? 17.453 -25.141 5.125 1 61.84 36 SER B O 1
ATOM 2638 N N . VAL B 1 37 ? 18.047 -26.219 3.344 1 60.41 37 VAL B N 1
ATOM 2639 C CA . VAL B 1 37 ? 17.156 -25.578 2.373 1 60.41 37 VAL B CA 1
ATOM 2640 C C . VAL B 1 37 ? 15.711 -25.75 2.812 1 60.41 37 VAL B C 1
ATOM 2642 O O . VAL B 1 37 ? 14.922 -24.797 2.762 1 60.41 37 VAL B O 1
ATOM 2645 N N . ASN B 1 38 ? 15.445 -26.906 3.418 1 64.56 38 ASN B N 1
ATOM 2646 C CA . ASN B 1 38 ? 14.047 -27.203 3.705 1 64.56 38 ASN B CA 1
ATOM 2647 C C . ASN B 1 38 ? 13.508 -26.312 4.824 1 64.56 38 ASN B C 1
ATOM 2649 O O . ASN B 1 38 ? 12.398 -25.797 4.727 1 64.56 38 ASN B O 1
ATOM 2653 N N . ARG B 1 39 ? 14.328 -26.203 5.941 1 70.75 39 ARG B N 1
ATOM 2654 C CA . ARG B 1 39 ? 13.891 -25.391 7.066 1 70.75 39 ARG B CA 1
ATOM 2655 C C . ARG B 1 39 ? 13.844 -23.906 6.684 1 70.75 39 ARG B C 1
ATOM 2657 O O . ARG B 1 39 ? 12.945 -23.188 7.109 1 70.75 39 ARG B O 1
ATOM 2664 N N . LEU B 1 40 ? 14.688 -23.5 5.863 1 73.12 40 LEU B N 1
ATOM 2665 C CA . LEU B 1 40 ? 14.789 -22.094 5.449 1 73.12 40 LEU B CA 1
ATOM 2666 C C . LEU B 1 40 ? 13.586 -21.688 4.609 1 73.12 40 LEU B C 1
ATOM 2668 O O . LEU B 1 40 ? 13.078 -20.578 4.738 1 73.12 40 LEU B O 1
ATOM 2672 N N . THR B 1 41 ? 13.062 -22.688 3.961 1 75.44 41 THR B N 1
ATOM 2673 C CA . THR B 1 41 ? 11.961 -22.391 3.059 1 75.44 41 THR B CA 1
ATOM 2674 C C . THR B 1 41 ? 10.664 -22.172 3.84 1 75.44 41 THR B C 1
ATOM 2676 O O . THR B 1 41 ? 9.773 -21.453 3.385 1 75.44 41 THR B O 1
ATOM 2679 N N . LYS B 1 42 ? 10.633 -22.828 5.012 1 79 42 LYS B N 1
ATOM 2680 C CA . LYS B 1 42 ? 9.438 -22.688 5.832 1 79 42 LYS B CA 1
ATOM 2681 C C . LYS B 1 42 ? 9.5 -21.422 6.672 1 79 42 LYS B C 1
ATOM 2683 O O . LYS B 1 42 ? 8.469 -20.797 6.961 1 79 42 LYS B O 1
ATOM 2688 N N . ILE B 1 43 ? 10.648 -21 6.992 1 84.06 43 ILE B N 1
ATOM 2689 C CA . ILE B 1 43 ? 10.828 -19.875 7.906 1 84.06 43 ILE B CA 1
ATOM 2690 C C . ILE B 1 43 ? 10.945 -18.578 7.113 1 84.06 43 ILE B C 1
ATOM 2692 O O . ILE B 1 43 ? 10.633 -17.5 7.625 1 84.06 43 ILE B O 1
ATOM 2696 N N . PHE B 1 44 ? 11.203 -18.672 5.883 1 83.62 44 PHE B N 1
ATOM 2697 C CA . PHE B 1 44 ? 11.516 -17.516 5.066 1 83.62 44 PHE B CA 1
ATOM 2698 C C . PHE B 1 44 ? 10.289 -16.625 4.898 1 83.62 44 PHE B C 1
ATOM 2700 O O . PHE B 1 44 ? 10.367 -15.406 5.078 1 83.62 44 PHE B O 1
ATOM 2707 N N . PRO B 1 45 ? 9.195 -17.25 4.633 1 88.12 45 PRO B N 1
ATOM 2708 C CA . PRO B 1 45 ? 8.023 -16.391 4.48 1 88.12 45 PRO B CA 1
ATOM 2709 C C . PRO B 1 45 ? 7.66 -15.656 5.773 1 88.12 45 PRO B C 1
ATOM 2711 O O . PRO B 1 45 ? 7.184 -14.523 5.727 1 88.12 45 PRO B O 1
ATOM 2714 N N . ILE B 1 46 ? 7.922 -16.266 6.867 1 90.19 46 ILE B N 1
ATOM 2715 C CA . ILE B 1 46 ? 7.629 -15.641 8.156 1 90.19 46 ILE B CA 1
ATOM 2716 C C . ILE B 1 46 ? 8.594 -14.484 8.406 1 90.19 46 ILE B C 1
ATOM 2718 O O . ILE B 1 46 ? 8.18 -13.414 8.867 1 90.19 46 ILE B O 1
ATOM 2722 N N . LEU B 1 47 ? 9.805 -14.68 8.016 1 85.19 47 LEU B N 1
ATOM 2723 C CA . LEU B 1 47 ? 10.805 -13.633 8.18 1 85.19 47 LEU B CA 1
ATOM 2724 C C . LEU B 1 47 ? 10.516 -12.453 7.254 1 85.19 47 LEU B C 1
ATOM 2726 O O . LEU B 1 47 ? 10.68 -11.297 7.645 1 85.19 47 LEU B O 1
ATOM 2730 N N . THR B 1 48 ? 10.125 -12.812 6.094 1 86.31 48 THR B N 1
ATOM 2731 C CA . THR B 1 48 ? 9.789 -11.773 5.125 1 86.31 48 THR B CA 1
ATOM 2732 C C . THR B 1 48 ? 8.609 -10.938 5.617 1 86.31 48 THR B C 1
ATOM 2734 O O . THR B 1 48 ? 8.633 -9.711 5.52 1 86.31 48 THR B O 1
ATOM 2737 N N . LEU B 1 49 ? 7.66 -11.586 6.172 1 92.75 49 LEU B N 1
ATOM 2738 C CA . LEU B 1 49 ? 6.484 -10.875 6.66 1 92.75 49 LEU B CA 1
ATOM 2739 C C . LEU B 1 49 ? 6.809 -10.094 7.93 1 92.75 49 LEU B C 1
ATOM 2741 O O . LEU B 1 49 ? 6.25 -9.016 8.164 1 92.75 49 LEU B O 1
ATOM 2745 N N . SER B 1 50 ? 7.664 -10.641 8.719 1 89.94 50 SER B N 1
ATOM 2746 C CA . SER B 1 50 ? 8.133 -9.883 9.867 1 89.94 50 SER B CA 1
ATOM 2747 C C . SER B 1 50 ? 8.828 -8.594 9.438 1 89.94 50 SER B C 1
ATOM 2749 O O . SER B 1 50 ? 8.602 -7.531 10.016 1 89.94 50 SER B O 1
ATOM 2751 N N . SER B 1 51 ? 9.602 -8.711 8.445 1 86 51 SER B N 1
ATOM 2752 C CA . SER B 1 51 ? 10.281 -7.547 7.891 1 86 51 SER B CA 1
ATOM 2753 C C . SER B 1 51 ? 9.281 -6.57 7.277 1 86 51 SER B C 1
ATOM 2755 O O . SER B 1 51 ? 9.422 -5.355 7.43 1 86 51 SER B O 1
ATOM 2757 N N . ALA B 1 52 ? 8.336 -7.125 6.582 1 91.5 52 ALA B N 1
ATOM 2758 C CA . ALA B 1 52 ? 7.297 -6.289 5.984 1 91.5 52 ALA B CA 1
ATOM 2759 C C . ALA B 1 52 ? 6.527 -5.52 7.059 1 91.5 52 ALA B C 1
ATOM 2761 O O . ALA B 1 52 ? 6.223 -4.336 6.883 1 91.5 52 ALA B O 1
ATOM 2762 N N . GLY B 1 53 ? 6.199 -6.238 8.148 1 93.44 53 GLY B N 1
ATOM 2763 C CA . GLY B 1 53 ? 5.555 -5.57 9.266 1 93.44 53 GLY B CA 1
ATOM 2764 C C . GLY B 1 53 ? 6.402 -4.465 9.867 1 93.44 53 GLY B C 1
ATOM 2765 O O . GLY B 1 53 ? 5.895 -3.385 10.18 1 93.44 53 GLY B O 1
ATOM 2766 N N . PHE B 1 54 ? 7.625 -4.746 10.047 1 88.69 54 PHE B N 1
ATOM 2767 C CA . PHE B 1 54 ? 8.57 -3.76 10.555 1 88.69 54 PHE B CA 1
ATOM 2768 C C . PHE B 1 54 ? 8.602 -2.525 9.664 1 88.69 54 PHE B C 1
ATOM 2770 O O . PHE B 1 54 ? 8.492 -1.398 10.156 1 88.69 54 PHE B O 1
ATOM 2777 N N . LEU B 1 55 ? 8.695 -2.732 8.414 1 88.81 55 LEU B N 1
ATOM 2778 C CA . LEU B 1 55 ? 8.766 -1.643 7.449 1 88.81 55 LEU B CA 1
ATOM 2779 C C . LEU B 1 55 ? 7.445 -0.886 7.379 1 88.81 55 LEU B C 1
ATOM 2781 O O . LEU B 1 55 ? 7.434 0.326 7.152 1 88.81 55 LEU B O 1
ATOM 2785 N N . LEU B 1 56 ? 6.414 -1.613 7.562 1 93.94 56 LEU B N 1
ATOM 2786 C CA . LEU B 1 56 ? 5.102 -0.978 7.578 1 93.94 56 LEU B CA 1
ATOM 2787 C C . LEU B 1 56 ? 5.02 0.075 8.68 1 93.94 56 LEU B C 1
ATOM 2789 O O . LEU B 1 56 ? 4.527 1.183 8.453 1 93.94 56 LEU B O 1
ATOM 2793 N N . ALA B 1 57 ? 5.504 -0.301 9.828 1 92.69 57 ALA B N 1
ATOM 2794 C CA . ALA B 1 57 ? 5.516 0.657 10.93 1 92.69 57 ALA B CA 1
ATOM 2795 C C . ALA B 1 57 ? 6.43 1.839 10.617 1 92.69 57 ALA B C 1
ATOM 2797 O O . ALA B 1 57 ? 6.078 2.99 10.891 1 92.69 57 ALA B O 1
ATOM 2798 N N . VAL B 1 58 ? 7.57 1.598 10.094 1 86 58 VAL B N 1
ATOM 2799 C CA . VAL B 1 58 ? 8.508 2.654 9.719 1 86 58 VAL B CA 1
ATOM 2800 C C . VAL B 1 58 ? 7.855 3.574 8.688 1 86 58 VAL B C 1
ATOM 2802 O O . VAL B 1 58 ? 8 4.797 8.758 1 86 58 VAL B O 1
ATOM 2805 N N . LEU B 1 59 ? 7.164 2.988 7.801 1 91.12 59 LEU B N 1
ATOM 2806 C CA . LEU B 1 59 ? 6.488 3.725 6.738 1 91.12 59 LEU B CA 1
ATOM 2807 C C . LEU B 1 59 ? 5.434 4.664 7.312 1 91.12 59 LEU B C 1
ATOM 2809 O O . LEU B 1 59 ? 5.418 5.855 6.996 1 91.12 59 LEU B O 1
ATOM 2813 N N . LEU B 1 60 ? 4.605 4.16 8.195 1 93.44 60 LEU B N 1
ATOM 2814 C CA . LEU B 1 60 ? 3.449 4.898 8.695 1 93.44 60 LEU B CA 1
ATOM 2815 C C . LEU B 1 60 ? 3.857 5.863 9.805 1 93.44 60 LEU B C 1
ATOM 2817 O O . LEU B 1 60 ? 3.344 6.984 9.875 1 93.44 60 LEU B O 1
ATOM 2821 N N . LEU B 1 61 ? 4.77 5.477 10.664 1 90.62 61 LEU B N 1
ATOM 2822 C CA . LEU B 1 61 ? 5.004 6.219 11.898 1 90.62 61 LEU B CA 1
ATOM 2823 C C . LEU B 1 61 ? 6.23 7.113 11.766 1 90.62 61 LEU B C 1
ATOM 2825 O O . LEU B 1 61 ? 6.414 8.047 12.555 1 90.62 61 LEU B O 1
ATOM 2829 N N . ASP B 1 62 ? 7.012 6.848 10.836 1 86.38 62 ASP B N 1
ATOM 2830 C CA . ASP B 1 62 ? 8.266 7.598 10.766 1 86.38 62 ASP B CA 1
ATOM 2831 C C . ASP B 1 62 ? 8.43 8.266 9.406 1 86.38 62 ASP B C 1
ATOM 2833 O O . ASP B 1 62 ? 8.438 9.492 9.305 1 86.38 62 ASP B O 1
ATOM 2837 N N . PHE B 1 63 ? 8.359 7.547 8.383 1 87 63 PHE B N 1
ATOM 2838 C CA . PHE B 1 63 ? 8.688 8.047 7.051 1 87 63 PHE B CA 1
ATOM 2839 C C . PHE B 1 63 ? 7.641 9.047 6.574 1 87 63 PHE B C 1
ATOM 2841 O O . PHE B 1 63 ? 7.977 10.141 6.125 1 87 63 PHE B O 1
ATOM 2848 N N . ILE B 1 64 ? 6.383 8.688 6.664 1 91 64 ILE B N 1
ATOM 2849 C CA . ILE B 1 64 ? 5.312 9.539 6.156 1 91 64 ILE B CA 1
ATOM 2850 C C . ILE B 1 64 ? 5.289 10.852 6.934 1 91 64 ILE B C 1
ATOM 2852 O O . ILE B 1 64 ? 5.281 11.938 6.34 1 91 64 ILE B O 1
ATOM 2856 N N . PRO B 1 65 ? 5.332 10.844 8.289 1 87.69 65 PRO B N 1
ATOM 2857 C CA . PRO B 1 65 ? 5.352 12.109 9.023 1 87.69 65 PRO B CA 1
ATOM 2858 C C . PRO B 1 65 ? 6.566 12.969 8.672 1 87.69 65 PRO B C 1
ATOM 2860 O O . PRO B 1 65 ? 6.48 14.203 8.695 1 87.69 65 PRO B O 1
ATOM 2863 N N . HIS B 1 66 ? 7.605 12.375 8.359 1 81.81 66 HIS B N 1
ATOM 2864 C CA . HIS B 1 66 ? 8.828 13.094 8.039 1 81.81 66 HIS B CA 1
ATOM 2865 C C . HIS B 1 66 ? 8.688 13.875 6.73 1 81.81 66 HIS B C 1
ATOM 2867 O O . HIS B 1 66 ? 9.445 14.812 6.477 1 81.81 66 HIS B O 1
ATOM 2873 N N . MET B 1 67 ? 7.758 13.492 5.926 1 86.06 67 MET B N 1
ATOM 2874 C CA . MET B 1 67 ? 7.504 14.18 4.664 1 86.06 67 MET B CA 1
ATOM 2875 C C . MET B 1 67 ? 6.852 15.531 4.902 1 86.06 67 MET B C 1
ATOM 2877 O O . MET B 1 67 ? 6.809 16.375 4.004 1 86.06 67 MET B O 1
ATOM 2881 N N . PHE B 1 68 ? 6.344 15.695 6.105 1 80.81 68 PHE B N 1
ATOM 2882 C CA . PHE B 1 68 ? 5.59 16.906 6.391 1 80.81 68 PHE B CA 1
ATOM 2883 C C . PHE B 1 68 ? 6.316 17.766 7.422 1 80.81 68 PHE B C 1
ATOM 2885 O O . PHE B 1 68 ? 6.629 17.297 8.516 1 80.81 68 PHE B O 1
ATOM 2892 N N . PRO B 1 69 ? 7.004 18.984 6.863 1 63.19 69 PRO B N 1
ATOM 2893 C CA . PRO B 1 69 ? 7.777 19.844 7.754 1 63.19 69 PRO B CA 1
ATOM 2894 C C . PRO B 1 69 ? 7.008 20.234 9.016 1 63.19 69 PRO B C 1
ATOM 2896 O O . PRO B 1 69 ? 5.801 20.484 8.953 1 63.19 69 PRO B O 1
ATOM 2899 N N . HIS B 1 70 ? 7.398 19.719 10.102 1 54.03 70 HIS B N 1
ATOM 2900 C CA . HIS B 1 70 ? 6.906 20.312 11.344 1 54.03 70 HIS B CA 1
ATOM 2901 C C . HIS B 1 70 ? 7.324 21.766 11.477 1 54.03 70 HIS B C 1
ATOM 2903 O O . HIS B 1 70 ? 8.414 22.141 11.047 1 54.03 70 HIS B O 1
ATOM 2909 N N . GLU B 1 71 ? 6.457 22.719 11.156 1 45.19 71 GLU B N 1
ATOM 2910 C CA . GLU B 1 71 ? 6.844 24.109 11.406 1 45.19 71 GLU B CA 1
ATOM 2911 C C . GLU B 1 71 ? 7.699 24.234 12.664 1 45.19 71 GLU B C 1
ATOM 2913 O O . GLU B 1 71 ? 7.223 23.953 13.773 1 45.19 71 GLU B O 1
ATOM 2918 N N . HIS B 1 72 ? 8.812 23.703 12.727 1 38.75 72 HIS B N 1
ATOM 2919 C CA . HIS B 1 72 ? 9.609 24.281 13.797 1 38.75 72 HIS B CA 1
ATOM 2920 C C . HIS B 1 72 ? 9.453 25.797 13.836 1 38.75 72 HIS B C 1
ATOM 2922 O O . HIS B 1 72 ? 9.453 26.453 12.797 1 38.75 72 HIS B O 1
ATOM 2928 N N . HIS B 1 73 ? 8.734 26.234 14.875 1 35.91 73 HIS B N 1
ATOM 2929 C CA . HIS B 1 73 ? 8.688 27.641 15.242 1 35.91 73 HIS B CA 1
ATOM 2930 C C . HIS B 1 73 ? 10.047 28.297 15.086 1 35.91 73 HIS B C 1
ATOM 2932 O O . HIS B 1 73 ? 10.875 28.266 16 1 35.91 73 HIS B O 1
ATOM 2938 N N . ASN B 1 74 ? 10.844 28.078 14.188 1 33.62 74 ASN B N 1
ATOM 2939 C CA . ASN B 1 74 ? 11.828 29.156 14.25 1 33.62 74 ASN B CA 1
ATOM 2940 C C . ASN B 1 74 ? 11.148 30.531 14.219 1 33.62 74 ASN B C 1
ATOM 2942 O O . ASN B 1 74 ? 10.32 30.797 13.352 1 33.62 74 ASN B O 1
ATOM 2946 N N . HIS B 1 75 ? 11.078 31.219 15.391 1 33.09 75 HIS B N 1
ATOM 2947 C CA . HIS B 1 75 ? 10.664 32.594 15.703 1 33.09 75 HIS B CA 1
ATOM 2948 C C . HIS B 1 75 ? 11.055 33.562 14.594 1 33.09 75 HIS B C 1
ATOM 2950 O O . HIS B 1 75 ? 11.141 34.75 14.812 1 33.09 75 HIS B O 1
ATOM 2956 N N . SER B 1 76 ? 11.852 33.156 13.617 1 35.47 76 SER B N 1
ATOM 2957 C CA . SER B 1 76 ? 12.203 34.406 12.922 1 35.47 76 SER B CA 1
ATOM 2958 C C . SER B 1 76 ? 10.984 35 12.25 1 35.47 76 SER B C 1
ATOM 2960 O O . SER B 1 76 ? 10.086 34.281 11.789 1 35.47 76 SER B O 1
ATOM 2962 N N . HIS B 1 77 ? 10.672 36.344 12.383 1 33.28 77 HIS B N 1
ATOM 2963 C CA . HIS B 1 77 ? 9.727 37.406 12.07 1 33.28 77 HIS B CA 1
ATOM 2964 C C . HIS B 1 77 ? 9.242 37.312 10.625 1 33.28 77 HIS B C 1
ATOM 2966 O O . HIS B 1 77 ? 8.617 38.25 10.109 1 33.28 77 HIS B O 1
ATOM 2972 N N . GLU B 1 78 ? 9.945 36.656 9.727 1 38.25 78 GLU B N 1
ATOM 2973 C CA . GLU B 1 78 ? 9.461 37.062 8.406 1 38.25 78 GLU B CA 1
ATOM 2974 C C . GLU B 1 78 ? 8.117 36.406 8.086 1 38.25 78 GLU B C 1
ATOM 2976 O O . GLU B 1 78 ? 8.016 35.188 7.98 1 38.25 78 GLU B O 1
ATOM 2981 N N . LYS B 1 79 ? 6.934 37 8.367 1 40.16 79 LYS B N 1
ATOM 2982 C CA . LYS B 1 79 ? 5.48 36.875 8.422 1 40.16 79 LYS B CA 1
ATOM 2983 C C . LYS B 1 79 ? 4.938 36.094 7.223 1 40.16 79 LYS B C 1
ATOM 2985 O O . LYS B 1 79 ? 3.984 35.344 7.355 1 40.16 79 LYS B O 1
ATOM 2990 N N . HIS B 1 80 ? 4.883 36.656 5.973 1 38.97 80 HIS B N 1
ATOM 2991 C CA . HIS B 1 80 ? 3.76 36.625 5.043 1 38.97 80 HIS B CA 1
ATOM 2992 C C . HIS B 1 80 ? 3.736 35.281 4.281 1 38.97 80 HIS B C 1
ATOM 2994 O O . HIS B 1 80 ? 2.666 34.719 4.039 1 38.97 80 HIS B O 1
ATOM 3000 N N . GLU B 1 81 ? 4.715 35.031 3.35 1 39.72 81 GLU B N 1
ATOM 3001 C CA . GLU B 1 81 ? 4.625 34.25 2.104 1 39.72 81 GLU B CA 1
ATOM 3002 C C . GLU B 1 81 ? 4.793 32.781 2.352 1 39.72 81 GLU B C 1
ATOM 3004 O O . GLU B 1 81 ? 4.773 31.969 1.41 1 39.72 81 GLU B O 1
ATOM 3009 N N . HIS B 1 82 ? 5.055 32.219 3.469 1 40.09 82 HIS B N 1
ATOM 3010 C CA . HIS B 1 82 ? 5.691 30.906 3.646 1 40.09 82 HIS B CA 1
ATOM 3011 C C . HIS B 1 82 ? 4.652 29.797 3.787 1 40.09 82 HIS B C 1
ATOM 3013 O O . HIS B 1 82 ? 5.004 28.625 3.873 1 40.09 82 HIS B O 1
ATOM 3019 N N . HIS B 1 83 ? 3.453 30.156 4.125 1 43.94 83 HIS B N 1
ATOM 3020 C CA . HIS B 1 83 ? 2.498 29.078 4.344 1 43.94 83 HIS B CA 1
ATOM 3021 C C . HIS B 1 83 ? 2.236 28.312 3.055 1 43.94 83 HIS B C 1
ATOM 3023 O O . HIS B 1 83 ? 2.002 27.094 3.088 1 43.94 83 HIS B O 1
ATOM 3029 N N . SER B 1 84 ? 2.293 29.125 1.915 1 46.53 84 SER B N 1
ATOM 3030 C CA . SER B 1 84 ? 1.992 28.594 0.591 1 46.53 84 SER B CA 1
ATOM 3031 C C . SER B 1 84 ? 3.082 27.641 0.122 1 46.53 84 SER B C 1
ATOM 3033 O O . SER B 1 84 ? 2.793 26.625 -0.523 1 46.53 84 SER B O 1
ATOM 3035 N N . HIS B 1 85 ? 4.312 27.859 0.549 1 47.97 85 HIS B N 1
ATOM 3036 C CA . HIS B 1 85 ? 5.461 27.156 -0.014 1 47.97 85 HIS B CA 1
ATOM 3037 C C . HIS B 1 85 ? 5.594 25.75 0.577 1 47.97 85 HIS B C 1
ATOM 3039 O O . HIS B 1 85 ? 5.988 24.812 -0.12 1 47.97 85 HIS B O 1
ATOM 3045 N N . GLY B 1 86 ? 5.281 25.547 1.917 1 51.62 86 GLY B N 1
ATOM 3046 C CA . GLY B 1 86 ? 5.398 24.266 2.582 1 51.62 86 GLY B CA 1
ATOM 3047 C C . GLY B 1 86 ? 4.445 23.219 2.033 1 51.62 86 GLY B C 1
ATOM 3048 O O . GLY B 1 86 ? 4.816 22.047 1.863 1 51.62 86 GLY B O 1
ATOM 3049 N N . ASP B 1 87 ? 3.33 23.766 1.479 1 74 87 ASP B N 1
ATOM 3050 C CA . ASP B 1 87 ? 2.285 22.891 0.967 1 74 87 ASP B CA 1
ATOM 3051 C C . ASP B 1 87 ? 2.631 22.375 -0.431 1 74 87 ASP B C 1
ATOM 3053 O O . ASP B 1 87 ? 2.441 21.203 -0.732 1 74 87 ASP B O 1
ATOM 3057 N N . ILE B 1 88 ? 3.498 23.281 -1.1 1 82.75 88 ILE B N 1
ATOM 3058 C CA . ILE B 1 88 ? 3.82 22.875 -2.465 1 82.75 88 ILE B CA 1
ATOM 3059 C C . ILE B 1 88 ? 4.93 21.828 -2.449 1 82.75 88 ILE B C 1
ATOM 3061 O O . ILE B 1 88 ? 4.918 20.891 -3.252 1 82.75 88 ILE B O 1
ATOM 3065 N N . ASN B 1 89 ? 5.895 22.031 -1.558 1 86.75 89 ASN B N 1
ATOM 3066 C CA . ASN B 1 89 ? 7.004 21.094 -1.465 1 86.75 89 ASN B CA 1
ATOM 3067 C C . ASN B 1 89 ? 6.516 19.688 -1.128 1 86.75 89 ASN B C 1
ATOM 3069 O O . ASN B 1 89 ? 6.945 18.703 -1.749 1 86.75 89 ASN B O 1
ATOM 3073 N N . THR B 1 90 ? 5.629 19.656 -0.192 1 88.81 90 THR B N 1
ATOM 3074 C CA . THR B 1 90 ? 5.086 18.359 0.212 1 88.81 90 THR B CA 1
ATOM 3075 C C . THR B 1 90 ? 4.258 17.75 -0.911 1 88.81 90 THR B C 1
ATOM 3077 O O . THR B 1 90 ? 4.312 16.547 -1.143 1 88.81 90 THR B O 1
ATOM 3080 N N . THR B 1 91 ? 3.553 18.578 -1.584 1 91.06 91 THR B N 1
ATOM 3081 C CA . THR B 1 91 ? 2.73 18.109 -2.693 1 91.06 91 THR B CA 1
ATOM 3082 C C . THR B 1 91 ? 3.6 17.516 -3.797 1 91.06 91 THR B C 1
ATOM 3084 O O . THR B 1 91 ? 3.299 16.453 -4.32 1 91.06 91 THR B O 1
ATOM 3087 N N . VAL B 1 92 ? 4.672 18.188 -4.129 1 92.75 92 VAL B N 1
ATOM 3088 C CA . VAL B 1 92 ? 5.59 17.688 -5.152 1 92.75 92 VAL B CA 1
ATOM 3089 C C . VAL B 1 92 ? 6.195 16.359 -4.707 1 92.75 92 VAL B C 1
ATOM 3091 O O . VAL B 1 92 ? 6.316 15.43 -5.5 1 92.75 92 VAL B O 1
ATOM 3094 N N . GLY B 1 93 ? 6.598 16.297 -3.482 1 94.19 93 GLY B N 1
ATOM 3095 C CA . GLY B 1 93 ? 7.113 15.047 -2.945 1 94.19 93 GLY B CA 1
ATOM 3096 C C . GLY B 1 93 ? 6.129 13.898 -3.059 1 94.19 93 GLY B C 1
ATOM 3097 O O . GLY B 1 93 ? 6.504 12.789 -3.441 1 94.19 93 GLY B O 1
ATOM 3098 N N . MET B 1 94 ? 4.902 14.203 -2.801 1 95.5 94 MET B N 1
ATOM 3099 C CA . MET B 1 94 ? 3.885 13.156 -2.814 1 95.5 94 MET B CA 1
ATOM 3100 C C . MET B 1 94 ? 3.559 12.734 -4.242 1 95.5 94 MET B C 1
ATOM 3102 O O . MET B 1 94 ? 3.25 11.562 -4.496 1 95.5 94 MET B O 1
ATOM 3106 N N . ILE B 1 95 ? 3.613 13.648 -5.141 1 95.69 95 ILE B N 1
ATOM 3107 C CA . ILE B 1 95 ? 3.438 13.305 -6.547 1 95.69 95 ILE B CA 1
ATOM 3108 C C . ILE B 1 95 ? 4.57 12.391 -7 1 95.69 95 ILE B C 1
ATOM 3110 O O . ILE B 1 95 ? 4.336 11.398 -7.695 1 95.69 95 ILE B O 1
ATOM 3114 N N . CYS B 1 96 ? 5.789 12.68 -6.582 1 96.25 96 CYS B N 1
ATOM 3115 C CA . CYS B 1 96 ? 6.934 11.836 -6.91 1 96.25 96 CYS B CA 1
ATOM 3116 C C . CYS B 1 96 ? 6.773 10.445 -6.309 1 96.25 96 CYS B C 1
ATOM 3118 O O . CYS B 1 96 ? 7.191 9.453 -6.91 1 96.25 96 CYS B O 1
ATOM 3120 N N . ALA B 1 97 ? 6.188 10.398 -5.156 1 97.62 97 ALA B N 1
ATOM 3121 C CA . ALA B 1 97 ? 5.906 9.102 -4.547 1 97.62 97 ALA B CA 1
ATOM 3122 C C . ALA B 1 97 ? 4.973 8.273 -5.422 1 97.62 97 ALA B C 1
ATOM 3124 O O . ALA B 1 97 ? 5.219 7.094 -5.66 1 97.62 97 ALA B O 1
ATOM 3125 N N . GLY B 1 98 ? 3.904 8.938 -5.891 1 97.81 98 GLY B N 1
ATOM 3126 C CA . GLY B 1 98 ? 2.986 8.25 -6.789 1 97.81 98 GLY B CA 1
ATOM 3127 C C . GLY B 1 98 ? 3.643 7.793 -8.078 1 97.81 98 GLY B C 1
ATOM 3128 O O . GLY B 1 98 ? 3.412 6.676 -8.539 1 97.81 98 GLY B O 1
ATOM 3129 N N . LEU B 1 99 ? 4.484 8.625 -8.609 1 96.88 99 LEU B N 1
ATOM 3130 C CA . LEU B 1 99 ? 5.148 8.312 -9.875 1 96.88 99 LEU B CA 1
ATOM 3131 C C . LEU B 1 99 ? 6.121 7.152 -9.703 1 96.88 99 LEU B C 1
ATOM 3133 O O . LEU B 1 99 ? 6.199 6.266 -10.562 1 96.88 99 LEU B O 1
ATOM 3137 N N . SER B 1 100 ? 6.898 7.207 -8.656 1 97.38 100 SER B N 1
ATOM 3138 C CA . SER B 1 100 ? 7.828 6.105 -8.414 1 97.38 100 SER B CA 1
ATOM 3139 C C . SER B 1 100 ? 7.082 4.793 -8.203 1 97.38 100 SER B C 1
ATOM 3141 O O . SER B 1 100 ? 7.512 3.746 -8.695 1 97.38 100 SER B O 1
ATOM 3143 N N . LEU B 1 101 ? 5.984 4.844 -7.484 1 97.69 101 LEU B N 1
ATOM 3144 C CA . LEU B 1 101 ? 5.152 3.662 -7.273 1 97.69 101 LEU B CA 1
ATOM 3145 C C . LEU B 1 101 ? 4.621 3.127 -8.602 1 97.69 101 LEU B C 1
ATOM 3147 O O . LEU B 1 101 ? 4.715 1.93 -8.875 1 97.69 101 LEU B O 1
ATOM 3151 N N . LEU B 1 102 ? 4.117 4.012 -9.414 1 97.5 102 LEU B N 1
ATOM 3152 C CA . LEU B 1 102 ? 3.572 3.621 -10.711 1 97.5 102 LEU B CA 1
ATOM 3153 C C . LEU B 1 102 ? 4.664 3.053 -11.609 1 97.5 102 LEU B C 1
ATOM 3155 O O . LEU B 1 102 ? 4.426 2.104 -12.359 1 97.5 102 LEU B O 1
ATOM 3159 N N . CYS B 1 103 ? 5.801 3.635 -11.539 1 95.88 103 CYS B N 1
ATOM 3160 C CA . CYS B 1 103 ? 6.934 3.143 -12.32 1 95.88 103 CYS B CA 1
ATOM 3161 C C . CYS B 1 103 ? 7.285 1.712 -11.93 1 95.88 103 CYS B C 1
ATOM 3163 O O . CYS B 1 103 ? 7.477 0.857 -12.797 1 95.88 103 CYS B O 1
ATOM 3165 N N . LEU B 1 104 ? 7.332 1.438 -10.711 1 96.31 104 LEU B N 1
ATOM 3166 C CA . LEU B 1 104 ? 7.699 0.107 -10.234 1 96.31 104 LEU B CA 1
ATOM 3167 C C . LEU B 1 104 ? 6.594 -0.9 -10.539 1 96.31 104 LEU B C 1
ATOM 3169 O O . LEU B 1 104 ? 6.875 -2.057 -10.867 1 96.31 104 LEU B O 1
ATOM 3173 N N . ILE B 1 105 ? 5.336 -0.456 -10.438 1 96.19 105 ILE B N 1
ATOM 3174 C CA . ILE B 1 105 ? 4.234 -1.331 -10.828 1 96.19 105 ILE B CA 1
ATOM 3175 C C . ILE B 1 105 ? 4.332 -1.652 -12.32 1 96.19 105 ILE B C 1
ATOM 3177 O O . ILE B 1 105 ? 4.117 -2.795 -12.727 1 96.19 105 ILE B O 1
ATOM 3181 N N . ALA B 1 106 ? 4.68 -0.647 -13.102 1 94.25 106 ALA B N 1
ATOM 3182 C CA . ALA B 1 106 ? 4.816 -0.834 -14.547 1 94.25 106 ALA B CA 1
ATOM 3183 C C . ALA B 1 106 ? 5.914 -1.847 -14.867 1 94.25 106 ALA B C 1
ATOM 3185 O O . ALA B 1 106 ? 5.727 -2.727 -15.711 1 94.25 106 ALA B O 1
ATOM 3186 N N . ILE B 1 107 ? 6.973 -1.771 -14.219 1 91.19 107 ILE B N 1
ATOM 3187 C CA . ILE B 1 107 ? 8.078 -2.695 -14.414 1 91.19 107 ILE B CA 1
ATOM 3188 C C . ILE B 1 107 ? 7.652 -4.109 -14.023 1 91.19 107 ILE B C 1
ATOM 3190 O O . ILE B 1 107 ? 7.918 -5.066 -14.75 1 91.19 107 ILE B O 1
ATOM 3194 N N . ASP B 1 108 ? 7 -4.223 -12.945 1 89.62 108 ASP B N 1
ATOM 3195 C CA . ASP B 1 108 ? 6.555 -5.512 -12.422 1 89.62 108 ASP B CA 1
ATOM 3196 C C . ASP B 1 108 ? 5.555 -6.172 -13.367 1 89.62 108 ASP B C 1
ATOM 3198 O O . ASP B 1 108 ? 5.582 -7.387 -13.562 1 89.62 108 ASP B O 1
ATOM 3202 N N . GLN B 1 109 ? 4.645 -5.391 -14.031 1 85.19 109 GLN B N 1
ATOM 3203 C CA . GLN B 1 109 ? 3.6 -5.926 -14.898 1 85.19 109 GLN B CA 1
ATOM 3204 C C . GLN B 1 109 ? 4.113 -6.121 -16.312 1 85.19 109 GLN B C 1
ATOM 3206 O O . GLN B 1 109 ? 3.578 -6.941 -17.062 1 85.19 109 GLN B O 1
ATOM 3211 N N . CYS B 1 110 ? 4.906 -5.332 -16.906 1 72 110 CYS B N 1
ATOM 3212 C CA . CYS B 1 110 ? 5.414 -5.41 -18.281 1 72 110 CYS B CA 1
ATOM 3213 C C . CYS B 1 110 ? 6.32 -6.625 -18.453 1 72 110 CYS B C 1
ATOM 3215 O O . CYS B 1 110 ? 6.309 -7.266 -19.516 1 72 110 CYS B O 1
ATOM 3217 N N . VAL B 1 111 ? 7.145 -6.879 -17.5 1 60.69 111 VAL B N 1
ATOM 3218 C CA . VAL B 1 111 ? 8.203 -7.848 -17.766 1 60.69 111 VAL B CA 1
ATOM 3219 C C . VAL B 1 111 ? 7.617 -9.258 -17.812 1 60.69 111 VAL B C 1
ATOM 3221 O O . VAL B 1 111 ? 8.148 -10.133 -18.5 1 60.69 111 VAL B O 1
ATOM 3224 N N . ILE B 1 112 ? 6.293 -9.547 -17.219 1 54.03 112 ILE B N 1
ATOM 3225 C CA . ILE B 1 112 ? 5.746 -10.898 -17.312 1 54.03 112 ILE B CA 1
ATOM 3226 C C . ILE B 1 112 ? 5.227 -11.148 -18.734 1 54.03 112 ILE B C 1
ATOM 3228 O O . ILE B 1 112 ? 5.047 -12.305 -19.141 1 54.03 112 ILE B O 1
ATOM 3232 N N . LYS B 1 113 ? 4.781 -10.18 -19.516 1 50.22 113 LYS B N 1
ATOM 3233 C CA . LYS B 1 113 ? 4.219 -10.352 -20.859 1 50.22 113 LYS B CA 1
ATOM 3234 C C . LYS B 1 113 ? 5.188 -11.094 -21.766 1 50.22 113 LYS B C 1
ATOM 3236 O O . LYS B 1 113 ? 4.766 -11.852 -22.641 1 50.22 113 LYS B O 1
ATOM 3241 N N . HIS B 1 114 ? 6.469 -10.734 -21.703 1 43.09 114 HIS B N 1
ATOM 3242 C CA . HIS B 1 114 ? 7.203 -11.195 -22.875 1 43.09 114 HIS B CA 1
ATOM 3243 C C . HIS B 1 114 ? 7.23 -12.719 -22.938 1 43.09 114 HIS B C 1
ATOM 3245 O O . HIS B 1 114 ? 7.59 -13.289 -23.969 1 43.09 114 HIS B O 1
ATOM 3251 N N . ASP B 1 115 ? 7.105 -13.375 -21.859 1 40.44 115 ASP B N 1
ATOM 3252 C CA . ASP B 1 115 ? 7.453 -14.773 -22.062 1 40.44 115 ASP B CA 1
ATOM 3253 C C . ASP B 1 115 ? 6.27 -15.555 -22.641 1 40.44 115 ASP B C 1
ATOM 3255 O O . ASP B 1 115 ? 6.453 -16.609 -23.234 1 40.44 115 ASP B O 1
ATOM 3259 N N . HIS B 1 116 ? 4.988 -15.172 -22.281 1 38.88 116 HIS B N 1
ATOM 3260 C CA . HIS B 1 116 ? 3.988 -16.125 -22.75 1 38.88 116 HIS B CA 1
ATOM 3261 C C . HIS B 1 116 ? 3.705 -15.938 -24.234 1 38.88 116 HIS B C 1
ATOM 3263 O O . HIS B 1 116 ? 3.135 -16.828 -24.875 1 38.88 116 HIS B O 1
ATOM 3269 N N . CYS B 1 117 ? 3.6 -14.695 -24.688 1 37.91 117 CYS B N 1
ATOM 3270 C CA . CYS B 1 117 ? 3.074 -14.539 -26.047 1 37.91 117 CYS B CA 1
ATOM 3271 C C . CYS B 1 117 ? 4.059 -15.07 -27.078 1 37.91 117 CYS B C 1
ATOM 3273 O O . CYS B 1 117 ? 3.684 -15.32 -28.234 1 37.91 117 CYS B O 1
ATOM 3275 N N . GLU B 1 118 ? 5.355 -15 -26.781 1 35.5 118 GLU B N 1
ATOM 3276 C CA . GLU B 1 118 ? 6.117 -15.305 -27.984 1 35.5 118 GLU B CA 1
ATOM 3277 C C . GLU B 1 118 ? 5.965 -16.766 -28.375 1 35.5 118 GLU B C 1
ATOM 3279 O O . GLU B 1 118 ? 6.297 -17.156 -29.5 1 35.5 118 GLU B O 1
ATOM 3284 N N . ASP B 1 119 ? 5.719 -17.609 -27.344 1 34.44 119 ASP B N 1
ATOM 3285 C CA . ASP B 1 119 ? 5.91 -18.953 -27.859 1 34.44 119 ASP B CA 1
ATOM 3286 C C . ASP B 1 119 ? 4.715 -19.406 -28.688 1 34.44 119 ASP B C 1
ATOM 3288 O O . ASP B 1 119 ? 4.699 -20.516 -29.219 1 34.44 119 ASP B O 1
ATOM 3292 N N . ASN B 1 120 ? 3.562 -18.719 -28.438 1 34.97 120 ASN B N 1
ATOM 3293 C CA . ASN B 1 120 ? 2.529 -19.422 -29.188 1 34.97 120 ASN B CA 1
ATOM 3294 C C . ASN B 1 120 ? 2.674 -19.172 -30.688 1 34.97 120 ASN B C 1
ATOM 3296 O O . ASN B 1 120 ? 1.88 -19.688 -31.484 1 34.97 120 ASN B O 1
ATOM 3300 N N . GLN B 1 121 ? 3.275 -17.953 -31 1 32.62 121 GLN B N 1
ATOM 3301 C CA . GLN B 1 121 ? 2.965 -17.766 -32.406 1 32.62 121 GLN B CA 1
ATO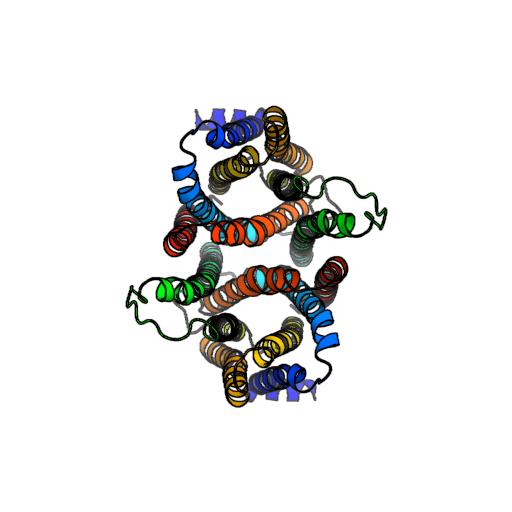M 3302 C C . GLN B 1 121 ? 3.668 -18.812 -33.281 1 32.62 121 GLN B C 1
ATOM 3304 O O . GLN B 1 121 ? 3.186 -19.156 -34.375 1 32.62 121 GLN B O 1
ATOM 3309 N N . GLU B 1 122 ? 5.043 -18.859 -33.062 1 32.34 122 GLU B N 1
ATOM 3310 C CA . GLU B 1 122 ? 5.711 -19.25 -34.281 1 32.34 122 GLU B CA 1
ATOM 3311 C C . GLU B 1 122 ? 5.527 -20.734 -34.594 1 32.34 122 GLU B C 1
ATOM 3313 O O . GLU B 1 122 ? 5.938 -21.219 -35.625 1 32.34 122 GLU B O 1
ATOM 3318 N N . HIS B 1 123 ? 5.508 -21.531 -33.531 1 32.12 123 HIS B N 1
ATOM 3319 C CA . HIS B 1 123 ? 5.773 -22.844 -34.094 1 32.12 123 HIS B CA 1
ATOM 3320 C C . HIS B 1 123 ? 4.613 -23.312 -34.969 1 32.12 123 HIS B C 1
ATOM 3322 O O . HIS B 1 123 ? 3.564 -23.703 -34.438 1 32.12 123 HIS B O 1
ATOM 3328 N N . ASP B 1 124 ? 4.391 -22.688 -36.031 1 28.66 124 ASP B N 1
ATOM 3329 C CA . ASP B 1 124 ? 3.641 -23.266 -37.156 1 28.66 124 ASP B CA 1
ATOM 3330 C C . ASP B 1 124 ? 3.912 -24.766 -37.281 1 28.66 124 ASP B C 1
ATOM 3332 O O . ASP B 1 124 ? 4.922 -25.266 -36.781 1 28.66 124 ASP B O 1
ATOM 3336 N N . HIS B 1 125 ? 3.205 -25.469 -38.312 1 29.95 125 HIS B N 1
ATOM 3337 C CA . HIS B 1 125 ? 2.701 -26.75 -38.812 1 29.95 125 HIS B CA 1
ATOM 3338 C C . HIS B 1 125 ? 3.844 -27.656 -39.219 1 29.95 125 HIS B C 1
ATOM 3340 O O . HIS B 1 125 ? 3.627 -28.641 -39.938 1 29.95 125 HIS B O 1
ATOM 3346 N N . HIS B 1 126 ? 5.164 -27.25 -39.219 1 29.14 126 HIS B N 1
ATOM 3347 C CA . HIS B 1 126 ? 5.805 -28.281 -40.031 1 29.14 126 HIS B CA 1
ATOM 3348 C C . HIS B 1 126 ? 5.664 -29.656 -39.375 1 29.14 126 HIS B C 1
ATOM 3350 O O . HIS B 1 126 ? 5.871 -29.812 -38.188 1 29.14 126 HIS B O 1
ATOM 3356 N N . GLU B 1 127 ? 4.844 -30.594 -40.031 1 29.53 127 GLU B N 1
ATOM 3357 C CA . GLU B 1 127 ? 4.445 -31.984 -39.969 1 29.53 127 GLU B CA 1
ATOM 3358 C C . GLU B 1 127 ? 5.648 -32.906 -39.719 1 29.53 127 GLU B C 1
ATOM 3360 O O . GLU B 1 127 ? 5.582 -34.094 -39.969 1 29.53 127 GLU B O 1
ATOM 3365 N N . HIS B 1 128 ? 6.953 -32.438 -39.625 1 29.47 128 HIS B N 1
ATOM 3366 C CA . HIS B 1 128 ? 7.797 -33.594 -39.781 1 29.47 128 HIS B CA 1
ATOM 3367 C C . HIS B 1 128 ? 7.527 -34.594 -38.656 1 29.47 128 HIS B C 1
ATOM 3369 O O . HIS B 1 128 ? 7.168 -34.219 -37.531 1 29.47 128 HIS B O 1
ATOM 3375 N N . ASN B 1 129 ? 7.395 -35.938 -38.969 1 29.3 129 ASN B N 1
ATOM 3376 C CA . ASN B 1 129 ? 7.109 -37.281 -38.406 1 29.3 129 ASN B CA 1
ATOM 3377 C C . ASN B 1 129 ? 7.953 -37.562 -37.156 1 29.3 129 ASN B C 1
ATOM 3379 O O . ASN B 1 129 ? 8.086 -38.719 -36.75 1 29.3 129 ASN B O 1
ATOM 3383 N N . HIS B 1 130 ? 9.102 -36.812 -36.938 1 32.47 130 HIS B N 1
ATOM 3384 C CA . HIS B 1 130 ? 9.945 -37.594 -36.031 1 32.47 130 HIS B CA 1
ATOM 3385 C C . HIS B 1 130 ? 9.234 -37.875 -34.719 1 32.47 130 HIS B C 1
ATOM 3387 O O . HIS B 1 130 ? 8.266 -37.188 -34.375 1 32.47 130 HIS B O 1
ATOM 3393 N N . ASN B 1 131 ? 9.945 -38.656 -33.781 1 30.81 131 ASN B N 1
ATOM 3394 C CA . ASN B 1 131 ? 9.633 -39.406 -32.562 1 30.81 131 ASN B CA 1
ATOM 3395 C C . ASN B 1 131 ? 9.148 -38.469 -31.453 1 30.81 131 ASN B C 1
ATOM 3397 O O . ASN B 1 131 ? 9.82 -37.5 -31.109 1 30.81 131 ASN B O 1
ATOM 3401 N N . GLU B 1 132 ? 7.855 -38.344 -31.156 1 35.28 132 GLU B N 1
ATOM 3402 C CA . GLU B 1 132 ? 6.914 -37.688 -30.266 1 35.28 132 GLU B CA 1
ATOM 3403 C C . GLU B 1 132 ? 7.391 -37.719 -28.828 1 35.28 132 GLU B C 1
ATOM 3405 O O . GLU B 1 132 ? 6.754 -37.156 -27.938 1 35.28 132 GLU B O 1
ATOM 3410 N N . GLU B 1 133 ? 8.289 -38.719 -28.469 1 34.94 133 GLU B N 1
ATOM 3411 C CA . GLU B 1 133 ? 8.305 -39.062 -27.047 1 34.94 133 GLU B CA 1
ATOM 3412 C C . GLU B 1 133 ? 8.898 -37.938 -26.203 1 34.94 133 GLU B C 1
ATOM 3414 O O . GLU B 1 133 ? 8.422 -37.656 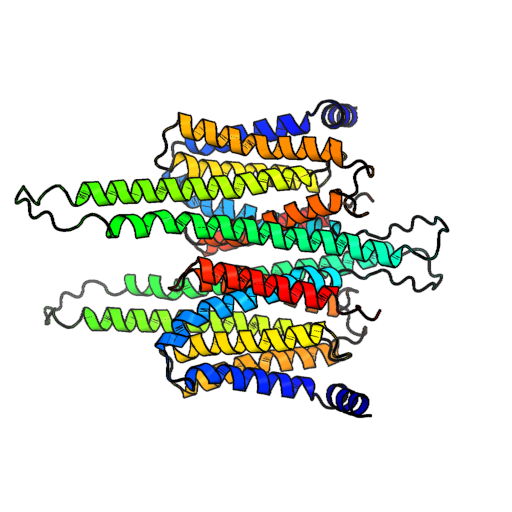-25.109 1 34.94 133 GLU B O 1
ATOM 3419 N N . ASN B 1 134 ? 10.195 -37.594 -26.328 1 35.62 134 ASN B N 1
ATOM 3420 C CA . ASN B 1 134 ? 10.992 -36.938 -25.312 1 35.62 134 ASN B CA 1
ATOM 3421 C C . ASN B 1 134 ? 10.758 -35.438 -25.297 1 35.62 134 ASN B C 1
ATOM 3423 O O . ASN B 1 134 ? 11.539 -34.688 -24.719 1 35.62 134 ASN B O 1
ATOM 3427 N N . ILE B 1 135 ? 10.016 -34.906 -26.156 1 38.19 135 ILE B N 1
ATOM 3428 C CA . ILE B 1 135 ? 9.961 -33.469 -26.344 1 38.19 135 ILE B CA 1
ATOM 3429 C C . ILE B 1 135 ? 9.141 -32.844 -25.219 1 38.19 135 ILE B C 1
ATOM 3431 O O . ILE B 1 135 ? 9.234 -31.625 -24.984 1 38.19 135 ILE B O 1
ATOM 3435 N N . GLY B 1 136 ? 8.211 -33.562 -24.578 1 40.78 136 GLY B N 1
ATOM 3436 C CA . GLY B 1 136 ? 7.27 -32.938 -23.672 1 40.78 136 GLY B CA 1
ATOM 3437 C C . GLY B 1 136 ? 7.906 -32.5 -22.359 1 40.78 136 GLY B C 1
ATOM 3438 O O . GLY B 1 136 ? 7.469 -31.531 -21.75 1 40.78 136 GLY B O 1
ATOM 3439 N N . CYS B 1 137 ? 8.797 -33.312 -21.672 1 40.66 137 CYS B N 1
ATOM 3440 C CA . CYS B 1 137 ? 9.352 -33.062 -20.344 1 40.66 137 CYS B CA 1
ATOM 3441 C C . CYS B 1 137 ? 10.367 -31.938 -20.359 1 40.66 137 CYS B C 1
ATOM 3443 O O . CYS B 1 137 ? 10.523 -31.234 -19.359 1 40.66 137 CYS B O 1
ATOM 3445 N N . CYS B 1 138 ? 11.242 -31.875 -21.328 1 43.5 138 CYS B N 1
ATOM 3446 C CA . CYS B 1 138 ? 12.312 -30.891 -21.391 1 43.5 138 CYS B CA 1
ATOM 3447 C C . CYS B 1 138 ? 11.75 -29.484 -21.516 1 43.5 138 CYS B C 1
ATOM 3449 O O . CYS B 1 138 ? 12.297 -28.531 -20.953 1 43.5 138 CYS B O 1
ATOM 3451 N N . ASN B 1 139 ? 10.523 -29.312 -22.141 1 48.34 139 ASN B N 1
ATOM 3452 C CA . ASN B 1 139 ? 9.93 -28.016 -22.406 1 48.34 139 ASN B CA 1
ATOM 3453 C C . ASN B 1 139 ? 9.297 -27.422 -21.156 1 48.34 139 ASN B C 1
ATOM 3455 O O . ASN B 1 139 ? 9.391 -26.219 -20.906 1 48.34 139 ASN B O 1
ATOM 3459 N N . THR B 1 140 ? 8.766 -28.422 -20.266 1 52.59 140 THR B N 1
ATOM 3460 C CA . THR B 1 140 ? 8.133 -27.922 -19.047 1 52.59 140 THR B CA 1
ATOM 3461 C C . THR B 1 140 ? 9.172 -27.453 -18.047 1 52.59 140 THR B C 1
ATOM 3463 O O . THR B 1 140 ? 9.008 -26.406 -17.406 1 52.59 140 THR B O 1
ATOM 3466 N N . GLU B 1 141 ? 10.328 -28.25 -17.922 1 55.44 141 GLU B N 1
ATOM 3467 C CA . GLU B 1 141 ? 11.375 -27.859 -16.984 1 55.44 141 GLU B CA 1
ATOM 3468 C C . GLU B 1 141 ? 12.07 -26.578 -17.438 1 55.44 141 GLU B C 1
ATOM 3470 O O . GLU B 1 141 ? 12.367 -25.703 -16.625 1 55.44 141 GLU B O 1
ATOM 3475 N N . MET B 1 142 ? 12.32 -26.547 -18.766 1 55.56 142 MET B N 1
ATOM 3476 C CA . MET B 1 142 ? 12.945 -25.344 -19.312 1 55.56 142 MET B CA 1
ATOM 3477 C C . MET B 1 142 ? 12.031 -24.141 -19.141 1 55.56 142 MET B C 1
ATOM 3479 O O . MET B 1 142 ? 12.5 -23.047 -18.797 1 55.56 142 MET B O 1
ATOM 3483 N N . LEU B 1 143 ? 10.773 -24.375 -19.25 1 53.59 143 LEU B N 1
ATOM 3484 C CA . LEU B 1 143 ? 9.789 -23.312 -19.078 1 53.59 143 LEU B CA 1
ATOM 3485 C C . LEU B 1 143 ? 9.711 -22.875 -17.625 1 53.59 143 LEU B C 1
ATOM 3487 O O . LEU B 1 143 ? 9.641 -21.672 -17.344 1 53.59 143 LEU B O 1
ATOM 3491 N N . GLN B 1 144 ? 9.727 -23.812 -16.766 1 60.78 144 GLN B N 1
ATOM 3492 C CA . GLN B 1 144 ? 9.703 -23.516 -15.344 1 60.78 144 GLN B CA 1
ATOM 3493 C C . GLN B 1 144 ? 10.977 -22.766 -14.922 1 60.78 144 GLN B C 1
ATOM 3495 O O . GLN B 1 144 ? 10.914 -21.844 -14.109 1 60.78 144 GLN B O 1
ATOM 3500 N N . LYS B 1 145 ? 12.078 -23.234 -15.609 1 66.94 145 LYS B N 1
ATOM 3501 C CA . LYS B 1 145 ? 13.352 -22.594 -15.305 1 66.94 145 LYS B CA 1
ATOM 3502 C C . LYS B 1 145 ? 13.383 -21.156 -15.828 1 66.94 145 LYS B C 1
ATOM 3504 O O . LYS B 1 145 ? 13.859 -20.25 -15.141 1 66.94 145 LYS B O 1
ATOM 3509 N N . THR B 1 146 ? 12.867 -20.953 -17 1 65.94 146 THR B N 1
ATOM 3510 C CA . THR B 1 146 ? 12.844 -19.625 -17.609 1 65.94 146 THR B CA 1
ATOM 3511 C C . THR B 1 146 ? 11.898 -18.703 -16.844 1 65.94 146 THR B C 1
ATOM 3513 O O . THR B 1 146 ? 12.211 -17.531 -16.625 1 65.94 146 THR B O 1
ATOM 3516 N N . GLU B 1 147 ? 10.82 -19.297 -16.422 1 68.75 147 GLU B N 1
ATOM 3517 C CA . GLU B 1 147 ? 9.844 -18.516 -15.656 1 68.75 147 GLU B CA 1
ATOM 3518 C C . GLU B 1 147 ? 10.422 -18.078 -14.312 1 68.75 147 GLU B C 1
ATOM 3520 O O . GLU B 1 147 ? 10.203 -16.953 -13.875 1 68.75 147 GLU B O 1
ATOM 3525 N N . SER B 1 148 ? 11.242 -18.938 -13.906 1 77.62 148 SER B N 1
ATOM 3526 C CA . SER B 1 148 ? 11.852 -18.641 -12.609 1 77.62 148 SER B CA 1
ATOM 3527 C C . SER B 1 148 ? 12.922 -17.562 -12.734 1 77.62 148 SER B C 1
ATOM 3529 O O . SER B 1 148 ? 13.023 -16.688 -11.883 1 77.62 148 SER B O 1
ATOM 3531 N N . LYS B 1 149 ? 13.695 -17.594 -13.898 1 84.69 149 LYS B N 1
ATOM 3532 C CA . LYS B 1 149 ? 14.734 -16.594 -14.109 1 84.69 149 LYS B CA 1
ATOM 3533 C C . LYS B 1 149 ? 14.133 -15.219 -14.359 1 84.69 149 LYS B C 1
ATOM 3535 O O . LYS B 1 149 ? 14.625 -14.219 -13.828 1 84.69 149 LYS B O 1
ATOM 3540 N N . THR B 1 150 ? 13.117 -15.227 -15.109 1 83.75 150 THR B N 1
ATOM 3541 C CA . THR B 1 150 ? 12.461 -13.961 -15.43 1 83.75 150 THR B CA 1
ATOM 3542 C C . THR B 1 150 ? 11.859 -13.328 -14.172 1 83.75 150 THR B C 1
ATOM 3544 O O . THR B 1 150 ? 12.023 -12.125 -13.938 1 83.75 150 THR B O 1
ATOM 3547 N N . LYS B 1 151 ? 11.219 -14.109 -13.398 1 81.88 151 LYS B N 1
ATOM 3548 C CA . LYS B 1 151 ? 10.625 -13.617 -12.156 1 81.88 151 LYS B CA 1
ATOM 3549 C C . LYS B 1 151 ? 11.695 -13.086 -11.211 1 81.88 151 LYS B C 1
ATOM 3551 O O . LYS B 1 151 ? 11.508 -12.039 -10.578 1 81.88 151 LYS B O 1
ATOM 3556 N N . ALA B 1 152 ? 12.75 -13.805 -11.234 1 85.31 152 ALA B N 1
ATOM 3557 C CA . ALA B 1 152 ? 13.859 -13.383 -10.375 1 85.31 152 ALA B CA 1
ATOM 3558 C C . ALA B 1 152 ? 14.453 -12.062 -10.859 1 85.31 152 ALA B C 1
ATOM 3560 O O . ALA B 1 152 ? 14.766 -11.188 -10.055 1 85.31 152 ALA B O 1
ATOM 3561 N N . LEU B 1 153 ? 14.57 -11.953 -12.109 1 87.19 153 LEU B N 1
ATOM 3562 C CA . LEU B 1 153 ? 15.148 -10.742 -12.688 1 87.19 153 LEU B CA 1
ATOM 3563 C C . LEU B 1 153 ? 14.258 -9.531 -12.422 1 87.19 153 LEU B C 1
ATOM 3565 O O . LEU B 1 153 ? 14.742 -8.453 -12.078 1 87.19 153 LEU B O 1
ATOM 3569 N N . ILE B 1 154 ? 12.992 -9.75 -12.555 1 86.06 154 ILE B N 1
ATOM 3570 C CA . ILE B 1 154 ? 12.031 -8.672 -12.312 1 86.06 154 ILE B CA 1
ATOM 3571 C C . ILE B 1 154 ? 12.07 -8.266 -10.844 1 86.06 154 ILE B C 1
ATOM 3573 O O . ILE B 1 154 ? 12.086 -7.074 -10.523 1 86.06 154 ILE B O 1
ATOM 3577 N N . TYR B 1 155 ? 12.094 -9.219 -10.078 1 86 155 TYR B N 1
ATOM 3578 C CA . TYR B 1 155 ? 12.148 -8.961 -8.648 1 86 155 TYR B CA 1
ATOM 3579 C C . TYR B 1 155 ? 13.406 -8.195 -8.266 1 86 155 TYR B C 1
ATOM 3581 O O . TYR B 1 155 ? 13.336 -7.18 -7.566 1 86 155 TYR B O 1
ATOM 3589 N N . ILE B 1 156 ? 14.555 -8.594 -8.789 1 88.88 156 ILE B N 1
ATOM 3590 C CA . ILE B 1 156 ? 15.828 -7.965 -8.461 1 88.88 156 ILE B CA 1
ATOM 3591 C C . ILE B 1 156 ? 15.867 -6.543 -9.023 1 88.88 156 ILE B C 1
ATOM 3593 O O . ILE B 1 156 ? 16.391 -5.629 -8.375 1 88.88 156 ILE B O 1
ATOM 3597 N N . ALA B 1 157 ? 15.352 -6.387 -10.164 1 90.19 157 ALA B N 1
ATOM 3598 C CA . ALA B 1 157 ? 15.297 -5.051 -10.758 1 90.19 157 ALA B CA 1
ATOM 3599 C C . ALA B 1 157 ? 14.469 -4.102 -9.906 1 90.19 157 ALA B C 1
ATOM 3601 O O . ALA B 1 157 ? 14.898 -2.982 -9.609 1 90.19 157 ALA B O 1
ATOM 3602 N N . SER B 1 158 ? 13.273 -4.59 -9.531 1 90.69 158 SER B N 1
ATOM 3603 C CA . SER B 1 158 ? 12.367 -3.768 -8.734 1 90.69 158 SER B CA 1
ATOM 3604 C C . SER B 1 158 ? 12.992 -3.398 -7.391 1 90.69 158 SER B C 1
ATOM 3606 O O . SER B 1 158 ? 12.969 -2.232 -6.988 1 90.69 158 SER B O 1
ATOM 3608 N N . ILE B 1 159 ? 13.617 -4.359 -6.777 1 91.25 159 ILE B N 1
ATOM 3609 C CA . ILE B 1 159 ? 14.188 -4.125 -5.453 1 91.25 159 ILE B CA 1
ATOM 3610 C C . ILE B 1 159 ? 15.445 -3.266 -5.574 1 91.25 159 ILE B C 1
ATOM 3612 O O . ILE B 1 159 ? 15.742 -2.467 -4.684 1 91.25 159 ILE B O 1
ATOM 3616 N N . SER B 1 160 ? 16.172 -3.453 -6.672 1 94.38 160 SER B N 1
ATOM 3617 C CA . SER B 1 160 ? 17.344 -2.621 -6.918 1 94.38 160 SER B CA 1
ATOM 3618 C C . SER B 1 160 ? 16.953 -1.154 -7.078 1 94.38 160 SER B C 1
ATOM 3620 O O . SER B 1 160 ? 17.594 -0.272 -6.496 1 94.38 160 SER B O 1
ATOM 3622 N N . ILE B 1 161 ? 15.984 -0.903 -7.809 1 95 161 ILE B N 1
ATOM 3623 C CA . ILE B 1 161 ? 15.508 0.463 -7.992 1 95 161 ILE B CA 1
ATOM 3624 C C . ILE B 1 161 ? 15.039 1.029 -6.652 1 95 161 ILE B C 1
ATOM 3626 O O . ILE B 1 161 ? 15.367 2.166 -6.305 1 95 161 ILE B O 1
ATOM 3630 N N . HIS B 1 162 ? 14.336 0.276 -5.945 1 93.44 162 HIS B N 1
ATOM 3631 C CA . HIS B 1 162 ? 13.891 0.675 -4.617 1 93.44 162 HIS B CA 1
ATOM 3632 C C . HIS B 1 162 ? 15.078 1.011 -3.717 1 93.44 162 HIS B C 1
ATOM 3634 O O . HIS B 1 162 ? 15.07 2.031 -3.025 1 93.44 162 HIS B O 1
ATOM 3640 N N . SER B 1 163 ? 16.109 0.099 -3.789 1 94.75 163 SER B N 1
ATOM 3641 C CA . SER B 1 163 ? 17.297 0.309 -2.969 1 94.75 163 SER B CA 1
ATOM 3642 C C . SER B 1 163 ? 17.984 1.624 -3.318 1 94.75 163 SER B C 1
ATOM 3644 O O . SER B 1 163 ? 18.484 2.328 -2.436 1 94.75 163 SER B O 1
ATOM 3646 N N . PHE B 1 164 ? 18.031 1.929 -4.555 1 96.12 164 PHE B N 1
ATOM 3647 C CA . PHE B 1 164 ? 18.594 3.189 -5.012 1 96.12 164 PHE B CA 1
ATOM 3648 C C . PHE B 1 164 ? 17.812 4.371 -4.461 1 96.12 164 PHE B C 1
ATOM 3650 O O . PHE B 1 164 ? 18.391 5.312 -3.912 1 96.12 164 PHE B O 1
ATOM 3657 N N . PHE B 1 165 ? 16.484 4.316 -4.574 1 95.62 165 PHE B N 1
ATOM 3658 C CA . PHE B 1 165 ? 15.617 5.387 -4.09 1 95.62 165 PHE B CA 1
ATOM 3659 C C . PHE B 1 165 ? 15.711 5.523 -2.576 1 95.62 165 PHE B C 1
ATOM 3661 O O . PHE B 1 165 ? 15.688 6.633 -2.045 1 95.62 165 PHE B O 1
ATOM 3668 N N . GLU B 1 166 ? 15.773 4.391 -1.946 1 91.56 166 GLU B N 1
ATOM 3669 C CA . GLU B 1 166 ? 15.961 4.391 -0.498 1 91.56 166 GLU B CA 1
ATOM 3670 C C . GLU B 1 166 ? 17.234 5.137 -0.104 1 91.56 166 GLU B C 1
ATOM 3672 O O . GLU B 1 166 ? 17.219 5.93 0.841 1 91.56 166 GLU B O 1
ATOM 3677 N N . GLY B 1 167 ? 18.328 4.895 -0.785 1 91.88 167 GLY B N 1
ATOM 3678 C CA . GLY B 1 167 ? 19.578 5.586 -0.532 1 91.88 167 GLY B CA 1
ATOM 3679 C C . GLY B 1 167 ? 19.484 7.09 -0.689 1 91.88 167 GLY B C 1
ATOM 3680 O O . GLY B 1 167 ? 20.125 7.844 0.048 1 91.88 167 GLY B O 1
ATOM 3681 N N . LEU B 1 168 ? 18.688 7.543 -1.629 1 91.56 168 LEU B N 1
ATOM 3682 C CA . LEU B 1 168 ? 18.5 8.969 -1.878 1 91.56 168 LEU B CA 1
ATOM 3683 C C . LEU B 1 168 ? 17.875 9.656 -0.666 1 91.56 168 LEU B C 1
ATOM 3685 O O . LEU B 1 168 ? 18.078 10.859 -0.463 1 91.56 168 LEU B O 1
ATOM 3689 N N . ALA B 1 169 ? 17.141 8.922 0.087 1 88.94 169 ALA B N 1
ATOM 3690 C CA . ALA B 1 169 ? 16.391 9.508 1.192 1 88.94 169 ALA B CA 1
ATOM 3691 C C . ALA B 1 169 ? 17.188 9.445 2.492 1 88.94 169 ALA B C 1
ATOM 3693 O O . ALA B 1 169 ? 16.828 10.086 3.48 1 88.94 169 ALA B O 1
ATOM 3694 N N . ILE B 1 170 ? 18.188 8.602 2.574 1 84.25 170 ILE B N 1
ATOM 3695 C CA . ILE B 1 170 ? 19 8.445 3.785 1 84.25 170 ILE B CA 1
ATOM 3696 C C . ILE B 1 170 ? 19.953 9.625 3.926 1 84.25 170 ILE B C 1
ATOM 3698 O O . ILE B 1 170 ? 20.688 9.953 2.99 1 84.25 170 ILE B O 1
ATOM 3702 N N . LYS B 1 171 ? 19.766 10.344 5.082 1 71.69 171 LYS B N 1
ATOM 3703 C CA . LYS B 1 171 ? 20.672 11.445 5.387 1 71.69 171 LYS B CA 1
ATOM 3704 C C . LYS B 1 171 ? 21.703 11.039 6.438 1 71.69 171 LYS B C 1
ATOM 3706 O O . LYS B 1 171 ? 21.344 10.539 7.504 1 71.69 171 LYS B O 1
ATOM 3711 N N . PRO B 1 172 ? 22.969 10.797 5.992 1 59.56 172 PRO B N 1
ATOM 3712 C CA . PRO B 1 172 ? 24.016 10.234 6.852 1 59.56 172 PRO B CA 1
ATOM 3713 C C . PRO B 1 172 ? 24.203 11.016 8.148 1 59.56 172 PRO B C 1
ATOM 3715 O O . PRO B 1 172 ? 24.953 10.602 9.023 1 59.56 172 PRO B O 1
ATOM 3718 N N . ARG B 1 173 ? 23.5 12.039 8.32 1 58.12 173 ARG B N 1
ATOM 3719 C CA . ARG B 1 173 ? 24.078 12.828 9.414 1 58.12 173 ARG B CA 1
ATOM 3720 C C . ARG B 1 173 ? 23.953 12.094 10.742 1 58.12 173 ARG B C 1
ATOM 3722 O O . ARG B 1 173 ? 24.938 11.938 11.469 1 58.12 173 ARG B O 1
ATOM 3729 N N . ASP B 1 174 ? 22.797 12.047 11.469 1 53.16 174 ASP B N 1
ATOM 3730 C CA . ASP B 1 174 ? 22.734 11.5 12.82 1 53.16 174 ASP B CA 1
ATOM 3731 C C . ASP B 1 174 ? 22.078 10.117 12.82 1 53.16 174 ASP B C 1
ATOM 3733 O O . ASP B 1 174 ? 21.031 9.922 12.219 1 53.16 174 ASP B O 1
ATOM 3737 N N . LEU B 1 175 ? 23.062 9.109 13.055 1 55.34 175 LEU B N 1
ATOM 3738 C CA . LEU B 1 175 ? 22.531 7.766 13.281 1 55.34 175 LEU B CA 1
ATOM 3739 C C . LEU B 1 175 ? 21.406 7.797 14.312 1 55.34 175 LEU B C 1
ATOM 3741 O O . LEU B 1 175 ? 21.656 7.828 15.516 1 55.34 175 LEU B O 1
ATOM 3745 N N . GLY B 1 176 ? 20.266 8.156 13.961 1 58.22 176 GLY B N 1
ATOM 3746 C CA . GLY B 1 176 ? 19.125 8.094 14.859 1 58.22 176 GLY B CA 1
ATOM 3747 C C . GLY B 1 176 ? 18.281 6.848 14.672 1 58.22 176 GLY B C 1
ATOM 3748 O O . GLY B 1 176 ? 18.781 5.836 14.164 1 58.22 176 GLY B O 1
ATOM 3749 N N . SER B 1 177 ? 17.25 6.707 15.344 1 58.88 177 SER B N 1
ATOM 3750 C CA . SER B 1 177 ? 16.297 5.594 15.297 1 58.88 177 SER B CA 1
ATOM 3751 C C . SER B 1 177 ? 15.945 5.23 13.859 1 58.88 177 SER B C 1
ATOM 3753 O O . SER B 1 177 ? 15.805 4.051 13.531 1 58.88 177 SER B O 1
ATOM 3755 N N . TYR B 1 178 ? 15.984 6.141 13.016 1 62.97 178 TYR B N 1
ATOM 3756 C CA . TYR B 1 178 ? 15.633 5.902 11.617 1 62.97 178 TYR B CA 1
ATOM 3757 C C . TYR B 1 178 ? 16.719 5.09 10.914 1 62.97 178 TYR B C 1
ATOM 3759 O O . TYR B 1 178 ? 16.406 4.141 10.188 1 62.97 178 TYR B O 1
ATOM 3767 N N . GLU B 1 179 ? 17.938 5.449 11.32 1 68.25 179 GLU B N 1
ATOM 3768 C CA . GLU B 1 179 ? 19.062 4.766 10.672 1 68.25 179 GLU B CA 1
ATOM 3769 C C . GLU B 1 179 ? 19.156 3.311 11.125 1 68.25 179 GLU B C 1
ATOM 3771 O O . GLU B 1 179 ? 19.484 2.432 10.328 1 68.25 179 GLU B O 1
ATOM 3776 N N . LEU B 1 180 ? 18.797 3.17 12.352 1 70 180 LEU B N 1
ATOM 3777 C CA . LEU B 1 180 ? 18.797 1.801 12.852 1 70 180 LEU B CA 1
ATOM 3778 C C . LEU B 1 180 ? 17.719 0.969 12.18 1 70 180 LEU B C 1
ATOM 3780 O O . LEU B 1 180 ? 17.922 -0.208 11.883 1 70 180 LEU B O 1
ATOM 3784 N N . GLY B 1 181 ? 16.641 1.575 12.062 1 71 181 GLY B N 1
ATOM 3785 C CA . GLY B 1 181 ? 15.562 0.896 11.359 1 71 181 GLY B CA 1
ATOM 3786 C C . GLY B 1 181 ? 15.93 0.505 9.938 1 71 181 GLY B C 1
ATOM 3787 O O . GLY B 1 181 ? 15.609 -0.598 9.492 1 71 181 GLY B O 1
ATOM 3788 N N . ILE B 1 182 ? 16.656 1.353 9.352 1 73.12 182 ILE B N 1
ATOM 3789 C CA . ILE B 1 182 ? 17.078 1.104 7.973 1 73.12 182 ILE B CA 1
ATOM 3790 C C . ILE B 1 182 ? 18.078 -0.051 7.934 1 73.12 182 ILE B C 1
ATOM 3792 O O . ILE B 1 182 ? 18.016 -0.897 7.039 1 73.12 182 ILE B O 1
ATOM 3796 N N . VAL B 1 183 ? 18.953 -0.016 8.914 1 79.62 183 VAL B N 1
ATOM 3797 C CA . VAL B 1 183 ? 19.938 -1.081 8.969 1 79.62 183 VAL B CA 1
ATOM 3798 C C . VAL B 1 183 ? 19.25 -2.43 9.141 1 79.62 183 VAL B C 1
ATOM 3800 O O . VAL B 1 183 ? 19.562 -3.387 8.422 1 79.62 183 VAL B O 1
ATOM 3803 N N . LEU B 1 184 ? 18.344 -2.506 10.031 1 76.5 184 LEU B N 1
ATOM 3804 C CA . LEU B 1 184 ? 17.609 -3.748 10.25 1 76.5 184 LEU B CA 1
ATOM 3805 C C . LEU B 1 184 ? 16.828 -4.145 9.008 1 76.5 184 LEU B C 1
ATOM 3807 O O . LEU B 1 184 ? 16.812 -5.316 8.625 1 76.5 184 LEU B O 1
ATOM 3811 N N . HIS B 1 185 ? 16.234 -3.242 8.461 1 79.06 185 HIS B N 1
ATOM 3812 C CA . HIS B 1 185 ? 15.477 -3.484 7.242 1 79.06 185 HIS B CA 1
ATOM 3813 C C . HIS B 1 185 ? 16.375 -3.994 6.121 1 79.06 185 HIS B C 1
ATOM 3815 O O . HIS B 1 185 ? 15.992 -4.898 5.371 1 79.06 185 HIS B O 1
ATOM 3821 N N . LYS B 1 186 ? 17.562 -3.469 6.059 1 87.44 186 LYS B N 1
ATOM 3822 C CA . LYS B 1 186 ? 18.5 -3.875 5.008 1 87.44 186 LYS B CA 1
ATOM 3823 C C . LYS B 1 186 ? 18.969 -5.309 5.215 1 87.44 186 LYS B C 1
ATOM 3825 O O . LYS B 1 186 ? 19.188 -6.043 4.25 1 87.44 186 LYS B O 1
ATOM 3830 N N . ILE B 1 187 ? 19.031 -5.637 6.434 1 86.94 187 ILE B N 1
ATOM 3831 C CA . ILE B 1 187 ? 19.422 -7 6.758 1 86.94 187 ILE B CA 1
ATOM 3832 C C . ILE B 1 187 ? 18.375 -7.984 6.266 1 86.94 187 ILE B C 1
ATOM 3834 O O . ILE B 1 187 ? 18.688 -8.945 5.566 1 86.94 187 ILE B O 1
ATOM 3838 N N . LEU B 1 188 ? 17.25 -7.738 6.617 1 80.94 188 LEU B N 1
ATOM 3839 C CA . LEU B 1 188 ? 16.156 -8.633 6.27 1 80.94 188 LEU B CA 1
ATOM 3840 C C . LEU B 1 188 ? 15.914 -8.633 4.766 1 80.94 188 LEU B C 1
ATOM 3842 O O . LEU B 1 188 ? 15.688 -9.688 4.168 1 80.94 188 LEU B O 1
ATOM 3846 N N . GLU B 1 189 ? 15.953 -7.512 4.176 1 84.44 189 GLU B N 1
ATOM 3847 C CA . GLU B 1 189 ? 15.781 -7.375 2.734 1 84.44 189 GLU B CA 1
ATOM 3848 C C . GLU B 1 189 ? 16.844 -8.148 1.975 1 84.44 189 GLU B C 1
ATOM 3850 O O . GLU B 1 189 ? 16.547 -8.867 1.016 1 84.44 189 GLU B O 1
ATOM 3855 N N . SER B 1 190 ? 18.062 -8 2.434 1 91.25 190 SER B N 1
ATOM 3856 C CA . SER B 1 190 ? 19.188 -8.68 1.785 1 91.25 190 SER B CA 1
ATOM 3857 C C . SER B 1 190 ? 19.047 -10.195 1.909 1 91.25 190 SER B C 1
ATOM 3859 O O . SER B 1 190 ? 19.344 -10.93 0.959 1 91.25 190 SER B O 1
ATOM 3861 N N . PHE B 1 191 ? 18.641 -10.586 3.004 1 85.19 191 PHE B N 1
ATOM 3862 C CA . PHE B 1 191 ? 18.422 -12.016 3.201 1 85.19 191 PHE B CA 1
ATOM 3863 C C . PHE B 1 191 ? 17.359 -12.539 2.244 1 85.19 191 PHE B C 1
ATOM 3865 O O . PHE B 1 191 ? 17.516 -13.594 1.631 1 85.19 191 PHE B O 1
ATOM 3872 N N . ALA B 1 192 ? 16.281 -11.82 2.121 1 81.62 192 ALA B N 1
ATOM 3873 C CA . ALA B 1 192 ? 15.188 -12.211 1.249 1 81.62 192 ALA B CA 1
ATOM 3874 C C . ALA B 1 192 ? 15.633 -12.273 -0.208 1 81.62 192 ALA B C 1
ATOM 3876 O O . ALA B 1 192 ? 15.25 -13.188 -0.941 1 81.62 192 ALA B O 1
ATOM 3877 N N . ILE B 1 193 ? 16.391 -11.344 -0.617 1 86.25 193 ILE B N 1
ATOM 3878 C CA . ILE B 1 193 ? 16.891 -11.32 -1.985 1 86.25 193 ILE B CA 1
ATOM 3879 C C . ILE B 1 193 ? 17.797 -12.523 -2.219 1 86.25 193 ILE B C 1
ATOM 3881 O O . ILE B 1 193 ? 17.766 -13.141 -3.283 1 86.25 193 ILE B O 1
ATOM 3885 N N . GLY B 1 194 ? 18.578 -12.789 -1.248 1 88.31 194 GLY B N 1
ATOM 3886 C CA . GLY B 1 194 ? 19.438 -13.961 -1.345 1 88.31 194 GLY B CA 1
ATOM 3887 C C . GLY B 1 194 ? 18.672 -15.25 -1.534 1 88.31 194 GLY B C 1
ATOM 3888 O O . GLY B 1 194 ? 19.047 -16.094 -2.357 1 88.31 194 GLY B O 1
ATOM 3889 N N . MET B 1 195 ? 17.625 -15.344 -0.833 1 83.06 195 MET B N 1
ATOM 3890 C CA . MET B 1 195 ? 16.797 -16.531 -0.955 1 83.06 195 MET B CA 1
ATOM 3891 C C . MET B 1 195 ? 16.25 -16.672 -2.373 1 83.06 195 MET B C 1
ATOM 3893 O O . MET B 1 195 ? 16.172 -17.781 -2.908 1 83.06 195 MET B O 1
ATOM 3897 N N . THR B 1 196 ? 15.859 -15.609 -2.943 1 81 196 THR B N 1
ATOM 3898 C CA . THR B 1 196 ? 15.305 -15.609 -4.289 1 81 196 THR B CA 1
ATOM 3899 C C . THR B 1 196 ? 16.391 -15.867 -5.328 1 81 196 THR B C 1
ATOM 3901 O O . THR B 1 196 ? 16.203 -16.656 -6.25 1 81 196 THR B O 1
ATOM 3904 N N . LEU B 1 197 ? 17.5 -15.297 -5.156 1 85.38 197 LEU B N 1
ATOM 3905 C CA . LEU B 1 197 ? 18.594 -15.398 -6.113 1 85.38 197 LEU B CA 1
ATOM 3906 C C . LEU B 1 197 ? 19.172 -16.812 -6.148 1 85.38 197 LEU B C 1
ATOM 3908 O O . LEU B 1 197 ? 19.328 -17.391 -7.223 1 85.38 197 LEU B O 1
ATOM 3912 N N . PHE B 1 198 ? 19.328 -17.406 -5.031 1 85.56 198 PHE B N 1
ATOM 3913 C CA . PHE B 1 198 ? 20.031 -18.672 -4.973 1 85.56 198 PHE B CA 1
ATOM 3914 C C . PHE B 1 198 ? 19.062 -19.844 -5.145 1 85.56 198 PHE B C 1
ATOM 3916 O O . PHE B 1 198 ? 19.484 -20.984 -5.254 1 85.56 198 PHE B O 1
ATOM 3923 N N . ASN B 1 199 ? 17.781 -19.484 -5.184 1 79.38 199 ASN B N 1
ATOM 3924 C CA . ASN B 1 199 ? 16.797 -20.5 -5.555 1 79.38 199 ASN B CA 1
ATOM 3925 C C . ASN B 1 199 ? 16.375 -20.359 -7.012 1 79.38 199 ASN B C 1
ATOM 3927 O O . ASN B 1 199 ? 15.531 -21.109 -7.496 1 79.38 199 ASN B O 1
ATOM 3931 N N . SER B 1 200 ? 16.922 -19.375 -7.555 1 81.69 200 SER B N 1
ATOM 3932 C CA . SER B 1 200 ? 16.656 -19.203 -8.984 1 81.69 200 SER B CA 1
ATOM 3933 C C . SER B 1 200 ? 17.562 -20.109 -9.82 1 81.69 200 SER B C 1
ATOM 3935 O O . SER B 1 200 ? 18.453 -20.781 -9.281 1 81.69 200 SER B O 1
ATOM 3937 N N . ALA B 1 201 ? 17.297 -20.188 -11.094 1 82.12 201 ALA B N 1
ATOM 3938 C CA . ALA B 1 201 ? 18.016 -21.078 -11.984 1 82.12 201 ALA B CA 1
ATOM 3939 C C . ALA B 1 201 ? 19.312 -20.438 -12.5 1 82.12 201 ALA B C 1
ATOM 3941 O O . ALA B 1 201 ? 19.953 -20.969 -13.414 1 82.12 201 ALA B O 1
ATOM 3942 N N . PHE B 1 202 ? 19.734 -19.359 -11.883 1 89.25 202 PHE B N 1
ATOM 3943 C CA . PHE B 1 202 ? 20.953 -18.672 -12.312 1 89.25 202 PHE B CA 1
ATOM 3944 C C . PHE B 1 202 ? 22.188 -19.375 -11.766 1 89.25 202 PHE B C 1
ATOM 3946 O O . PHE B 1 202 ? 22.109 -20.062 -10.742 1 89.25 202 PHE B O 1
ATOM 3953 N N . SER B 1 203 ? 23.281 -19.234 -12.523 1 92.31 203 SER B N 1
ATOM 3954 C CA . SER B 1 203 ? 24.562 -19.734 -12.039 1 92.31 203 SER B CA 1
ATOM 3955 C C . SER B 1 203 ? 25.094 -18.875 -10.891 1 92.31 203 SER B C 1
ATOM 3957 O O . SER B 1 203 ? 24.672 -17.734 -10.727 1 92.31 203 SER B O 1
ATOM 3959 N N . PHE B 1 204 ? 25.953 -19.422 -10.094 1 92.25 204 PHE B N 1
ATOM 3960 C CA . PHE B 1 204 ? 26.453 -18.781 -8.883 1 92.25 204 PHE B CA 1
ATOM 3961 C C . PHE B 1 204 ? 27.141 -17.453 -9.219 1 92.25 204 PHE B C 1
ATOM 3963 O O . PHE B 1 204 ? 26.859 -16.438 -8.594 1 92.25 204 PHE B O 1
ATOM 3970 N N . PRO B 1 205 ? 28.016 -17.359 -10.227 1 95.06 205 PRO B N 1
ATOM 3971 C CA . PRO B 1 205 ? 28.641 -16.078 -10.539 1 95.06 205 PRO B CA 1
ATOM 3972 C C . PRO B 1 205 ? 27.641 -15.008 -10.945 1 95.06 205 PRO B C 1
ATOM 3974 O O . PRO B 1 205 ? 27.828 -13.828 -10.641 1 95.06 205 PRO B O 1
ATOM 3977 N N . VAL B 1 206 ? 26.594 -15.422 -11.594 1 94.31 206 VAL B N 1
ATOM 3978 C CA . VAL B 1 206 ? 25.562 -14.477 -11.984 1 94.31 206 VAL B CA 1
ATOM 3979 C C . VAL B 1 206 ? 24.828 -13.961 -10.75 1 94.31 206 VAL B C 1
ATOM 3981 O O . VAL B 1 206 ? 24.531 -12.766 -10.648 1 94.31 206 VAL B O 1
ATOM 3984 N N . CYS B 1 207 ? 24.594 -14.828 -9.82 1 94.44 207 CYS B N 1
ATOM 3985 C CA . CYS B 1 207 ? 23.953 -14.445 -8.57 1 94.44 207 CYS B CA 1
ATOM 3986 C C . CYS B 1 207 ? 24.812 -13.445 -7.801 1 94.44 207 CYS B C 1
ATOM 3988 O O . CYS B 1 207 ? 24.297 -12.484 -7.23 1 94.44 207 CYS B O 1
ATOM 3990 N N . LEU B 1 208 ? 26.125 -13.688 -7.828 1 94.94 208 LEU B N 1
ATOM 3991 C CA . LEU B 1 208 ? 27.047 -12.797 -7.133 1 94.94 208 LEU B CA 1
ATOM 3992 C C . LEU B 1 208 ? 27.062 -11.414 -7.781 1 94.94 208 LEU B C 1
ATOM 3994 O O . LEU B 1 208 ? 27.109 -10.398 -7.086 1 94.94 208 LEU B O 1
ATOM 3998 N N . LEU B 1 209 ? 27.016 -11.391 -9.039 1 95.75 209 LEU B N 1
ATOM 3999 C CA . LEU B 1 209 ? 27 -10.125 -9.766 1 95.75 209 LEU B CA 1
ATOM 4000 C C . LEU B 1 209 ? 25.719 -9.352 -9.492 1 95.75 209 LEU B C 1
ATOM 4002 O O . LEU B 1 209 ? 25.75 -8.141 -9.273 1 95.75 209 LEU B O 1
ATOM 4006 N N . MET B 1 210 ? 24.609 -10.062 -9.516 1 95.06 210 MET B N 1
ATOM 4007 C CA . MET B 1 210 ? 23.328 -9.43 -9.234 1 95.06 210 MET B CA 1
ATOM 4008 C C . MET B 1 210 ? 23.281 -8.914 -7.801 1 95.06 210 MET B C 1
ATOM 4010 O O . MET B 1 210 ? 22.734 -7.836 -7.543 1 95.06 210 MET B O 1
ATOM 4014 N N . ASN B 1 211 ? 23.844 -9.68 -6.922 1 95.44 211 ASN B N 1
ATOM 4015 C CA . ASN B 1 211 ? 23.953 -9.25 -5.531 1 95.44 211 ASN B CA 1
ATOM 4016 C C . ASN B 1 211 ? 24.797 -7.984 -5.395 1 95.44 211 ASN B C 1
ATOM 4018 O O . ASN B 1 211 ? 24.406 -7.051 -4.695 1 95.44 211 ASN B O 1
ATOM 4022 N N . ALA B 1 212 ? 25.906 -7.98 -6.09 1 96.38 212 ALA B N 1
ATOM 4023 C CA . ALA B 1 212 ? 26.766 -6.805 -6.059 1 96.38 212 ALA B CA 1
ATOM 4024 C C . ALA B 1 212 ? 26.047 -5.578 -6.609 1 96.38 212 ALA B C 1
ATOM 4026 O O . ALA B 1 212 ? 26.141 -4.484 -6.043 1 96.38 212 ALA B O 1
ATOM 4027 N N . PHE B 1 213 ? 25.391 -5.773 -7.648 1 96 213 PHE B N 1
ATOM 4028 C CA . PHE B 1 213 ? 24.641 -4.691 -8.266 1 96 213 PHE B CA 1
ATOM 4029 C C . PHE B 1 213 ? 23.578 -4.152 -7.312 1 96 213 PHE B C 1
ATOM 4031 O O . PHE B 1 213 ? 23.5 -2.941 -7.09 1 96 213 PHE B O 1
ATOM 4038 N N . TYR B 1 214 ? 22.766 -5.012 -6.758 1 95.56 214 TYR B N 1
ATOM 4039 C CA . TYR B 1 214 ? 21.734 -4.641 -5.785 1 95.56 214 TYR B CA 1
ATOM 4040 C C . TYR B 1 214 ? 22.359 -3.918 -4.594 1 95.56 214 TYR B C 1
ATOM 4042 O O . TYR B 1 214 ? 21.859 -2.865 -4.18 1 95.56 214 TYR B O 1
ATOM 4050 N N . SER B 1 215 ? 23.469 -4.445 -4.055 1 96.56 215 SER B N 1
ATOM 4051 C CA . SER B 1 215 ? 24.047 -3.984 -2.793 1 96.56 215 SER B CA 1
ATOM 4052 C C . SER B 1 215 ? 24.688 -2.611 -2.947 1 96.56 215 SER B C 1
ATOM 4054 O O . SER B 1 215 ? 24.812 -1.865 -1.975 1 96.56 215 SER B O 1
ATOM 4056 N N . ILE B 1 216 ? 25.062 -2.227 -4.137 1 96.5 216 ILE B N 1
ATOM 4057 C CA . ILE B 1 216 ? 25.781 -0.971 -4.312 1 96.5 216 ILE B CA 1
ATOM 4058 C C . ILE B 1 216 ? 24.797 0.168 -4.527 1 96.5 216 ILE B C 1
ATOM 4060 O O . ILE B 1 216 ? 25.141 1.342 -4.383 1 96.5 216 ILE B O 1
ATOM 4064 N N . LEU B 1 217 ? 23.625 -0.1 -4.816 1 96.38 217 LEU B N 1
ATOM 4065 C CA . LEU B 1 217 ? 22.672 0.917 -5.234 1 96.38 217 LEU B CA 1
ATOM 4066 C C . LEU B 1 217 ? 22.297 1.825 -4.066 1 96.38 217 LEU B C 1
ATOM 4068 O O . LEU B 1 217 ? 22.172 3.039 -4.238 1 96.38 217 LEU B O 1
ATOM 4072 N N . THR B 1 218 ? 22.094 1.227 -2.852 1 94.25 218 THR B N 1
ATOM 4073 C CA . THR B 1 218 ? 21.797 2.072 -1.701 1 94.25 218 THR B CA 1
ATOM 4074 C C . THR B 1 218 ? 22.969 3.023 -1.414 1 94.25 218 THR B C 1
ATOM 4076 O O . THR B 1 218 ? 22.766 4.234 -1.291 1 94.25 218 THR B O 1
ATOM 4079 N N . PRO B 1 219 ? 24.188 2.541 -1.396 1 93.06 219 PRO B N 1
ATOM 4080 C CA . PRO B 1 219 ? 25.328 3.438 -1.197 1 93.06 219 PRO B CA 1
ATOM 4081 C C . PRO B 1 219 ? 25.438 4.512 -2.277 1 93.06 219 PRO B C 1
ATOM 4083 O O . PRO B 1 219 ? 25.75 5.664 -1.979 1 93.06 219 PRO B O 1
ATOM 4086 N N . ILE B 1 220 ? 25.188 4.191 -3.482 1 94.62 220 ILE B N 1
ATOM 4087 C CA . ILE B 1 220 ? 25.219 5.172 -4.562 1 94.62 220 ILE B CA 1
ATOM 4088 C C . ILE B 1 220 ? 24.172 6.254 -4.309 1 94.62 220 ILE B C 1
ATOM 4090 O O . ILE B 1 220 ? 24.453 7.445 -4.453 1 94.62 220 ILE B O 1
ATOM 4094 N N . GLY B 1 221 ? 23 5.828 -3.982 1 93.69 221 GLY B N 1
ATOM 4095 C CA . GLY B 1 221 ? 21.953 6.785 -3.641 1 93.69 221 GLY B CA 1
ATOM 4096 C C . GLY B 1 221 ? 22.344 7.699 -2.492 1 93.69 221 GLY B C 1
ATOM 4097 O O . GLY B 1 221 ? 22.094 8.906 -2.543 1 93.69 221 GLY B O 1
ATOM 4098 N N . MET B 1 222 ? 22.969 7.133 -1.523 1 90.31 222 MET B N 1
ATOM 4099 C CA . MET B 1 222 ? 23.391 7.902 -0.358 1 90.31 222 MET B CA 1
ATOM 4100 C C . MET B 1 222 ? 24.406 8.961 -0.749 1 90.31 222 MET B C 1
ATOM 4102 O O . MET B 1 222 ? 24.359 10.086 -0.25 1 90.31 222 MET B O 1
ATOM 4106 N N . VAL B 1 223 ? 25.328 8.625 -1.554 1 89.31 223 VAL B N 1
ATOM 4107 C CA . VAL B 1 223 ? 26.359 9.547 -2.004 1 89.31 223 VAL B CA 1
ATOM 4108 C C . VAL B 1 223 ? 25.734 10.688 -2.805 1 89.31 223 VAL B C 1
ATOM 4110 O O . VAL B 1 223 ? 26.094 11.852 -2.633 1 89.31 223 VAL B O 1
ATOM 4113 N N . ILE B 1 224 ? 24.797 10.352 -3.639 1 90.12 224 ILE B N 1
ATOM 4114 C CA . ILE B 1 224 ? 24.109 11.367 -4.422 1 90.12 224 ILE B CA 1
ATOM 4115 C C . ILE B 1 224 ? 23.359 12.312 -3.488 1 90.12 224 ILE B C 1
ATOM 4117 O O . ILE B 1 224 ? 23.391 13.531 -3.664 1 90.12 224 ILE B O 1
ATOM 4121 N N . SER B 1 225 ? 22.641 11.711 -2.582 1 88.25 225 SER B N 1
ATOM 4122 C CA . SER B 1 225 ? 21.891 12.508 -1.627 1 88.25 225 SER B CA 1
ATOM 4123 C C . SER B 1 225 ? 22.797 13.445 -0.834 1 88.25 225 SER B C 1
ATOM 4125 O O . SER B 1 225 ? 22.453 14.602 -0.594 1 88.25 225 SER B O 1
ATOM 4127 N N . ARG B 1 226 ? 23.906 13.023 -0.396 1 83 226 ARG B N 1
ATOM 4128 C CA . ARG B 1 226 ? 24.875 13.805 0.371 1 83 226 ARG B CA 1
ATOM 4129 C C . ARG B 1 226 ? 25.391 14.977 -0.448 1 83 226 ARG B C 1
ATOM 4131 O O . ARG B 1 226 ? 25.562 16.078 0.077 1 83 226 ARG B O 1
ATOM 4138 N N . ASN B 1 227 ? 25.594 14.75 -1.609 1 83.56 227 ASN B N 1
ATOM 4139 C CA . ASN B 1 227 ? 26.156 15.797 -2.467 1 83.56 227 ASN B CA 1
ATOM 4140 C C . ASN B 1 227 ? 25.078 16.766 -2.951 1 83.56 227 ASN B C 1
ATOM 4142 O O . ASN B 1 227 ? 25.375 17.922 -3.242 1 83.56 227 ASN B O 1
ATOM 4146 N N . ALA B 1 228 ? 23.906 16.266 -3.092 1 77.5 228 ALA B N 1
ATOM 4147 C CA . ALA B 1 228 ? 22.812 17.094 -3.59 1 77.5 228 ALA B CA 1
ATOM 4148 C C . ALA B 1 228 ? 22.125 17.844 -2.449 1 77.5 228 ALA B C 1
ATOM 4150 O O . ALA B 1 228 ? 21.5 18.891 -2.67 1 77.5 228 ALA B O 1
ATOM 4151 N N . ALA B 1 229 ? 21.828 17.203 -1.278 1 62.75 229 ALA B N 1
ATOM 4152 C CA . ALA B 1 229 ? 20.969 17.625 -0.187 1 62.75 229 ALA B CA 1
ATOM 4153 C C . ALA B 1 229 ? 21.391 18.984 0.354 1 62.75 229 ALA B C 1
ATOM 4155 O O . ALA B 1 229 ? 20.625 19.641 1.061 1 62.75 229 ALA B O 1
ATOM 4156 N N . GLY B 1 230 ? 22.484 19.453 -0.063 1 54.34 230 GLY B N 1
ATOM 4157 C CA . GLY B 1 230 ? 22.625 20.844 0.364 1 54.34 230 GLY B CA 1
ATOM 4158 C C . GLY B 1 230 ? 21.641 21.781 -0.308 1 54.34 230 GLY B C 1
ATOM 4159 O O . GLY B 1 230 ? 21.141 21.5 -1.4 1 54.34 230 GLY B O 1
ATOM 4160 N N . ASN B 1 231 ? 20.562 22.375 0.596 1 55.41 231 ASN B N 1
ATOM 4161 C CA . ASN B 1 231 ? 19.562 23.359 0.199 1 55.41 231 ASN B CA 1
ATOM 4162 C C . ASN B 1 231 ? 19.984 24.109 -1.069 1 55.41 231 ASN B C 1
ATOM 4164 O O . ASN B 1 231 ? 19.391 25.125 -1.425 1 55.41 231 ASN B O 1
ATOM 4168 N N . ILE B 1 232 ? 21 23.562 -1.745 1 58.56 232 ILE B N 1
ATOM 4169 C CA . ILE B 1 232 ? 21.547 24.344 -2.855 1 58.56 232 ILE B CA 1
ATOM 4170 C C . ILE B 1 232 ? 20.844 23.938 -4.152 1 58.56 232 ILE B C 1
ATOM 4172 O O . ILE B 1 232 ? 20.594 24.781 -5.02 1 58.56 232 ILE B O 1
ATOM 4176 N N . TYR B 1 233 ? 20.297 22.719 -4.086 1 68.44 233 TYR B N 1
ATOM 4177 C CA . TYR B 1 233 ? 19.719 22.297 -5.355 1 68.44 233 TYR B CA 1
ATOM 4178 C C . TYR B 1 233 ? 18.203 22.281 -5.297 1 68.44 233 TYR B C 1
ATOM 4180 O O . TYR B 1 233 ? 17.609 21.703 -4.379 1 68.44 233 TYR B O 1
ATOM 4188 N N . LYS B 1 234 ? 17.641 23.156 -5.984 1 73.5 234 LYS B N 1
ATOM 4189 C CA . LYS B 1 234 ? 16.188 23.266 -6.094 1 73.5 234 LYS B CA 1
ATOM 4190 C C . LYS B 1 234 ? 15.727 23.031 -7.527 1 73.5 234 LYS B C 1
ATOM 4192 O O . LYS B 1 234 ? 16.422 23.406 -8.477 1 73.5 234 LYS B O 1
ATOM 4197 N N . ILE B 1 235 ? 14.797 22.266 -7.629 1 68.31 235 ILE B N 1
ATOM 4198 C CA . ILE B 1 235 ? 14.109 22.141 -8.914 1 68.31 235 ILE B CA 1
ATOM 4199 C C . ILE B 1 235 ? 12.789 22.891 -8.867 1 68.31 235 ILE B C 1
ATOM 4201 O O . ILE B 1 235 ? 11.906 22.578 -8.07 1 68.31 235 ILE B O 1
ATOM 4205 N N . PHE B 1 236 ? 12.609 23.859 -9.617 1 72 236 PHE B N 1
ATOM 4206 C CA . PHE B 1 236 ? 11.43 24.703 -9.633 1 72 236 PHE B CA 1
ATOM 4207 C C . PHE B 1 236 ? 11.094 25.203 -8.234 1 72 236 PHE B C 1
ATOM 4209 O O . PHE B 1 236 ? 9.953 25.094 -7.789 1 72 236 PHE B O 1
ATOM 4216 N N . ASP B 1 237 ? 12.141 25.516 -7.363 1 79.12 237 ASP B N 1
ATOM 4217 C CA . ASP B 1 237 ? 12.055 26.125 -6.031 1 79.12 237 ASP B CA 1
ATOM 4218 C C . ASP B 1 237 ? 11.695 25.062 -4.984 1 79.12 237 ASP B C 1
ATOM 4220 O O . ASP B 1 237 ? 11.375 25.406 -3.842 1 79.12 237 ASP B O 1
ATOM 4224 N N . VAL B 1 238 ? 11.625 23.844 -5.469 1 83.5 238 VAL B N 1
ATOM 4225 C CA . VAL B 1 238 ? 11.391 22.75 -4.531 1 83.5 238 VAL B CA 1
ATOM 4226 C C . VAL B 1 238 ? 12.719 22.078 -4.188 1 83.5 238 VAL B C 1
ATOM 4228 O O . VAL B 1 238 ? 13.445 21.625 -5.078 1 83.5 238 VAL B O 1
ATOM 4231 N N . PRO B 1 239 ? 13.039 22.109 -2.971 1 84.75 239 PRO B N 1
ATOM 4232 C CA . PRO B 1 239 ? 14.258 21.406 -2.584 1 84.75 239 PRO B CA 1
ATOM 4233 C C . PRO B 1 239 ? 14.273 19.953 -3.062 1 84.75 239 PRO B C 1
ATOM 4235 O O . PRO B 1 239 ? 13.25 19.25 -2.973 1 84.75 239 PRO B O 1
ATOM 4238 N N . ILE B 1 240 ? 15.367 19.5 -3.521 1 89.38 240 ILE B N 1
ATOM 4239 C CA . ILE B 1 240 ? 15.523 18.188 -4.141 1 89.38 240 ILE B CA 1
ATOM 4240 C C . ILE B 1 240 ? 15.242 17.094 -3.111 1 89.38 240 ILE B C 1
ATOM 4242 O O . ILE B 1 240 ? 14.852 15.977 -3.471 1 89.38 240 ILE B O 1
ATOM 4246 N N . ASN B 1 241 ? 15.383 17.422 -1.854 1 87.5 241 ASN B N 1
ATOM 4247 C CA . ASN B 1 241 ? 15.164 16.438 -0.79 1 87.5 241 ASN B CA 1
ATOM 4248 C C . ASN B 1 241 ? 13.719 15.953 -0.775 1 87.5 241 ASN B C 1
ATOM 4250 O O . ASN B 1 241 ? 13.453 14.797 -0.439 1 87.5 241 ASN B O 1
ATOM 4254 N N . PHE B 1 242 ? 12.836 16.781 -1.137 1 89.81 242 PHE B N 1
ATOM 4255 C CA . PHE B 1 242 ? 11.43 16.391 -1.172 1 89.81 242 PHE B CA 1
ATOM 4256 C C . PHE B 1 242 ? 11.18 15.398 -2.297 1 89.81 242 PHE B C 1
ATOM 4258 O O . PHE B 1 242 ? 10.383 14.469 -2.139 1 89.81 242 PHE B O 1
ATOM 4265 N N . ILE B 1 243 ? 11.898 15.609 -3.342 1 93 243 ILE B N 1
ATOM 4266 C CA . ILE B 1 243 ? 11.781 14.695 -4.473 1 93 243 ILE B CA 1
ATOM 4267 C C . ILE B 1 243 ? 12.383 13.344 -4.113 1 93 243 ILE B C 1
ATOM 4269 O O . ILE B 1 243 ? 11.781 12.297 -4.355 1 93 243 ILE B O 1
ATOM 4273 N N . PHE B 1 244 ? 13.547 13.414 -3.477 1 92.81 244 PHE B N 1
ATOM 4274 C CA . PHE B 1 244 ? 14.219 12.188 -3.068 1 92.81 244 PHE B CA 1
ATOM 4275 C C . PHE B 1 244 ? 13.367 11.406 -2.074 1 92.81 244 PHE B C 1
ATOM 4277 O O . PHE B 1 244 ? 13.188 10.195 -2.217 1 92.81 244 PHE B O 1
ATOM 4284 N N . ASN B 1 245 ? 12.82 12.078 -1.156 1 92.44 245 ASN B N 1
ATOM 4285 C CA . ASN B 1 245 ? 11.969 11.438 -0.163 1 92.44 245 ASN B CA 1
ATOM 4286 C C . ASN B 1 245 ? 10.703 10.867 -0.795 1 92.44 245 ASN B C 1
ATOM 4288 O O . ASN B 1 245 ? 10.227 9.805 -0.402 1 92.44 245 ASN B O 1
ATOM 4292 N N . GLY B 1 246 ? 10.156 11.602 -1.727 1 96 246 GLY B N 1
ATOM 4293 C CA . GLY B 1 246 ? 8.992 11.102 -2.438 1 96 246 GLY B CA 1
ATOM 4294 C C . GLY B 1 246 ? 9.258 9.828 -3.207 1 96 246 GLY B C 1
ATOM 4295 O O . GLY B 1 246 ? 8.484 8.875 -3.123 1 96 246 GLY B O 1
ATOM 4296 N N . LEU B 1 247 ? 10.383 9.82 -3.889 1 96.56 247 LEU B N 1
ATOM 4297 C CA . LEU B 1 247 ? 10.758 8.625 -4.637 1 96.56 247 LEU B CA 1
ATOM 4298 C C . LEU B 1 247 ? 10.938 7.438 -3.705 1 96.56 247 LEU B C 1
ATOM 4300 O O . LEU B 1 247 ? 10.508 6.324 -4.016 1 96.56 247 LEU B O 1
ATOM 4304 N N . ALA B 1 248 ? 11.539 7.672 -2.631 1 94.25 248 ALA B N 1
ATOM 4305 C CA . ALA B 1 248 ? 11.758 6.617 -1.641 1 94.25 248 ALA B CA 1
ATOM 4306 C C . ALA B 1 248 ? 10.43 6.129 -1.062 1 94.25 248 ALA B C 1
ATOM 4308 O O . ALA B 1 248 ? 10.227 4.922 -0.899 1 94.25 248 ALA B O 1
ATOM 4309 N N . LEU B 1 249 ? 9.539 7.039 -0.769 1 95.94 249 LEU B N 1
ATOM 4310 C CA . LEU B 1 249 ? 8.242 6.684 -0.202 1 95.94 249 LEU B CA 1
ATOM 4311 C C . LEU B 1 249 ? 7.469 5.777 -1.149 1 95.94 249 LEU B C 1
ATOM 4313 O O . LEU B 1 249 ? 6.973 4.727 -0.741 1 95.94 249 LEU B O 1
ATOM 4317 N N . GLY B 1 250 ? 7.352 6.164 -2.396 1 97.06 250 GLY B N 1
ATOM 4318 C CA . GLY B 1 250 ? 6.645 5.359 -3.381 1 97.06 250 GLY B CA 1
ATOM 4319 C C . GLY B 1 250 ? 7.227 3.969 -3.545 1 97.06 250 GLY B C 1
ATOM 4320 O O . GLY B 1 250 ? 6.488 2.99 -3.656 1 97.06 250 GLY B O 1
ATOM 4321 N N . SER B 1 251 ? 8.508 3.916 -3.609 1 95.56 251 SER B N 1
ATOM 4322 C CA . SER B 1 251 ? 9.148 2.617 -3.771 1 95.56 251 SER B CA 1
ATOM 4323 C C . SER B 1 251 ? 8.945 1.738 -2.543 1 95.56 251 SER B C 1
ATOM 4325 O O . SER B 1 251 ? 8.797 0.521 -2.664 1 95.56 251 SER B O 1
ATOM 4327 N N . LEU B 1 252 ? 8.945 2.379 -1.399 1 92.88 252 LEU B N 1
ATOM 4328 C CA . LEU B 1 252 ? 8.711 1.64 -0.164 1 92.88 252 LEU B CA 1
ATOM 4329 C C . LEU B 1 252 ? 7.293 1.081 -0.128 1 92.88 252 LEU B C 1
ATOM 4331 O O . LEU B 1 252 ? 7.082 -0.063 0.281 1 92.88 252 LEU B O 1
ATOM 4335 N N . ILE B 1 253 ? 6.363 1.859 -0.542 1 96.44 253 ILE B N 1
ATOM 4336 C CA . ILE B 1 253 ? 4.977 1.409 -0.625 1 96.44 253 ILE B CA 1
ATOM 4337 C C . ILE B 1 253 ? 4.883 0.2 -1.553 1 96.44 253 ILE B C 1
ATOM 4339 O O . ILE B 1 253 ? 4.246 -0.8 -1.215 1 96.44 253 ILE B O 1
ATOM 4343 N N . PHE B 1 254 ? 5.508 0.289 -2.65 1 96.19 254 PHE B N 1
ATOM 4344 C CA . PHE B 1 254 ? 5.484 -0.794 -3.627 1 96.19 254 PHE B CA 1
ATOM 4345 C C . PHE B 1 254 ? 6.051 -2.076 -3.029 1 96.19 254 PHE B C 1
ATOM 4347 O O . PHE B 1 254 ? 5.43 -3.137 -3.119 1 96.19 254 PHE B O 1
ATOM 4354 N N . ILE B 1 255 ? 7.176 -2.025 -2.473 1 90.69 255 ILE B N 1
ATOM 4355 C CA . ILE B 1 255 ? 7.871 -3.221 -2.006 1 90.69 255 ILE B CA 1
ATOM 4356 C C . ILE B 1 255 ? 7.094 -3.85 -0.851 1 90.69 255 ILE B C 1
ATOM 4358 O O . ILE B 1 255 ? 6.957 -5.074 -0.782 1 90.69 255 ILE B O 1
ATOM 4362 N N . VAL B 1 256 ? 6.582 -3.078 0.059 1 93.06 256 VAL B N 1
ATOM 4363 C CA . VAL B 1 256 ? 5.902 -3.602 1.238 1 93.06 256 VAL B CA 1
ATOM 4364 C C . VAL B 1 256 ? 4.57 -4.23 0.831 1 93.06 256 VAL B C 1
ATOM 4366 O O . VAL B 1 256 ? 4.301 -5.387 1.153 1 93.06 256 VAL B O 1
ATOM 4369 N N . PHE B 1 257 ? 3.811 -3.533 0.016 1 95.25 257 PHE B N 1
ATOM 4370 C CA . PHE B 1 257 ? 2.42 -3.928 -0.177 1 95.25 257 PHE B CA 1
ATOM 4371 C C . PHE B 1 257 ? 2.277 -4.82 -1.402 1 95.25 257 PHE B C 1
ATOM 4373 O O . PHE B 1 257 ? 1.401 -5.688 -1.445 1 95.25 257 PHE B O 1
ATOM 4380 N N . LEU B 1 258 ? 3.117 -4.645 -2.391 1 93.25 258 LEU B N 1
ATOM 4381 C CA . LEU B 1 258 ? 2.875 -5.379 -3.627 1 93.25 258 LEU B CA 1
ATOM 4382 C C . LEU B 1 258 ? 3.875 -6.523 -3.785 1 93.25 258 LEU B C 1
ATOM 4384 O O . LEU B 1 258 ? 3.604 -7.496 -4.488 1 93.25 258 LEU B O 1
ATOM 4388 N N . GLU B 1 259 ? 4.973 -6.391 -3.098 1 88.94 259 GLU B N 1
ATOM 4389 C CA . GLU B 1 259 ? 5.98 -7.43 -3.291 1 88.94 259 GLU B CA 1
ATOM 4390 C C . GLU B 1 259 ? 6.098 -8.32 -2.057 1 88.94 259 GLU B C 1
ATOM 4392 O O . GLU B 1 259 ? 5.902 -9.531 -2.141 1 88.94 259 GLU B O 1
ATOM 4397 N N . MET B 1 260 ? 6.316 -7.738 -0.902 1 89 260 MET B N 1
ATOM 4398 C CA . MET B 1 260 ? 6.668 -8.523 0.278 1 89 260 MET B CA 1
ATOM 4399 C C . MET B 1 260 ? 5.441 -9.227 0.852 1 89 260 MET B C 1
ATOM 4401 O O . MET B 1 260 ? 5.461 -10.438 1.07 1 89 260 MET B O 1
ATOM 4405 N N . ILE B 1 261 ? 4.383 -8.508 1.05 1 93.5 261 ILE B N 1
ATOM 4406 C CA . ILE B 1 261 ? 3.23 -9.062 1.75 1 93.5 261 ILE B CA 1
ATOM 4407 C C . ILE B 1 261 ? 2.564 -10.125 0.883 1 93.5 261 ILE B C 1
ATOM 4409 O O . ILE B 1 261 ? 2.5 -11.297 1.268 1 93.5 261 ILE B O 1
ATOM 4413 N N . PRO B 1 262 ? 2.148 -9.852 -0.343 1 91.19 262 PRO B N 1
ATOM 4414 C CA . PRO B 1 262 ? 1.524 -10.906 -1.148 1 91.19 262 PRO B CA 1
ATOM 4415 C C . PRO B 1 262 ? 2.492 -12.031 -1.502 1 91.19 262 PRO B C 1
ATOM 4417 O O . PRO B 1 262 ? 2.109 -13.203 -1.503 1 91.19 262 PRO B O 1
ATOM 4420 N N . GLY B 1 263 ? 3.705 -11.703 -1.793 1 86.44 263 GLY B N 1
ATOM 4421 C CA . GLY B 1 263 ? 4.688 -12.719 -2.148 1 86.44 263 GLY B CA 1
ATOM 4422 C C . GLY B 1 263 ? 4.918 -13.734 -1.048 1 86.44 263 GLY B C 1
ATOM 4423 O O . GLY B 1 263 ? 5.031 -14.938 -1.317 1 86.44 263 GLY B O 1
ATOM 4424 N N . ALA B 1 264 ? 4.961 -13.281 0.129 1 88.19 264 ALA B N 1
ATOM 4425 C CA . ALA B 1 264 ? 5.23 -14.172 1.255 1 88.19 264 ALA B CA 1
ATOM 4426 C C . ALA B 1 264 ? 4.004 -15.016 1.596 1 88.19 264 ALA B C 1
ATOM 4428 O O . ALA B 1 264 ? 4.129 -16.172 1.977 1 88.19 264 ALA B O 1
ATOM 4429 N N . PHE B 1 265 ? 2.826 -14.438 1.436 1 90.81 265 PHE B N 1
ATOM 4430 C CA . PHE B 1 265 ? 1.614 -15.18 1.765 1 90.81 265 PHE B CA 1
ATOM 4431 C C . PHE B 1 265 ? 1.326 -16.234 0.71 1 90.81 265 PHE B C 1
ATOM 4433 O O . PHE B 1 265 ? 0.652 -17.234 0.99 1 90.81 265 PHE B O 1
ATOM 4440 N N . HIS B 1 266 ? 1.884 -16.078 -0.516 1 86.38 266 HIS B N 1
ATOM 4441 C CA . HIS B 1 266 ? 1.673 -17.047 -1.586 1 86.38 266 HIS B CA 1
ATOM 4442 C C . HIS B 1 266 ? 2.586 -18.266 -1.42 1 86.38 266 HIS B C 1
ATOM 4444 O O . HIS B 1 266 ? 2.348 -19.312 -2.023 1 86.38 266 HIS B O 1
ATOM 4450 N N . LYS B 1 267 ? 3.592 -18.109 -0.687 1 82.12 267 LYS B N 1
ATOM 4451 C CA . LYS B 1 267 ? 4.504 -19.219 -0.461 1 82.12 267 LYS B CA 1
ATOM 4452 C C . LYS B 1 267 ? 3.895 -20.234 0.497 1 82.12 267 LYS B C 1
ATOM 4454 O O . LYS B 1 267 ? 2.955 -19.938 1.229 1 82.12 267 LYS B O 1
ATOM 4459 N N . LYS B 1 268 ? 4.375 -21.422 0.367 1 81.19 268 LYS B N 1
ATOM 4460 C CA . LYS B 1 268 ? 3.883 -22.5 1.223 1 81.19 268 LYS B CA 1
ATOM 4461 C C . LYS B 1 268 ? 4.133 -22.188 2.695 1 81.19 268 LYS B C 1
ATOM 4463 O O . LYS B 1 268 ? 5.082 -21.484 3.033 1 81.19 268 LYS B O 1
ATOM 4468 N N . GLY B 1 269 ? 3.209 -22.688 3.564 1 84.81 269 GLY B N 1
ATOM 4469 C CA . GLY B 1 269 ? 3.357 -22.484 4.996 1 84.81 269 GLY B CA 1
ATOM 4470 C C . GLY B 1 269 ? 2.061 -22.109 5.684 1 84.81 269 GLY B C 1
ATOM 4471 O O . GLY B 1 269 ? 1.057 -21.844 5.02 1 84.81 269 GLY B O 1
ATOM 4472 N N . ASN B 1 270 ? 2.232 -22.109 6.961 1 89.25 270 ASN B N 1
ATOM 4473 C CA . ASN B 1 270 ? 1.063 -21.812 7.777 1 89.25 270 ASN B CA 1
ATOM 4474 C C . ASN B 1 270 ? 0.751 -20.312 7.773 1 89.25 270 ASN B C 1
ATOM 4476 O O . ASN B 1 270 ? 1.564 -19.5 8.219 1 89.25 270 ASN B O 1
ATOM 4480 N N . LYS B 1 271 ? -0.406 -19.938 7.352 1 91.88 271 LYS B N 1
ATOM 4481 C CA . LYS B 1 271 ? -0.815 -18.547 7.199 1 91.88 271 LYS B CA 1
ATOM 4482 C C . LYS B 1 271 ? -0.872 -17.844 8.547 1 91.88 271 LYS B C 1
ATOM 4484 O O . LYS B 1 271 ? -0.563 -16.656 8.641 1 91.88 271 LYS B O 1
ATOM 4489 N N . ALA B 1 272 ? -1.227 -18.609 9.586 1 92.81 272 ALA B N 1
ATOM 4490 C CA . ALA B 1 272 ? -1.329 -18 10.914 1 92.81 272 ALA B CA 1
ATOM 4491 C C . ALA B 1 272 ? 0.038 -17.547 11.422 1 92.81 272 ALA B C 1
ATOM 4493 O O . ALA B 1 272 ? 0.169 -16.469 11.984 1 92.81 272 ALA B O 1
ATOM 4494 N N . TYR B 1 273 ? 0.983 -18.359 11.219 1 93.69 273 TYR B N 1
ATOM 4495 C CA . TYR B 1 273 ? 2.332 -18 11.641 1 93.69 273 TYR B CA 1
ATOM 4496 C C . TYR B 1 273 ? 2.867 -16.828 10.82 1 93.69 273 TYR B C 1
ATOM 4498 O O . TYR B 1 273 ? 3.58 -15.977 11.336 1 93.69 273 TYR B O 1
ATOM 4506 N N . LYS B 1 274 ? 2.529 -16.828 9.578 1 94.19 274 LYS B N 1
ATOM 4507 C CA . LYS B 1 274 ? 2.916 -15.719 8.703 1 94.19 274 LYS B CA 1
ATOM 4508 C C . LYS B 1 274 ? 2.297 -14.406 9.18 1 94.19 274 LYS B C 1
ATOM 4510 O O . LYS B 1 274 ? 2.984 -13.391 9.273 1 94.19 274 LYS B O 1
ATOM 4515 N N . MET B 1 275 ? 1.017 -14.5 9.523 1 95.69 275 MET B N 1
ATOM 4516 C CA . MET B 1 275 ? 0.315 -13.32 10.023 1 95.69 275 MET B CA 1
ATOM 4517 C C . MET B 1 275 ? 0.922 -12.844 11.336 1 95.69 275 MET B C 1
ATOM 4519 O O . MET B 1 275 ? 1.075 -11.641 11.555 1 95.69 275 MET B O 1
ATOM 4523 N N . LEU B 1 276 ? 1.241 -13.758 12.141 1 95.81 276 LEU B N 1
ATOM 4524 C CA . LEU B 1 276 ? 1.869 -13.422 13.414 1 95.81 276 LEU B CA 1
ATOM 4525 C C . LEU B 1 276 ? 3.203 -12.711 13.195 1 95.81 276 LEU B C 1
ATOM 4527 O O . LEU B 1 276 ? 3.533 -11.766 13.906 1 95.81 276 LEU B O 1
ATOM 4531 N N . GLY B 1 277 ? 3.955 -13.242 12.258 1 94.19 277 GLY B N 1
ATOM 4532 C CA . GLY B 1 277 ? 5.191 -12.562 11.906 1 94.19 277 GLY B CA 1
ATOM 4533 C C . GLY B 1 277 ? 4.98 -11.125 11.477 1 94.19 277 GLY B C 1
ATOM 4534 O O . GLY B 1 277 ? 5.691 -10.219 11.922 1 94.19 277 GLY B O 1
ATOM 4535 N N . LEU B 1 278 ? 4.008 -10.938 10.641 1 96.19 278 LEU B N 1
ATOM 4536 C CA . LEU B 1 278 ? 3.67 -9.609 10.148 1 96.19 278 LEU B CA 1
ATOM 4537 C C . LEU B 1 278 ? 3.283 -8.688 11.297 1 96.19 278 LEU B C 1
ATOM 4539 O O . LEU B 1 278 ? 3.773 -7.555 11.391 1 96.19 278 LEU B O 1
ATOM 4543 N N . ILE B 1 279 ? 2.49 -9.172 12.219 1 97.31 279 ILE B N 1
ATOM 4544 C CA . ILE B 1 279 ? 1.998 -8.398 13.352 1 97.31 279 ILE B CA 1
ATOM 4545 C C . ILE B 1 279 ? 3.148 -8.094 14.312 1 97.31 279 ILE B C 1
ATOM 4547 O O . ILE B 1 279 ? 3.295 -6.965 14.781 1 97.31 279 ILE B O 1
ATOM 4551 N N . LEU B 1 280 ? 3.953 -9.031 14.555 1 95.88 280 LEU B N 1
ATOM 4552 C CA . LEU B 1 280 ? 5.07 -8.867 15.477 1 95.88 280 LEU B CA 1
ATOM 4553 C C . LEU B 1 280 ? 6.062 -7.836 14.945 1 95.88 280 LEU B C 1
ATOM 4555 O O . LEU B 1 280 ? 6.578 -7.016 15.711 1 95.88 280 LEU B O 1
ATOM 4559 N N . GLY B 1 281 ? 6.352 -7.945 13.695 1 92.5 281 GLY B N 1
ATOM 4560 C CA . GLY B 1 281 ? 7.215 -6.938 13.094 1 92.5 281 GLY B CA 1
ATOM 4561 C C . GLY B 1 281 ? 6.68 -5.523 13.25 1 92.5 281 GLY B C 1
ATOM 4562 O O . GLY B 1 281 ? 7.422 -4.613 13.625 1 92.5 281 GLY B O 1
ATOM 4563 N N . PHE B 1 282 ? 5.406 -5.398 13.039 1 95.81 282 PHE B N 1
ATOM 4564 C CA . PHE B 1 282 ? 4.773 -4.09 13.148 1 95.81 282 PHE B CA 1
ATOM 4565 C C . PHE B 1 282 ? 4.824 -3.58 14.586 1 95.81 282 PHE B C 1
ATOM 4567 O O . PHE B 1 282 ? 5.168 -2.422 14.828 1 95.81 282 PHE B O 1
ATOM 4574 N N . VAL B 1 283 ? 4.52 -4.418 15.477 1 95.56 283 VAL B N 1
ATOM 4575 C CA . VAL B 1 283 ? 4.461 -4.043 16.891 1 95.56 283 VAL B CA 1
ATOM 4576 C C . VAL B 1 283 ? 5.859 -3.686 17.391 1 95.56 283 VAL B C 1
ATOM 4578 O O . VAL B 1 283 ? 6.047 -2.658 18.047 1 95.56 283 VAL B O 1
ATOM 4581 N N . LEU B 1 284 ? 6.789 -4.453 17.062 1 89.12 284 LEU B N 1
ATOM 4582 C CA . LEU B 1 284 ? 8.156 -4.215 17.516 1 89.12 284 LEU B CA 1
ATOM 4583 C C . LEU B 1 284 ? 8.672 -2.873 17 1 89.12 284 LEU B C 1
ATOM 4585 O O . LEU B 1 284 ? 9.219 -2.076 17.766 1 89.12 284 LEU B O 1
ATOM 4589 N N . SER B 1 285 ? 8.5 -2.678 15.766 1 88.81 285 SER B N 1
ATOM 4590 C CA . SER B 1 285 ? 8.977 -1.431 15.172 1 88.81 285 SER B CA 1
ATOM 4591 C C . SER B 1 285 ? 8.203 -0.232 15.719 1 88.81 285 SER B C 1
ATOM 4593 O O . SER B 1 285 ? 8.781 0.832 15.945 1 88.81 285 SER B O 1
ATOM 4595 N N . SER B 1 286 ? 6.918 -0.384 15.914 1 91.88 286 SER B N 1
ATOM 4596 C CA . SER B 1 286 ? 6.113 0.695 16.469 1 91.88 286 SER B CA 1
ATOM 4597 C C . SER B 1 286 ? 6.594 1.077 17.875 1 91.88 286 SER B C 1
ATOM 4599 O O . SER B 1 286 ? 6.684 2.262 18.203 1 91.88 286 SER B O 1
ATOM 4601 N N . ILE B 1 287 ? 6.922 0.123 18.641 1 89.44 287 ILE B N 1
ATOM 4602 C CA . ILE B 1 287 ? 7.418 0.36 20 1 89.44 287 ILE B CA 1
ATOM 4603 C C . ILE B 1 287 ? 8.758 1.082 19.938 1 89.44 287 ILE B C 1
ATOM 4605 O O . ILE B 1 287 ? 8.984 2.049 20.672 1 89.44 287 ILE B O 1
ATOM 4609 N N . LEU B 1 288 ? 9.625 0.671 19.094 1 82.5 288 LEU B N 1
ATOM 4610 C CA . LEU B 1 288 ? 10.945 1.271 18.969 1 82.5 288 LEU B CA 1
ATOM 4611 C C . LEU B 1 288 ? 10.836 2.732 18.547 1 82.5 288 LEU B C 1
ATOM 4613 O O . LEU B 1 288 ? 11.555 3.588 19.062 1 82.5 288 LEU B O 1
ATOM 4617 N N . ILE B 1 289 ? 9.922 2.988 17.625 1 83.06 289 ILE B N 1
ATOM 4618 C CA . ILE B 1 289 ? 9.773 4.336 17.094 1 83.06 289 ILE B CA 1
ATOM 4619 C C . ILE B 1 289 ? 9.141 5.246 18.141 1 83.06 289 ILE B C 1
ATOM 4621 O O . ILE B 1 289 ? 9.57 6.387 18.312 1 83.06 289 ILE B O 1
ATOM 4625 N N . VAL B 1 290 ? 8.156 4.77 18.828 1 83.25 290 VAL B N 1
ATOM 4626 C CA . VAL B 1 290 ? 7.453 5.582 19.812 1 83.25 290 VAL B CA 1
ATOM 4627 C C . VAL B 1 290 ? 8.352 5.812 21.031 1 83.25 290 VAL B C 1
ATOM 4629 O O . VAL B 1 290 ? 8.312 6.883 21.641 1 83.25 290 VAL B O 1
ATOM 4632 N N . MET B 1 291 ? 9.156 4.852 21.406 1 78.88 291 MET B N 1
ATOM 4633 C CA . MET B 1 291 ? 10.008 4.957 22.594 1 78.88 291 MET B CA 1
ATOM 4634 C C . MET B 1 291 ? 11.258 5.781 22.281 1 78.88 291 MET B C 1
ATOM 4636 O O . MET B 1 291 ? 11.922 6.27 23.203 1 78.88 291 MET B O 1
ATOM 4640 N N . THR B 1 292 ? 11.773 5.707 21.031 1 66.56 292 THR B N 1
ATOM 4641 C CA . THR B 1 292 ? 12.953 6.504 20.703 1 66.56 292 THR B CA 1
ATOM 4642 C C . THR B 1 292 ? 12.586 7.98 20.594 1 66.56 292 THR B C 1
ATOM 4644 O O . THR B 1 292 ? 11.688 8.352 19.844 1 66.56 292 THR B O 1
ATOM 4647 N N . PRO B 1 293 ? 12.82 8.797 21.656 1 51.78 293 PRO B N 1
ATOM 4648 C CA . PRO B 1 293 ? 12.57 10.234 21.641 1 51.78 293 PRO B CA 1
ATOM 4649 C C . PRO B 1 293 ? 13.102 10.906 20.375 1 51.78 293 PRO B C 1
ATOM 4651 O O . PRO B 1 293 ? 14.156 10.516 19.859 1 51.78 293 PRO B O 1
ATOM 4654 N N . HIS B 1 294 ? 12.227 11.117 19.312 1 48.44 294 HIS B N 1
ATOM 4655 C CA . HIS B 1 294 ? 12.742 11.984 18.266 1 48.44 294 HIS B CA 1
ATOM 4656 C C . HIS B 1 294 ? 13.562 13.133 18.844 1 48.44 294 HIS B C 1
ATOM 4658 O O . HIS B 1 294 ? 13.078 13.883 19.688 1 48.44 294 HIS B O 1
ATOM 4664 N N . GLU B 1 295 ? 14.727 12.914 19.219 1 38.31 295 GLU B N 1
ATOM 4665 C CA . GLU B 1 295 ? 15.523 14.062 19.625 1 38.31 295 GLU B CA 1
ATOM 4666 C C . GLU B 1 295 ? 15.273 15.258 18.703 1 38.31 295 GLU B C 1
ATOM 4668 O O . GLU B 1 295 ? 15.516 15.172 17.5 1 38.31 295 GLU B O 1
ATOM 4673 N N . HIS B 1 296 ? 14.086 15.922 18.719 1 32.91 296 HIS B N 1
ATOM 4674 C CA . HIS B 1 296 ? 14.148 17.297 18.234 1 32.91 296 HIS B CA 1
ATOM 4675 C C . HIS B 1 296 ? 15.266 18.062 18.922 1 32.91 296 HIS B C 1
ATOM 4677 O O . HIS B 1 296 ? 15.469 17.938 20.141 1 32.91 296 HIS B O 1
#

Organism: NCBI:txid6039